Protein AF-A0A6H2BUN2-F1 (afdb_monomer_lite)

Sequence (602 aa):
MNSSSVSSQSEVEESNSIQAELIRINDLLRLCGIFGVATDFLSSLSEIPRIEVPFPRQLSSLKDSGLGTLALVDTPGLSEDKSLNLVNVVKDRLIASSLVLVVVDYTKIGQTDPAKVKKLVDEIAAIKGRDRTYIIVNKIDDRDPNNPEDLTTQQILNLVKTKYEIDDPQNRVFEMSAIKGFLATNFQREKEIYQPTELRKRKSFEALGQKYYSDSWEDRKENISLSEMDKAANKYWQKSGFADFMEKAIAPLVPSIKDALNDISRIFTSFLSCLSKQKGILERDIQRLEIEINQLEIEITAINSHITNISEVENIKSKAKKELNIILDTESLGLSGEIDHHANILLENARDLDRSKISFWDLILSSNYSNSEMFMEISIFRDRYCKTTEYYCNRLTDILLNRLKQIIDQINSDYSTQHELVLGNAQKRLHKIVRCDIKSDTYRNFIISYEKVTPRSEYFVRNFSDGHNMYGESFSTANTPDNQRFILLSRTEYRWGCYNTTAFVPNDLRPWCEDTISNFKKIGQNIICDIEKRLNEDIDAFIQQRDNLLKEYEISLQFTIQTKKKIQNSYRIFVSQYSEFLGKTANLEKDLKYLQEYFKQH

Organism: NCBI:txid315271

Foldseek 3Di:
DDPDDDDPVVVVVVVVVVVVVVVVVVVVVVVCQVVVNDPCCVVVPPDDDDDDDPDFPVCVVLVVVVFDDDDDDDFDDPVSPPGDPRCVVCVVVLLVDQAAEAEAEQVCLPPDDLVSSLVVLVSSCVRNNLVRYAYEHEPCVPADPPDPVRDDPVNVLVSCCVSNVRPCSVLRYFYFYPLLQCLLRVLVVVPVVDDPVVSLVDPSLVSLQCVQCPPCSVVCSVPDDPVVSNVSSVVSNVVGRVVSCCVRPVSVVRDDPLNVLVVVLVVLVVVLVVLVVVLVVLVVVLVVLVVVLVVLVVLLVVLVVVLVVLVVLVVLLVVLLVVLVVLLVVLLVVLLVQLVVLVVVLVVVQCVVDVDPDPPLNSLPDPPDPDPVNVVSVVVSLVSNVVSLVVSLVVSLVVNLVSLVVSLVVVQVSCDDVVLVSLVVLVVVCCVVPVDPPPPPPQNDDRPDSVQLDDVVVVVVVLVPDDDDDDDDDDDDDDDDDDDPDPPPGPCVVCVVRPPPPPDPDSDCVVVSVVSSVVSSVVSVVVSVSSSVSCCVSSVVNSVVSSVSSVVSSVVSVVVSVVSVVVSVVSVVSSVVSVVVSVVVVVVSVVSVVVSVVSVVD

pLDDT: mean 70.37, std 18.48, range [24.27, 95.19]

Structure (mmCIF, N/CA/C/O backbone):
data_AF-A0A6H2BUN2-F1
#
_entry.id   AF-A0A6H2BUN2-F1
#
loop_
_atom_site.group_PDB
_atom_site.id
_atom_site.type_symbol
_atom_site.label_atom_id
_atom_site.label_alt_id
_atom_site.label_comp_id
_atom_site.label_asym_id
_atom_site.label_entity_id
_atom_site.label_seq_id
_atom_site.pdbx_PDB_ins_code
_atom_site.Cartn_x
_atom_site.Cartn_y
_atom_site.Cartn_z
_atom_site.occupancy
_atom_site.B_iso_or_equiv
_atom_site.auth_seq_id
_atom_site.auth_comp_id
_atom_site.auth_asym_id
_atom_site.auth_atom_id
_atom_site.pdbx_PDB_model_num
ATOM 1 N N . MET A 1 1 ? -9.499 12.014 54.418 1.00 27.41 1 MET A N 1
ATOM 2 C CA . MET A 1 1 ? -9.344 13.258 55.201 1.00 27.41 1 MET A CA 1
ATOM 3 C C . MET A 1 1 ? -10.347 14.274 54.681 1.00 27.41 1 MET A C 1
ATOM 5 O O . MET A 1 1 ? -10.537 14.328 53.476 1.00 27.41 1 MET A O 1
ATOM 9 N N . ASN A 1 2 ? -10.961 15.014 55.609 1.00 24.27 2 ASN A N 1
ATOM 10 C CA . ASN A 1 2 ? -11.933 16.108 55.460 1.00 24.27 2 ASN A CA 1
ATOM 11 C C . ASN A 1 2 ? -13.350 15.743 54.986 1.00 24.27 2 ASN A C 1
ATOM 13 O O . ASN A 1 2 ? -13.753 16.012 53.863 1.00 24.27 2 ASN A O 1
ATOM 17 N N . SER A 1 3 ? -14.130 15.197 55.925 1.00 28.27 3 SER A N 1
ATOM 18 C CA . SER A 1 3 ? -15.589 15.316 55.955 1.00 28.27 3 SER A CA 1
ATOM 19 C C . SER A 1 3 ? -15.965 16.697 56.508 1.00 28.27 3 SER A C 1
ATOM 21 O O . SER A 1 3 ? -16.057 16.883 57.723 1.00 28.27 3 SER A O 1
ATOM 23 N N . SER A 1 4 ? -16.132 17.681 55.631 1.00 29.91 4 SER A N 1
ATOM 24 C CA . SER A 1 4 ? -16.726 18.970 55.994 1.00 29.91 4 SER A CA 1
ATOM 25 C C . SER A 1 4 ? -18.244 18.831 55.969 1.00 29.91 4 SER A C 1
ATOM 27 O O . SER A 1 4 ? -18.849 18.602 54.927 1.00 29.91 4 SER A O 1
ATOM 29 N N . SER A 1 5 ? -18.840 18.968 57.147 1.00 40.75 5 SER A N 1
ATOM 30 C CA . SER A 1 5 ? -20.259 19.206 57.376 1.00 40.75 5 SER A CA 1
ATOM 31 C C . SER A 1 5 ? -20.748 20.396 56.544 1.00 40.75 5 SER A C 1
ATOM 33 O O . SER A 1 5 ? -20.394 21.537 56.850 1.00 40.75 5 SER A O 1
ATOM 35 N N . VAL A 1 6 ? -21.563 20.146 55.520 1.00 30.16 6 VAL A N 1
ATOM 36 C CA . VAL A 1 6 ? -22.279 21.202 54.796 1.00 30.16 6 VAL A CA 1
ATOM 37 C C . VAL A 1 6 ? -23.772 21.079 55.086 1.00 30.16 6 VAL A C 1
ATOM 39 O O . VAL A 1 6 ? -24.373 20.009 55.049 1.00 30.16 6 VAL A O 1
ATOM 42 N N . SER A 1 7 ? -24.310 22.220 55.499 1.00 32.50 7 SER A N 1
ATOM 43 C CA . SER A 1 7 ? -25.653 22.476 55.995 1.00 32.50 7 SER A CA 1
ATOM 44 C C . SER A 1 7 ? -26.736 22.166 54.959 1.00 32.50 7 SER A C 1
ATOM 46 O O . SER A 1 7 ? -26.684 22.619 53.823 1.00 32.50 7 SER A O 1
ATOM 48 N N . SER A 1 8 ? -27.799 21.491 55.396 1.00 37.78 8 SER A N 1
ATOM 49 C CA . SER A 1 8 ? -28.969 21.101 54.592 1.00 37.78 8 SER A CA 1
ATOM 50 C C . SER A 1 8 ? -29.835 22.246 54.016 1.00 37.78 8 SER A C 1
ATOM 52 O O . SER A 1 8 ? -30.926 21.981 53.518 1.00 37.78 8 SER A O 1
ATOM 54 N N . GLN A 1 9 ? -29.393 23.507 54.100 1.00 31.02 9 GLN A N 1
ATOM 55 C CA . GLN A 1 9 ? -30.009 24.645 53.400 1.00 31.02 9 GLN A CA 1
ATOM 56 C C . GLN A 1 9 ? -29.317 24.978 52.065 1.00 31.02 9 GLN A C 1
ATOM 58 O O . GLN A 1 9 ? -30.005 25.436 51.159 1.00 31.02 9 GLN A O 1
ATOM 63 N N . SER A 1 10 ? -28.018 24.694 51.896 1.00 31.97 10 SER A N 1
ATOM 64 C CA . SER A 1 10 ? -27.298 25.016 50.650 1.00 31.97 10 SER A CA 1
ATOM 65 C C . SER A 1 10 ? -27.570 24.020 49.513 1.00 31.97 10 SER A C 1
ATOM 67 O O . SER A 1 10 ? -27.614 24.415 48.354 1.00 31.97 10 SER A O 1
ATOM 69 N N . GLU A 1 11 ? -27.851 22.747 49.820 1.00 38.69 11 GLU A N 1
ATOM 70 C CA . GLU A 1 11 ? -28.127 21.715 48.797 1.00 38.69 11 GLU A CA 1
ATOM 71 C C . GLU A 1 11 ? -29.418 21.976 47.988 1.00 38.69 11 GLU A C 1
ATOM 73 O O . GLU A 1 11 ? -29.534 21.561 46.834 1.00 38.69 11 GLU A O 1
ATOM 78 N N . VAL A 1 12 ? -30.409 22.663 48.572 1.00 40.25 12 VAL A N 1
ATOM 79 C CA . VAL A 1 12 ? -31.693 22.953 47.901 1.00 40.25 12 VAL A CA 1
ATOM 80 C C . VAL A 1 12 ? -31.586 24.172 46.975 1.00 40.25 12 VAL A C 1
ATOM 82 O O . VAL A 1 12 ? -32.251 24.204 45.938 1.00 40.25 12 VAL A O 1
ATOM 85 N N . GLU A 1 13 ? -30.738 25.152 47.308 1.00 38.88 13 GLU A N 1
ATOM 86 C CA . GLU A 1 13 ? -30.474 26.314 46.445 1.00 38.88 13 GLU A CA 1
ATOM 87 C C . GLU A 1 13 ? -29.638 25.936 45.209 1.00 38.88 13 GLU A C 1
ATOM 89 O O . GLU A 1 13 ? -29.908 26.434 44.115 1.00 38.88 13 GLU A O 1
ATOM 94 N N . GLU A 1 14 ? -28.708 24.984 45.334 1.00 53.78 14 GLU A N 1
ATOM 95 C CA . GLU A 1 14 ? -27.899 24.497 44.205 1.00 53.78 14 GLU A CA 1
ATOM 96 C C . GLU A 1 14 ? -28.715 23.660 43.199 1.00 53.78 14 GLU A C 1
ATOM 98 O O . GLU A 1 14 ? -28.582 23.849 41.989 1.00 53.78 14 GLU A O 1
ATOM 103 N N . SER A 1 15 ? -29.627 22.796 43.664 1.00 56.78 15 SER A N 1
ATOM 104 C CA . SER A 1 15 ? -30.439 21.929 42.787 1.00 56.78 15 SER A CA 1
ATOM 105 C C . SER A 1 15 ? -31.397 22.710 41.873 1.00 56.78 15 SER A C 1
ATOM 107 O O . SER A 1 15 ? -31.490 22.432 40.675 1.00 56.78 15 SER A O 1
ATOM 109 N N . ASN A 1 16 ? -32.062 23.744 42.402 1.00 61.28 16 ASN A N 1
ATOM 110 C CA . ASN A 1 16 ? -32.987 24.573 41.619 1.00 61.28 16 ASN A CA 1
ATOM 111 C C . ASN A 1 16 ? -32.261 25.388 40.535 1.00 61.28 16 ASN A C 1
ATOM 113 O O . ASN A 1 16 ? -32.796 25.576 39.442 1.00 61.28 16 ASN A O 1
ATOM 117 N N . SER A 1 17 ? -31.041 25.851 40.826 1.00 65.31 17 SER A N 1
ATOM 118 C CA . SER A 1 17 ? -30.198 26.576 39.870 1.00 65.31 17 SER A CA 1
ATOM 119 C C . SER A 1 17 ? -29.724 25.661 38.734 1.00 65.31 17 SER A C 1
ATOM 121 O O . SER A 1 17 ? -29.871 26.001 37.559 1.00 65.31 17 SER A O 1
ATOM 123 N N . ILE A 1 18 ? -29.261 24.448 39.068 1.00 67.81 18 ILE A N 1
ATOM 124 C CA . ILE A 1 18 ? -28.865 23.427 38.084 1.00 67.81 18 ILE A CA 1
ATOM 125 C C . ILE A 1 18 ? -30.051 23.044 37.193 1.00 67.81 18 ILE A C 1
ATOM 127 O O . ILE A 1 18 ? -29.916 22.984 35.971 1.00 67.81 18 ILE A O 1
ATOM 131 N N . GLN A 1 19 ? -31.230 22.822 37.781 1.00 69.25 19 GLN A N 1
ATOM 132 C CA . GLN A 1 19 ? -32.432 22.481 37.024 1.00 69.25 19 GLN A CA 1
ATOM 133 C C . GLN A 1 19 ? -32.838 23.607 36.064 1.00 69.25 19 GLN A C 1
ATOM 135 O O . GLN A 1 19 ? -33.169 23.332 34.911 1.00 69.25 19 GLN A O 1
ATOM 140 N N . ALA A 1 20 ? -32.786 24.866 36.508 1.00 72.81 20 ALA A N 1
ATOM 141 C CA . ALA A 1 20 ? -33.088 26.013 35.657 1.00 72.81 20 ALA A CA 1
ATOM 142 C C . ALA A 1 20 ? -32.128 26.114 34.460 1.00 72.81 20 ALA A C 1
ATOM 144 O O . ALA A 1 20 ? -32.570 26.389 33.344 1.00 72.81 20 ALA A O 1
ATOM 145 N N . GLU A 1 21 ? -30.838 25.845 34.666 1.00 71.88 21 GLU A N 1
ATOM 146 C CA . GLU A 1 21 ? -29.838 25.902 33.599 1.00 71.88 21 GLU A CA 1
ATOM 147 C C . GLU A 1 21 ? -29.980 24.735 32.606 1.00 71.88 21 GLU A C 1
ATOM 149 O O . GLU A 1 21 ? -29.947 24.943 31.393 1.00 71.88 21 GLU A O 1
ATOM 154 N N . LEU A 1 22 ? -30.257 23.519 33.094 1.00 72.25 22 LEU A N 1
ATOM 155 C CA . LEU A 1 22 ? -30.564 22.366 32.237 1.00 72.25 22 LEU A CA 1
ATOM 156 C C . LEU A 1 22 ? -31.826 22.594 31.390 1.00 72.25 22 LEU A C 1
ATOM 158 O O . LEU A 1 22 ? -31.846 22.230 30.213 1.00 72.25 22 LEU A O 1
ATOM 162 N N . ILE A 1 23 ? -32.859 23.231 31.957 1.00 74.56 23 ILE A N 1
ATOM 163 C CA . ILE A 1 23 ? -34.066 23.627 31.216 1.00 74.56 23 ILE A CA 1
ATOM 164 C C . ILE A 1 23 ? -33.707 24.617 30.103 1.00 74.56 23 ILE A C 1
ATOM 166 O O . ILE A 1 23 ? -34.112 24.408 28.963 1.00 74.56 23 ILE A O 1
ATOM 170 N N . ARG A 1 24 ? -32.896 25.645 30.393 1.00 71.38 24 ARG A N 1
ATOM 171 C CA . ARG A 1 24 ? -32.468 26.635 29.388 1.00 71.38 24 ARG A CA 1
ATOM 172 C C . ARG A 1 24 ? -31.691 26.006 28.237 1.00 71.38 24 ARG A C 1
ATOM 174 O O . ARG A 1 24 ? -31.951 26.344 27.085 1.00 71.38 24 ARG A O 1
ATOM 181 N N . ILE A 1 25 ? -30.769 25.086 28.528 1.00 72.81 25 ILE A N 1
ATOM 182 C CA . ILE A 1 25 ? -30.007 24.366 27.496 1.00 72.81 25 ILE A CA 1
ATOM 183 C C . ILE A 1 25 ? -30.951 23.521 26.629 1.00 72.81 25 ILE A C 1
ATOM 185 O O . ILE A 1 25 ? -30.853 23.556 25.403 1.00 72.81 25 ILE A O 1
ATOM 189 N N . ASN A 1 26 ? -31.892 22.798 27.241 1.00 71.62 26 ASN A N 1
ATOM 190 C CA . ASN A 1 26 ? -32.866 21.988 26.508 1.00 71.62 26 ASN A CA 1
ATOM 191 C C . ASN A 1 26 ? -33.783 22.862 25.628 1.00 71.62 26 ASN A C 1
ATOM 193 O O . ASN A 1 26 ? -33.989 22.567 24.452 1.00 71.62 26 ASN A O 1
ATOM 197 N N . ASP A 1 27 ? -34.270 23.988 26.149 1.00 74.31 27 ASP A N 1
ATOM 198 C CA . ASP A 1 27 ? -35.103 24.925 25.391 1.00 74.31 27 ASP A CA 1
ATOM 199 C C . ASP A 1 27 ? -34.338 25.585 24.236 1.00 74.31 27 ASP A C 1
ATOM 201 O O . ASP A 1 27 ? -34.887 25.730 23.142 1.00 74.31 27 ASP A O 1
ATOM 205 N N . LEU A 1 28 ? -33.053 25.900 24.421 1.00 72.81 28 LEU A N 1
ATOM 206 C CA . LEU A 1 28 ? -32.188 26.379 23.343 1.00 72.81 28 LEU A CA 1
ATOM 207 C C . LEU A 1 28 ? -32.048 25.333 22.228 1.00 72.81 28 LEU A C 1
ATOM 209 O O . LEU A 1 28 ? -32.165 25.672 21.052 1.00 72.81 28 LEU A O 1
ATOM 213 N N . LEU A 1 29 ? -31.863 24.057 22.577 1.00 67.50 29 LEU A N 1
ATOM 214 C CA . LEU A 1 29 ? -31.791 22.969 21.596 1.00 67.50 29 LEU A CA 1
ATOM 215 C C . LEU A 1 29 ? -33.106 22.761 20.849 1.00 67.50 29 LEU A C 1
ATOM 217 O O . LEU A 1 29 ? -33.098 22.557 19.633 1.00 67.50 29 LEU A O 1
ATOM 221 N N . ARG A 1 30 ? -34.238 22.872 21.549 1.00 67.88 30 ARG A N 1
ATOM 222 C CA . ARG A 1 30 ? -35.567 22.846 20.927 1.00 67.88 30 ARG A CA 1
ATOM 223 C C . ARG A 1 30 ? -35.725 23.989 19.925 1.00 67.88 30 ARG A C 1
ATOM 225 O O . ARG A 1 30 ? -36.200 23.751 18.816 1.00 67.88 30 ARG A O 1
ATOM 232 N N . LEU A 1 31 ? -35.277 25.199 20.270 1.00 70.06 31 LEU A N 1
ATOM 233 C CA . LEU A 1 31 ? -35.273 26.346 19.357 1.00 70.06 31 LEU A CA 1
ATOM 234 C C . LEU A 1 31 ? -34.366 26.096 18.144 1.00 70.06 31 LEU A C 1
ATOM 236 O O . LEU A 1 31 ? -34.812 26.301 17.018 1.00 70.06 31 LEU A O 1
ATOM 240 N N . CYS A 1 32 ? -33.145 25.583 18.334 1.00 70.56 32 CYS A N 1
ATOM 241 C CA . CYS A 1 32 ? -32.262 25.205 17.224 1.00 70.56 32 CYS A CA 1
ATOM 242 C C . CYS A 1 32 ? -32.941 24.212 16.269 1.00 70.56 32 CYS A C 1
ATOM 244 O O . CYS A 1 32 ? -32.895 24.411 15.057 1.00 70.56 32 CYS A O 1
ATOM 246 N N . GLY A 1 33 ? -33.634 23.201 16.806 1.00 60.88 33 GLY A N 1
ATOM 247 C CA . GLY A 1 33 ? -34.401 22.238 16.014 1.00 60.88 33 GLY A CA 1
ATOM 248 C C . GLY A 1 33 ? -35.573 22.864 15.245 1.00 60.88 33 GLY A C 1
ATOM 249 O O . GLY A 1 33 ? -35.813 22.488 14.102 1.00 60.88 33 GLY A O 1
ATOM 250 N N . ILE A 1 34 ? -36.280 23.841 15.828 1.00 69.38 34 ILE A N 1
ATOM 251 C CA . ILE A 1 34 ? -37.363 24.583 15.149 1.00 69.38 34 ILE A CA 1
ATOM 252 C C . ILE A 1 34 ? -36.813 25.446 14.006 1.00 69.38 34 ILE A C 1
ATOM 254 O O . ILE A 1 34 ? -37.420 25.517 12.939 1.00 69.38 34 ILE A O 1
ATOM 258 N N . PHE A 1 35 ? -35.667 26.094 14.218 1.00 72.69 35 PHE A N 1
ATOM 259 C CA . PHE A 1 35 ? -35.059 27.005 13.245 1.00 72.69 35 PHE A CA 1
ATOM 260 C C . PHE A 1 35 ? -34.092 26.320 12.265 1.00 72.69 35 PHE A C 1
ATOM 262 O O . PHE A 1 35 ? -33.531 26.994 11.404 1.00 72.69 35 PHE A O 1
ATOM 269 N N . GLY A 1 36 ? -33.889 25.002 12.371 1.00 65.94 36 GLY A N 1
ATOM 270 C CA . GLY A 1 36 ? -32.972 24.246 11.511 1.00 65.94 36 GLY A CA 1
ATOM 271 C C . GLY A 1 36 ? -31.497 24.630 11.683 1.00 65.94 36 GLY A C 1
ATOM 272 O O . GLY A 1 36 ? -30.710 24.486 10.749 1.00 65.94 36 GLY A O 1
ATOM 273 N N . VAL A 1 37 ? -31.120 25.149 12.854 1.00 73.00 37 VAL A N 1
ATOM 274 C CA . VAL A 1 37 ? -29.745 25.557 13.173 1.00 73.00 37 VAL A CA 1
ATOM 275 C C . VAL A 1 37 ? -28.943 24.334 13.613 1.00 73.00 37 VAL A C 1
ATOM 277 O O . VAL A 1 37 ? -29.388 23.574 14.473 1.00 73.00 37 VAL A O 1
ATOM 280 N N . ALA A 1 38 ? -27.748 24.153 13.043 1.00 65.81 38 ALA A N 1
ATOM 281 C CA . ALA A 1 38 ? -26.848 23.063 13.408 1.00 65.81 38 ALA A CA 1
ATOM 282 C C . ALA A 1 38 ? -26.459 23.131 14.897 1.00 65.81 38 ALA A C 1
ATOM 284 O O . ALA A 1 38 ? -26.078 24.182 15.413 1.00 65.81 38 ALA A O 1
ATOM 285 N N . THR A 1 39 ? -26.535 21.994 15.589 1.00 60.72 39 THR A N 1
ATOM 286 C CA . THR A 1 39 ? -26.254 21.870 17.030 1.00 60.72 39 THR A CA 1
ATOM 287 C C . THR A 1 39 ? -24.795 21.511 17.319 1.00 60.72 39 THR A C 1
ATOM 289 O O . THR A 1 39 ? -24.488 20.962 18.375 1.00 60.72 39 THR A O 1
ATOM 292 N N . ASP A 1 40 ? -23.882 21.809 16.393 1.00 63.97 40 ASP A N 1
ATOM 293 C CA . ASP A 1 40 ? -22.473 21.399 16.461 1.00 63.97 40 ASP A CA 1
ATOM 294 C C . ASP A 1 40 ? -21.759 21.964 17.700 1.00 63.97 40 ASP A C 1
ATOM 296 O O . ASP A 1 40 ? -20.821 21.354 18.208 1.00 63.97 40 ASP A O 1
ATOM 300 N N . PHE A 1 41 ? -22.250 23.071 18.268 1.00 65.69 41 PHE A N 1
ATOM 301 C CA . PHE A 1 41 ? -21.749 23.627 19.529 1.00 65.69 41 PHE A CA 1
ATOM 302 C C . PHE A 1 41 ? -21.870 22.651 20.714 1.00 65.69 41 PHE A C 1
ATOM 304 O O . PHE A 1 41 ? -21.073 22.735 21.646 1.00 65.69 41 PHE A O 1
ATOM 311 N N . LEU A 1 42 ? -22.797 21.685 20.685 1.00 59.12 42 LEU A N 1
ATOM 312 C CA . LEU A 1 42 ? -22.883 20.647 21.718 1.00 59.12 42 LEU A CA 1
ATOM 313 C C . LEU A 1 42 ? -21.622 19.785 21.783 1.00 59.12 42 LEU A C 1
ATOM 315 O O . LEU A 1 42 ? -21.232 19.354 22.864 1.00 59.12 42 LEU A O 1
ATOM 319 N N . SER A 1 43 ? -20.957 19.572 20.645 1.00 55.69 43 SER A N 1
ATOM 320 C CA . SER A 1 43 ? -19.686 18.842 20.593 1.00 55.69 43 SER A CA 1
ATOM 321 C C . SER A 1 43 ? -18.521 19.622 21.218 1.00 55.69 43 SER A C 1
ATOM 323 O O . SER A 1 43 ? -17.498 19.030 21.549 1.00 55.69 43 SER A O 1
ATOM 325 N N . SER A 1 44 ? -18.689 20.937 21.423 1.00 56.59 44 SER A N 1
ATOM 326 C CA . SER A 1 44 ? -17.702 21.814 22.065 1.00 56.59 44 SER A CA 1
ATOM 327 C C . SER A 1 44 ? -17.872 21.947 23.583 1.00 56.59 44 SER A C 1
ATOM 329 O O . SER A 1 44 ? -17.024 22.555 24.235 1.00 56.59 44 SER A O 1
ATOM 331 N N . LEU A 1 45 ? -18.933 21.367 24.164 1.00 58.94 45 LEU A N 1
ATOM 332 C CA . LEU A 1 45 ? -19.094 21.288 25.617 1.00 58.94 45 LEU A CA 1
ATOM 333 C C . LEU A 1 45 ? -18.031 20.332 26.177 1.00 58.94 45 LEU A C 1
ATOM 335 O O . LEU A 1 45 ? -18.160 19.112 26.086 1.00 58.94 45 LEU A O 1
ATOM 339 N N . SER A 1 46 ? -16.959 20.899 26.735 1.00 46.72 46 SER A N 1
ATOM 340 C CA . SER A 1 46 ? -15.831 20.143 27.294 1.00 46.72 46 SER A CA 1
ATOM 341 C C . SER A 1 46 ? -16.219 19.314 28.519 1.00 46.72 46 SER A C 1
ATOM 343 O O . SER A 1 46 ? -15.596 18.289 28.787 1.00 46.72 46 SER A O 1
ATOM 345 N N . GLU A 1 47 ? -17.255 19.736 29.247 1.00 54.00 47 GLU A N 1
ATOM 346 C CA . GLU A 1 47 ? -17.758 19.070 30.445 1.00 54.00 47 GLU A CA 1
ATOM 347 C C . GLU A 1 47 ? -19.287 18.974 30.396 1.00 54.00 47 GLU A C 1
ATOM 349 O O . GLU A 1 47 ? -19.990 19.956 30.157 1.00 54.00 47 GLU A O 1
ATOM 354 N N . ILE A 1 48 ? -19.805 17.763 30.603 1.00 57.47 48 ILE A N 1
ATOM 355 C CA . ILE A 1 48 ? -21.244 17.501 30.714 1.00 57.47 48 ILE A CA 1
ATOM 356 C C . ILE A 1 48 ? -21.633 17.716 32.183 1.00 57.47 48 ILE A C 1
ATOM 358 O O . ILE A 1 48 ? -20.906 17.227 33.054 1.00 57.47 48 ILE A O 1
ATOM 362 N N . PRO A 1 49 ? -22.768 18.378 32.488 1.00 61.00 49 PRO A N 1
ATOM 363 C CA . PRO A 1 49 ? -23.279 18.462 33.852 1.00 61.00 49 PRO A CA 1
ATOM 364 C C . PRO A 1 49 ? -23.346 17.073 34.496 1.00 61.00 49 PRO A C 1
ATOM 366 O O . PRO A 1 49 ? -24.018 16.171 33.993 1.00 61.00 49 PRO A O 1
ATOM 369 N N . ARG A 1 50 ? -22.617 16.892 35.600 1.00 61.91 50 ARG A N 1
ATOM 370 C CA . ARG A 1 50 ? -22.495 15.614 36.304 1.00 61.91 50 ARG A CA 1
ATOM 371 C C . ARG A 1 50 ? -23.057 15.747 37.710 1.00 61.91 50 ARG A C 1
ATOM 373 O O . ARG A 1 50 ? -22.695 16.661 38.441 1.00 61.91 50 ARG A O 1
ATOM 380 N N . ILE A 1 51 ? -23.898 14.792 38.092 1.00 66.38 51 ILE A N 1
ATOM 381 C CA . ILE A 1 51 ? -24.367 14.635 39.468 1.00 66.38 51 ILE A CA 1
ATOM 382 C C . ILE A 1 51 ? -23.651 13.418 40.050 1.00 66.38 51 ILE A C 1
ATOM 384 O O . ILE A 1 51 ? -23.800 12.302 39.550 1.00 66.38 51 ILE A O 1
ATOM 388 N N . GLU A 1 52 ? -22.851 13.630 41.091 1.00 65.94 52 GLU A N 1
ATOM 389 C CA . GLU A 1 52 ? -22.233 12.548 41.853 1.00 65.94 52 GLU A CA 1
ATOM 390 C C . GLU A 1 52 ? -23.091 12.241 43.079 1.00 65.94 52 GLU A C 1
ATOM 392 O O . GLU A 1 52 ? -23.388 13.121 43.884 1.00 65.94 52 GLU A O 1
ATOM 397 N N . VAL A 1 53 ? -23.501 10.981 43.223 1.00 67.75 53 VAL A N 1
ATOM 398 C CA . VAL A 1 53 ? -24.278 10.521 44.378 1.00 67.75 53 VAL A CA 1
ATOM 399 C C . VAL A 1 53 ? -23.536 9.409 45.116 1.00 67.75 53 VAL A C 1
ATOM 401 O O . VAL A 1 53 ? -22.883 8.578 44.477 1.00 67.75 53 VAL A O 1
ATOM 404 N N . PRO A 1 54 ? -23.641 9.341 46.457 1.00 66.12 54 PRO A N 1
ATOM 405 C CA . PRO A 1 54 ? -23.141 8.199 47.208 1.00 66.12 54 PRO A CA 1
ATOM 406 C C . PRO A 1 54 ? -23.790 6.899 46.723 1.00 66.12 54 PRO A C 1
ATOM 408 O O . PRO A 1 54 ? -25.001 6.845 46.498 1.00 66.12 54 PRO A O 1
ATOM 411 N N . PHE A 1 55 ? -22.993 5.834 46.603 1.00 68.12 55 PHE A N 1
ATOM 412 C CA . PHE A 1 55 ? -23.512 4.520 46.226 1.00 68.12 55 PHE A CA 1
ATOM 413 C C . PHE A 1 55 ? -24.473 3.999 47.315 1.00 68.12 55 PHE A C 1
ATOM 415 O O . PHE A 1 55 ? -24.074 3.985 48.486 1.00 68.12 55 PHE A O 1
ATOM 422 N N . PRO A 1 56 ? -25.710 3.580 46.979 1.00 65.75 56 PRO A N 1
ATOM 423 C CA . PRO A 1 56 ? -26.692 3.151 47.972 1.00 65.75 56 PRO A CA 1
ATOM 424 C C . PRO A 1 56 ? -26.190 1.986 48.829 1.00 65.75 56 PRO A C 1
ATOM 426 O O . PRO A 1 56 ? -25.603 1.028 48.323 1.00 65.75 56 PRO A O 1
ATOM 429 N N . ARG A 1 57 ? -26.463 2.031 50.137 1.00 67.31 57 ARG A N 1
ATOM 430 C CA . ARG A 1 57 ? -26.010 1.010 51.098 1.00 67.31 57 ARG A CA 1
ATOM 431 C C . ARG A 1 57 ? -26.573 -0.378 50.809 1.00 67.31 57 ARG A C 1
ATOM 433 O O . ARG A 1 57 ? -25.902 -1.374 51.039 1.00 67.31 57 ARG A O 1
ATOM 440 N N . GLN A 1 58 ? -27.779 -0.446 50.265 1.00 66.06 58 GLN A N 1
ATOM 441 C CA . GLN A 1 58 ? -28.456 -1.681 49.868 1.00 66.06 58 GLN A CA 1
ATOM 442 C C . GLN A 1 58 ? -27.696 -2.417 48.748 1.00 66.06 58 GLN A C 1
ATOM 444 O O . GLN A 1 58 ? -28.016 -3.561 48.445 1.00 66.06 58 GLN A O 1
ATOM 449 N N . LEU A 1 59 ? -26.693 -1.760 48.152 1.00 64.81 59 LEU A N 1
ATOM 450 C CA . LEU A 1 59 ? -25.835 -2.248 47.078 1.00 64.81 59 LEU A CA 1
ATOM 451 C C . LEU A 1 59 ? -24.353 -2.283 47.497 1.00 64.81 59 LEU A C 1
ATOM 453 O O . LEU A 1 59 ? -23.471 -2.340 46.643 1.00 64.81 59 LEU A O 1
ATOM 457 N N . SER A 1 60 ? -24.051 -2.237 48.801 1.00 63.22 60 SER A N 1
ATOM 458 C CA . SER A 1 60 ? -22.673 -2.189 49.313 1.00 63.22 60 SER A CA 1
ATOM 459 C C . SER A 1 60 ? -21.821 -3.390 48.893 1.00 63.22 60 SER A C 1
ATOM 461 O O . SER A 1 60 ? -20.634 -3.219 48.644 1.00 63.22 60 SER A O 1
ATOM 463 N N . SER A 1 61 ? -22.422 -4.569 48.707 1.00 61.62 61 SER A N 1
ATOM 464 C CA . SER A 1 61 ? -21.725 -5.759 48.193 1.00 61.62 61 SER A CA 1
ATOM 465 C C . SER A 1 61 ? -21.115 -5.552 46.801 1.00 61.62 61 SER A C 1
ATOM 467 O O . SER A 1 61 ? -20.085 -6.141 46.494 1.00 61.62 61 SER A O 1
ATOM 469 N N . LEU A 1 62 ? -21.706 -4.684 45.969 1.00 62.16 62 LEU A N 1
ATOM 470 C CA . LEU A 1 62 ? -21.143 -4.295 44.672 1.00 62.16 62 LEU A CA 1
ATOM 471 C C . LEU A 1 62 ? -20.017 -3.265 44.827 1.00 62.16 62 LEU A C 1
ATOM 473 O O . LEU A 1 62 ? -19.073 -3.266 44.041 1.00 62.16 62 LEU A O 1
ATOM 477 N N . LYS A 1 63 ? -20.086 -2.408 45.852 1.00 57.75 63 LYS A N 1
ATOM 478 C CA . LYS A 1 63 ? -19.076 -1.383 46.158 1.00 57.75 63 LYS A CA 1
ATOM 479 C C . LYS A 1 63 ? -17.772 -1.991 46.683 1.00 57.75 63 LYS A C 1
ATOM 481 O O . LYS A 1 63 ? -16.697 -1.521 46.316 1.00 57.75 63 LYS A O 1
ATOM 486 N N . ASP A 1 64 ? -17.866 -3.047 47.486 1.00 55.94 64 ASP A N 1
ATOM 487 C CA . ASP A 1 64 ? -16.709 -3.725 48.087 1.00 55.94 64 ASP A CA 1
ATOM 488 C C . ASP A 1 64 ? -15.848 -4.481 47.054 1.00 55.94 64 ASP A C 1
ATOM 490 O O . ASP A 1 64 ? -14.722 -4.871 47.353 1.00 55.94 64 ASP A O 1
ATOM 494 N N . SER A 1 65 ? -16.335 -4.632 45.814 1.00 56.34 65 SER A N 1
ATOM 495 C CA . SER A 1 65 ? -15.556 -5.182 44.696 1.00 56.34 65 SER A CA 1
ATOM 496 C C . SER A 1 65 ? -14.425 -4.257 44.225 1.00 56.34 65 SER A C 1
ATOM 498 O O . SER A 1 65 ? -13.479 -4.731 43.604 1.00 56.34 65 SER A O 1
ATOM 500 N N . GLY A 1 66 ? -14.503 -2.946 44.501 1.00 54.16 66 GLY A N 1
ATOM 501 C CA . GLY A 1 66 ? -13.470 -1.961 44.149 1.00 54.16 66 GLY A CA 1
ATOM 502 C C . GLY A 1 66 ? -13.240 -1.740 42.645 1.00 54.16 66 GLY A C 1
ATOM 503 O O . GLY A 1 66 ? -12.321 -1.007 42.277 1.00 54.16 66 GLY A O 1
ATOM 504 N N . LEU A 1 67 ? -14.044 -2.348 41.766 1.00 53.44 67 LEU A N 1
ATOM 505 C CA . LEU A 1 67 ? -13.791 -2.391 40.325 1.00 53.44 67 LEU A CA 1
ATOM 506 C C . LEU A 1 67 ? -14.793 -1.518 39.553 1.00 53.44 67 LEU A C 1
ATOM 508 O O . LEU A 1 67 ? -15.891 -1.943 39.204 1.00 53.44 67 LEU A O 1
ATOM 512 N N . GLY A 1 68 ? -14.370 -0.292 39.233 1.00 59.38 68 GLY A N 1
ATOM 513 C CA . GLY A 1 68 ? -14.990 0.547 38.200 1.00 59.38 68 GLY A CA 1
ATOM 514 C C . GLY A 1 68 ? -15.865 1.704 38.693 1.00 59.38 68 GLY A C 1
ATOM 515 O O . GLY A 1 68 ? -16.005 1.974 39.882 1.00 59.38 68 GLY A O 1
ATOM 516 N N . THR A 1 69 ? -16.424 2.446 37.735 1.00 62.34 69 THR A N 1
ATOM 517 C CA . THR A 1 69 ? -17.350 3.568 37.960 1.00 62.34 69 THR A CA 1
ATOM 518 C C . THR A 1 69 ? -18.656 3.274 37.232 1.00 62.34 69 THR A C 1
ATOM 520 O O . THR A 1 69 ? -18.645 3.055 36.022 1.00 62.34 69 THR A O 1
ATOM 523 N N . LEU A 1 70 ? -19.781 3.283 37.952 1.00 70.19 70 LEU A N 1
ATOM 524 C CA . LEU A 1 70 ? -21.105 3.197 37.336 1.00 70.19 70 LEU A CA 1
ATOM 525 C C . LEU A 1 70 ? -21.548 4.599 36.905 1.00 70.19 70 LEU A C 1
ATOM 527 O O . LEU A 1 70 ? -21.747 5.473 37.747 1.00 70.19 70 LEU A O 1
ATOM 531 N N . ALA A 1 71 ? -21.710 4.800 35.599 1.00 72.50 71 ALA A N 1
ATOM 532 C CA . ALA A 1 71 ? -22.271 6.019 35.029 1.00 72.50 71 ALA A CA 1
ATOM 533 C C . ALA A 1 71 ? -23.654 5.721 34.438 1.00 72.50 71 ALA A C 1
ATOM 535 O O . ALA A 1 71 ? -23.796 4.826 33.606 1.00 72.50 71 ALA A O 1
ATOM 536 N N . LEU A 1 72 ? -24.664 6.480 34.865 1.00 75.00 72 LEU A N 1
ATOM 537 C CA . LEU A 1 72 ? -26.007 6.456 34.291 1.00 75.00 72 LEU A CA 1
ATOM 538 C C . LEU A 1 72 ? -26.167 7.693 33.409 1.00 75.00 72 LEU A C 1
ATOM 540 O O . LEU A 1 72 ? -25.899 8.808 33.855 1.00 75.00 72 LEU A O 1
ATOM 544 N N . VAL A 1 73 ? -26.575 7.486 32.162 1.00 73.50 73 VAL A N 1
ATOM 545 C CA . VAL A 1 73 ? -26.828 8.565 31.203 1.00 73.50 73 VAL A CA 1
ATOM 546 C C . VAL A 1 73 ? -28.327 8.618 30.970 1.00 73.50 73 VAL A C 1
ATOM 548 O O . VAL A 1 73 ? -28.891 7.671 30.428 1.00 73.50 73 VAL A O 1
ATOM 551 N N . ASP A 1 74 ? -28.957 9.702 31.411 1.00 77.31 74 ASP A N 1
ATOM 552 C CA . ASP A 1 74 ? -30.369 9.954 31.138 1.00 77.31 74 ASP A CA 1
ATOM 553 C C . ASP A 1 74 ? -30.533 10.594 29.754 1.00 77.31 74 ASP A C 1
ATOM 555 O O . ASP A 1 74 ? -29.704 11.403 29.326 1.00 77.31 74 ASP A O 1
ATOM 559 N N . THR A 1 75 ? -31.587 10.208 29.040 1.00 71.88 75 THR A N 1
ATOM 560 C CA . THR A 1 75 ? -31.841 10.634 27.658 1.00 71.88 75 THR A CA 1
ATOM 561 C C . THR A 1 75 ? -33.233 11.249 27.541 1.00 71.88 75 THR A C 1
ATOM 563 O O . THR A 1 75 ? -34.155 10.738 28.178 1.00 71.88 75 THR A O 1
ATOM 566 N N . PRO A 1 76 ? -33.438 12.277 26.695 1.00 66.75 76 PRO A N 1
ATOM 567 C CA . PRO A 1 76 ? -34.767 12.841 26.468 1.00 66.75 76 PRO A CA 1
ATOM 568 C C . PRO A 1 76 ? -35.795 11.776 26.057 1.00 66.75 76 PRO A C 1
ATOM 570 O O . PRO A 1 76 ? -35.477 10.828 25.336 1.00 66.75 76 PRO A O 1
ATOM 573 N N . GLY A 1 77 ? -37.042 11.929 26.509 1.00 66.25 77 GLY A N 1
ATOM 574 C CA . GLY A 1 77 ? -38.103 10.960 26.237 1.00 66.25 77 GLY A CA 1
ATOM 575 C C . GLY A 1 77 ? -38.593 10.975 24.783 1.00 66.25 77 GLY A C 1
ATOM 576 O O . GLY A 1 77 ? -38.612 12.010 24.125 1.00 66.25 77 GLY A O 1
ATOM 577 N N . LEU A 1 78 ? -39.114 9.838 24.306 1.00 62.97 78 LEU A N 1
ATOM 578 C CA . LEU A 1 78 ? -39.681 9.677 22.953 1.00 62.97 78 LEU A CA 1
ATOM 579 C C . LEU A 1 78 ? -40.786 10.692 22.597 1.00 62.97 78 LEU A C 1
ATOM 581 O O . LEU A 1 78 ? -40.995 11.007 21.429 1.00 62.97 78 LEU A O 1
ATOM 585 N N . SER A 1 79 ? -41.530 11.192 23.586 1.00 60.59 79 SER A N 1
ATOM 586 C CA . SER A 1 79 ? -42.567 12.214 23.381 1.00 60.59 79 SER A CA 1
ATOM 587 C C . SER A 1 79 ? -42.010 13.624 23.157 1.00 60.59 79 SER A C 1
ATOM 589 O O . SER A 1 79 ? -42.762 14.505 22.740 1.00 60.59 79 SER A O 1
ATOM 591 N N . GLU A 1 80 ? -40.722 13.838 23.429 1.00 57.94 80 GLU A N 1
ATOM 592 C CA . GLU A 1 80 ? -40.013 15.106 23.231 1.00 57.94 80 GLU A CA 1
ATOM 593 C C . GLU A 1 80 ? -39.357 15.201 21.835 1.00 57.94 80 GLU A C 1
ATOM 595 O O . GLU A 1 80 ? -38.940 16.281 21.421 1.00 57.94 80 GLU A O 1
ATOM 600 N N . ASP A 1 81 ? -39.339 14.102 21.068 1.00 53.19 81 ASP A N 1
ATOM 601 C CA . ASP A 1 81 ? -38.625 13.944 19.790 1.00 53.19 81 ASP A CA 1
ATOM 602 C C . ASP A 1 81 ? -39.418 14.406 18.549 1.00 53.19 81 ASP A C 1
ATOM 604 O O . ASP A 1 81 ? -39.704 13.635 17.631 1.00 53.19 81 ASP A O 1
ATOM 608 N N . LYS A 1 82 ? -39.847 15.673 18.507 1.00 53.72 82 LYS A N 1
ATOM 609 C CA . LYS A 1 82 ? -40.524 16.208 17.303 1.00 53.72 82 LYS A CA 1
ATOM 610 C C . LYS A 1 82 ? -39.567 16.766 16.239 1.00 53.72 82 LYS A C 1
ATOM 612 O O . LYS A 1 82 ? -40.027 17.037 15.133 1.00 53.72 82 LYS A O 1
ATOM 617 N N . SER A 1 83 ? -38.275 16.933 16.532 1.00 52.22 83 SER A N 1
ATOM 618 C CA . SER A 1 83 ? -37.315 17.566 15.605 1.00 52.22 83 SER A CA 1
ATOM 619 C C . SER A 1 83 ? -35.849 17.130 15.741 1.00 52.22 83 SER A C 1
ATOM 621 O O . SER A 1 83 ? -35.047 17.461 14.870 1.00 52.22 83 SER A O 1
ATOM 623 N N . LEU A 1 84 ? -35.469 16.392 16.786 1.00 50.28 84 LEU A N 1
ATOM 624 C CA . LEU A 1 84 ? -34.072 16.123 17.130 1.00 50.28 84 LEU A CA 1
ATOM 625 C C . LEU A 1 84 ? -33.845 14.620 17.112 1.00 50.28 84 LEU A C 1
ATOM 627 O O . LEU A 1 84 ? -33.966 14.018 18.159 1.00 50.28 84 LEU A O 1
ATOM 631 N N . ASN A 1 85 ? -33.499 14.043 15.955 1.00 59.22 85 ASN A N 1
ATOM 632 C CA . ASN A 1 85 ? -33.181 12.617 15.771 1.00 59.22 85 ASN A CA 1
ATOM 633 C C . ASN A 1 85 ? -32.320 12.069 16.936 1.00 59.22 85 ASN A C 1
ATOM 635 O O . ASN A 1 85 ? -31.088 12.140 16.887 1.00 59.22 85 ASN A O 1
ATOM 639 N N . LEU A 1 86 ? -32.973 11.588 18.006 1.00 58.75 86 LEU A N 1
ATOM 640 C CA . LEU A 1 86 ? -32.376 11.494 19.348 1.00 58.75 86 LEU A CA 1
ATOM 641 C C . LEU A 1 86 ? -31.211 10.513 19.358 1.00 58.75 86 LEU A C 1
ATOM 643 O O . LEU A 1 86 ? -30.192 10.754 20.004 1.00 58.75 86 LEU A O 1
ATOM 647 N N . VAL A 1 87 ? -31.330 9.454 18.556 1.00 62.19 87 VAL A N 1
ATOM 648 C CA . VAL A 1 87 ? -30.298 8.437 18.349 1.00 62.19 87 VAL A CA 1
ATOM 649 C C . VAL A 1 87 ? -28.991 9.057 17.861 1.00 62.19 87 VAL A C 1
ATOM 651 O O . VAL A 1 87 ? -27.933 8.611 18.292 1.00 62.19 87 VAL A O 1
ATOM 654 N N . ASN A 1 88 ? -29.028 10.108 17.033 1.00 62.69 88 ASN A N 1
ATOM 655 C CA . ASN A 1 88 ? -27.815 10.789 16.573 1.00 62.69 88 ASN A CA 1
ATOM 656 C C . ASN A 1 88 ? -27.148 11.609 17.681 1.00 62.69 88 ASN A C 1
ATOM 658 O O . ASN A 1 88 ? -25.923 11.638 17.746 1.00 62.69 88 ASN A O 1
ATOM 662 N N . VAL A 1 89 ? -27.933 12.235 18.564 1.00 60.69 89 VAL A N 1
ATOM 663 C CA . VAL A 1 89 ? -27.413 13.054 19.673 1.00 60.69 89 VAL A CA 1
ATOM 664 C C . VAL A 1 89 ? -26.742 12.182 20.736 1.00 60.69 89 VAL A C 1
ATOM 666 O O . VAL A 1 89 ? -25.743 12.584 21.328 1.00 60.69 89 VAL A O 1
ATOM 669 N N . VAL A 1 90 ? -27.248 10.964 20.958 1.00 68.06 90 VAL A N 1
ATOM 670 C CA . VAL A 1 90 ? -26.707 10.047 21.976 1.00 68.06 90 VAL A CA 1
ATOM 671 C C . VAL A 1 90 ? -25.850 8.913 21.404 1.00 68.06 90 VAL A C 1
ATOM 673 O O . VAL A 1 90 ? -25.384 8.066 22.165 1.00 68.06 90 VAL A O 1
ATOM 676 N N . LYS A 1 91 ? -25.598 8.887 20.088 1.00 69.62 91 LYS A N 1
ATOM 677 C CA . LYS A 1 91 ? -24.951 7.765 19.382 1.00 69.62 91 LYS A CA 1
ATOM 678 C C . LYS A 1 91 ? -23.610 7.362 19.984 1.00 69.62 91 LYS A C 1
ATOM 680 O O . LYS A 1 91 ? -23.396 6.188 20.279 1.00 69.62 91 LYS A O 1
ATOM 685 N N . ASP A 1 92 ? -22.732 8.330 20.222 1.00 66.25 92 ASP A N 1
ATOM 686 C CA . ASP A 1 92 ? -21.397 8.073 20.773 1.00 66.25 92 ASP A CA 1
ATOM 687 C C . ASP A 1 92 ? -21.475 7.512 22.200 1.00 66.25 92 ASP A C 1
ATOM 689 O O . ASP A 1 92 ? -20.670 6.668 22.600 1.00 66.25 92 ASP A O 1
ATOM 693 N N . ARG A 1 93 ? -22.499 7.919 22.961 1.00 70.06 93 ARG A N 1
ATOM 694 C CA . ARG A 1 93 ? -22.763 7.403 24.310 1.00 70.06 93 ARG A CA 1
ATOM 695 C C . ARG A 1 93 ? -23.383 6.010 24.278 1.00 70.06 93 ARG A C 1
ATOM 697 O O . ARG A 1 93 ? -22.998 5.178 25.093 1.00 70.06 93 ARG A O 1
ATOM 704 N N . LEU A 1 94 ? -24.252 5.718 23.311 1.00 74.25 94 LEU A N 1
ATOM 705 C CA . LEU A 1 94 ? -24.772 4.368 23.071 1.00 74.25 94 LEU A CA 1
ATOM 706 C C . LEU A 1 94 ? -23.661 3.393 22.651 1.00 74.25 94 LEU A C 1
ATOM 708 O O . LEU A 1 94 ? -23.649 2.248 23.095 1.00 74.25 94 LEU A O 1
ATOM 712 N N . ILE A 1 95 ? -22.692 3.838 21.842 1.00 72.50 95 ILE A N 1
ATOM 713 C CA . ILE A 1 95 ? -21.523 3.022 21.475 1.00 72.50 95 ILE A CA 1
ATOM 714 C C . ILE A 1 95 ? -20.679 2.713 22.718 1.00 72.50 95 ILE A C 1
ATOM 716 O O . ILE A 1 95 ? -20.280 1.563 22.917 1.00 72.50 95 ILE A O 1
ATOM 720 N N . ALA A 1 96 ? -20.446 3.711 23.573 1.00 70.94 96 ALA A N 1
ATOM 721 C CA . ALA A 1 96 ? -19.608 3.580 24.763 1.00 70.94 96 ALA A CA 1
ATOM 722 C C . ALA A 1 96 ? -20.284 2.886 25.964 1.00 70.94 96 ALA A C 1
ATOM 724 O O . ALA A 1 96 ? -19.576 2.428 26.858 1.00 70.94 96 ALA A O 1
ATOM 725 N N . SER A 1 97 ? -21.618 2.795 26.017 1.00 77.38 97 SER A N 1
ATOM 726 C CA . SER A 1 97 ? -22.340 2.225 27.167 1.00 77.38 97 SER A CA 1
ATOM 727 C C . SER A 1 97 ? -22.032 0.737 27.368 1.00 77.38 97 SER A C 1
ATOM 729 O O . SER A 1 97 ? -21.658 0.043 26.433 1.00 77.38 97 SER A O 1
ATOM 731 N N . SER A 1 98 ? -22.185 0.182 28.568 1.00 78.00 98 SER A N 1
ATOM 732 C CA . SER A 1 98 ? -22.106 -1.284 28.734 1.00 78.00 98 SER A CA 1
ATOM 733 C C . SER A 1 98 ? -23.442 -1.956 28.418 1.00 78.00 98 SER A C 1
ATOM 735 O O . SER A 1 98 ? -23.469 -3.057 27.869 1.00 78.00 98 SER A O 1
ATOM 737 N N . LEU A 1 99 ? -24.537 -1.259 28.724 1.00 84.69 99 LEU A N 1
ATOM 738 C CA . LEU A 1 99 ? -25.915 -1.729 28.661 1.00 84.69 99 LEU A CA 1
ATOM 739 C C . LEU A 1 99 ? -26.843 -0.541 28.368 1.00 84.69 99 LEU A C 1
ATOM 741 O O . LEU A 1 99 ? -26.540 0.589 28.759 1.00 84.69 99 LEU A O 1
ATOM 745 N N . VAL A 1 100 ? -27.959 -0.791 27.681 1.00 86.88 100 VAL A N 1
ATOM 746 C CA . VAL A 1 100 ? -28.996 0.213 27.394 1.00 86.88 100 VAL A CA 1
ATOM 747 C C . VAL A 1 100 ? -30.314 -0.196 28.048 1.00 86.88 100 VAL A C 1
ATOM 749 O O . VAL A 1 100 ? -30.764 -1.329 27.881 1.00 86.88 100 VAL A O 1
ATOM 752 N N . LEU A 1 101 ? -30.924 0.729 28.794 1.00 88.69 101 LEU A N 1
ATOM 753 C CA . LEU A 1 101 ? -32.183 0.526 29.513 1.00 88.69 101 LEU A CA 1
ATOM 754 C C . LEU A 1 101 ? -33.336 1.202 28.772 1.00 88.69 101 LEU A C 1
ATOM 756 O O . LEU A 1 101 ? -33.349 2.419 28.611 1.00 88.69 101 LEU A O 1
ATOM 760 N N . VAL A 1 102 ? -34.334 0.421 28.374 1.00 86.38 102 VAL A N 1
ATOM 761 C CA . VAL A 1 102 ? -35.587 0.915 27.802 1.00 86.38 102 VAL A CA 1
ATOM 762 C C . VAL A 1 102 ? -36.648 0.884 28.893 1.00 86.38 102 VAL A C 1
ATOM 764 O O . VAL A 1 102 ? -37.122 -0.181 29.289 1.00 86.38 102 VAL A O 1
ATOM 767 N N . VAL A 1 103 ? -37.005 2.059 29.407 1.00 88.25 103 VAL A N 1
ATOM 768 C CA . VAL A 1 103 ? -37.987 2.194 30.488 1.00 88.25 103 VAL A CA 1
ATOM 769 C C . VAL A 1 103 ? -39.386 2.357 29.898 1.00 88.25 103 VAL A C 1
ATOM 771 O O . VAL A 1 103 ? -39.660 3.299 29.158 1.00 88.25 103 VAL A O 1
ATOM 774 N N . VAL A 1 104 ? -40.284 1.439 30.243 1.00 87.12 104 VAL A N 1
ATOM 775 C CA . VAL A 1 104 ? -41.664 1.379 29.760 1.00 87.12 104 VAL A CA 1
ATOM 776 C C . VAL A 1 104 ? -42.622 1.568 30.931 1.00 87.12 104 VAL A C 1
ATOM 778 O O . VAL A 1 104 ? -42.464 0.953 31.980 1.00 87.12 104 VAL A O 1
ATOM 781 N N . ASP A 1 105 ? -43.632 2.415 30.752 1.00 88.19 105 ASP A N 1
ATOM 782 C CA . ASP A 1 105 ? -44.702 2.624 31.732 1.00 88.19 105 ASP A CA 1
ATOM 783 C C . ASP A 1 105 ? -45.694 1.447 31.693 1.00 88.19 105 ASP A C 1
ATOM 785 O O . ASP A 1 105 ? -46.317 1.202 30.655 1.00 88.19 105 ASP A O 1
ATOM 789 N N . TYR A 1 106 ? -45.847 0.730 32.814 1.00 89.06 106 TYR A N 1
ATOM 790 C CA . TYR A 1 106 ? -46.772 -0.398 32.965 1.00 89.06 106 TYR A CA 1
ATOM 791 C C . TYR A 1 106 ? -48.197 -0.038 32.533 1.00 89.06 106 TYR A C 1
ATOM 793 O O . TYR A 1 106 ? -48.801 -0.764 31.746 1.00 89.06 106 TYR A O 1
ATOM 801 N N . THR A 1 107 ? -48.701 1.126 32.946 1.00 84.31 107 THR A N 1
ATOM 802 C CA . THR A 1 107 ? -50.080 1.560 32.657 1.00 84.31 107 THR A CA 1
ATOM 803 C C . THR A 1 107 ? -50.336 1.760 31.160 1.00 84.31 107 THR A C 1
ATOM 805 O O . THR A 1 107 ? -51.471 1.703 30.693 1.00 84.31 107 THR A O 1
ATOM 808 N N . LYS A 1 108 ? -49.270 1.961 30.374 1.00 81.81 108 LYS A N 1
ATOM 809 C CA . LYS A 1 108 ? -49.330 2.227 28.931 1.00 81.81 108 LYS A CA 1
ATOM 810 C C . LYS A 1 108 ? -48.777 1.087 28.089 1.00 81.81 108 LYS A C 1
ATOM 812 O O . LYS A 1 108 ? -48.792 1.188 26.859 1.00 81.81 108 LYS A O 1
ATOM 817 N N . ILE A 1 109 ? -48.304 -0.003 28.694 1.00 77.69 109 ILE A N 1
ATOM 818 C CA . ILE A 1 109 ? -47.570 -1.052 27.976 1.00 77.69 109 ILE A CA 1
ATOM 819 C C . ILE A 1 109 ? -48.426 -1.714 26.881 1.00 77.69 109 ILE A C 1
ATOM 821 O O . ILE A 1 109 ? -47.923 -1.996 25.787 1.00 77.69 109 ILE A O 1
ATOM 825 N N . GLY A 1 110 ? -49.733 -1.858 27.131 1.00 68.56 110 GLY A N 1
ATOM 826 C CA . GLY A 1 110 ? -50.717 -2.368 26.170 1.00 68.56 110 GLY A CA 1
ATOM 827 C C . GLY A 1 110 ? -51.222 -1.336 25.152 1.00 68.56 110 GLY A C 1
ATOM 828 O O . GLY A 1 110 ? -51.587 -1.717 24.046 1.00 68.56 110 GLY A O 1
ATOM 829 N N . GLN A 1 111 ? -51.197 -0.041 25.484 1.00 65.31 111 GLN A N 1
ATOM 830 C CA . GLN A 1 111 ? -51.809 1.035 24.681 1.00 65.31 111 GLN A CA 1
ATOM 831 C C . GLN A 1 111 ? -50.810 1.826 23.818 1.00 65.31 111 GLN A C 1
ATOM 833 O O . GLN A 1 111 ? -51.202 2.531 22.893 1.00 65.31 111 GLN A O 1
ATOM 838 N N . THR A 1 112 ? -49.511 1.733 24.110 1.00 60.69 112 THR A N 1
ATOM 839 C CA . THR A 1 112 ? -48.468 2.439 23.349 1.00 60.69 112 THR A CA 1
ATOM 840 C C . THR A 1 112 ? -48.346 1.878 21.933 1.00 60.69 112 THR A C 1
ATOM 842 O O . THR A 1 112 ? -48.196 0.658 21.796 1.00 60.69 112 THR A O 1
ATOM 845 N N . ASP A 1 113 ? -48.330 2.760 20.921 1.00 62.81 113 ASP A N 1
ATOM 846 C CA . ASP A 1 113 ? -48.066 2.432 19.510 1.00 62.81 113 ASP A CA 1
ATOM 847 C C . ASP A 1 113 ? -46.813 1.538 19.394 1.00 62.81 113 ASP A C 1
ATOM 849 O O . ASP A 1 113 ? -45.689 2.013 19.612 1.00 62.81 113 ASP A O 1
ATOM 853 N N . PRO A 1 114 ? -46.985 0.239 19.089 1.00 61.50 114 PRO A N 1
ATOM 854 C CA . PRO A 1 114 ? -45.888 -0.717 19.042 1.00 61.50 114 PRO A CA 1
ATOM 855 C C . PRO A 1 114 ? -44.796 -0.319 18.051 1.00 61.50 114 PRO A C 1
ATOM 857 O O . PRO A 1 114 ? -43.630 -0.625 18.287 1.00 61.50 114 PRO A O 1
ATOM 860 N N . ALA A 1 115 ? -45.150 0.388 16.973 1.00 65.06 115 ALA A N 1
ATOM 861 C CA . ALA A 1 115 ? -44.232 0.678 15.882 1.00 65.06 115 ALA A CA 1
ATOM 862 C C . ALA A 1 115 ? -43.110 1.643 16.293 1.00 65.06 115 ALA A C 1
ATOM 864 O O . ALA A 1 115 ? -41.960 1.448 15.904 1.00 65.06 115 ALA A O 1
ATOM 865 N N . LYS A 1 116 ? -43.413 2.663 17.108 1.00 67.44 116 LYS A N 1
ATOM 866 C CA . LYS A 1 116 ? -42.426 3.688 17.500 1.00 67.44 116 LYS A CA 1
ATOM 867 C C . LYS A 1 116 ? -41.391 3.164 18.486 1.00 67.44 116 LYS A C 1
ATOM 869 O O . LYS A 1 116 ? -40.200 3.391 18.306 1.00 67.44 116 LYS A O 1
ATOM 874 N N . VAL A 1 117 ? -41.844 2.449 19.515 1.00 67.81 117 VAL A N 1
ATOM 875 C CA . VAL A 1 117 ? -40.943 1.895 20.533 1.00 67.81 117 VAL A CA 1
ATOM 876 C C . VAL A 1 117 ? -40.123 0.747 19.945 1.00 67.81 117 VAL A C 1
ATOM 878 O O . VAL A 1 117 ? -38.924 0.683 20.190 1.00 67.81 117 VAL A O 1
ATOM 881 N N . LYS A 1 118 ? -40.728 -0.103 19.100 1.00 75.31 118 LYS A N 1
ATOM 882 C CA . LYS A 1 118 ? -39.996 -1.148 18.373 1.00 75.31 118 LYS A CA 1
ATOM 883 C C . LYS A 1 118 ? -38.901 -0.558 17.486 1.00 75.31 118 LYS A C 1
ATOM 885 O O . LYS A 1 118 ? -37.764 -0.999 17.572 1.00 75.31 118 LYS A O 1
ATOM 890 N N . LYS A 1 119 ? -39.216 0.481 16.704 1.00 77.69 119 LYS A N 1
ATOM 891 C CA . LYS A 1 119 ? -38.231 1.162 15.855 1.00 77.69 119 LYS A CA 1
ATOM 892 C C . LYS A 1 119 ? -37.037 1.684 16.662 1.00 77.69 119 LYS A C 1
ATOM 894 O O . LYS A 1 119 ? -35.905 1.458 16.255 1.00 77.69 119 LYS A O 1
ATOM 899 N N . LEU A 1 120 ? -37.277 2.313 17.816 1.00 73.44 120 LEU A N 1
ATOM 900 C CA . LEU A 1 120 ? -36.194 2.765 18.697 1.00 73.44 120 LEU A CA 1
ATOM 901 C C . LEU A 1 120 ? -35.348 1.586 19.205 1.00 73.44 120 LEU A C 1
ATOM 903 O O . LEU A 1 120 ? -34.123 1.650 19.168 1.00 73.44 120 LEU A O 1
ATOM 907 N N . VAL A 1 121 ? -35.989 0.512 19.677 1.00 77.19 121 VAL A N 1
ATOM 908 C CA . VAL A 1 121 ? -35.287 -0.692 20.151 1.00 77.19 121 VAL A CA 1
ATOM 909 C C . VAL A 1 121 ? -34.438 -1.299 19.034 1.00 77.19 121 VAL A C 1
ATOM 911 O O . VAL A 1 121 ? -33.290 -1.649 19.283 1.00 77.19 121 VAL A O 1
ATOM 914 N N . ASP A 1 122 ? -34.956 -1.367 17.807 1.00 81.88 122 ASP A N 1
ATOM 915 C CA . ASP A 1 122 ? -34.228 -1.871 16.641 1.00 81.88 122 ASP A CA 1
ATOM 916 C C . ASP A 1 122 ? -33.042 -0.967 16.263 1.00 81.88 122 ASP A C 1
ATOM 918 O O . ASP A 1 122 ? -31.958 -1.468 15.965 1.00 81.88 122 ASP A O 1
ATOM 922 N N . GLU A 1 123 ? -33.202 0.357 16.325 1.00 78.25 123 GLU A N 1
ATOM 923 C CA . GLU A 1 123 ? -32.122 1.323 16.073 1.00 78.25 123 GLU A CA 1
ATOM 924 C C . GLU A 1 123 ? -31.014 1.238 17.134 1.00 78.25 123 GLU A C 1
ATOM 926 O O . GLU A 1 123 ? -29.828 1.205 16.798 1.00 78.25 123 GLU A O 1
ATOM 931 N N . ILE A 1 124 ? -31.381 1.129 18.414 1.00 77.38 124 ILE A N 1
ATOM 932 C CA . ILE A 1 124 ? -30.435 0.913 19.517 1.00 77.38 124 ILE A CA 1
ATOM 933 C C . ILE A 1 124 ? -29.729 -0.437 19.351 1.00 77.38 124 ILE A C 1
ATOM 935 O O . ILE A 1 124 ? -28.504 -0.522 19.470 1.00 77.38 124 ILE A O 1
ATOM 939 N N . ALA A 1 125 ? -30.484 -1.489 19.036 1.00 79.88 125 ALA A N 1
ATOM 940 C CA . ALA A 1 125 ? -29.957 -2.827 18.820 1.00 79.88 125 ALA A CA 1
ATOM 941 C C . ALA A 1 125 ? -28.991 -2.892 17.632 1.00 79.88 125 ALA A C 1
ATOM 943 O O . ALA A 1 125 ? -27.996 -3.611 17.708 1.00 79.88 125 ALA A O 1
ATOM 944 N N . ALA A 1 126 ? -29.230 -2.126 16.566 1.00 81.19 126 ALA A N 1
ATOM 945 C CA . ALA A 1 126 ? -28.312 -2.028 15.434 1.00 81.19 126 ALA A CA 1
ATOM 946 C C . ALA A 1 126 ? -26.960 -1.402 15.822 1.00 81.19 126 ALA A C 1
ATOM 948 O O . ALA A 1 126 ? -25.938 -1.730 15.221 1.00 81.19 126 ALA A O 1
ATOM 949 N N . ILE A 1 127 ? -26.938 -0.520 16.828 1.00 76.56 127 ILE A N 1
ATOM 950 C CA 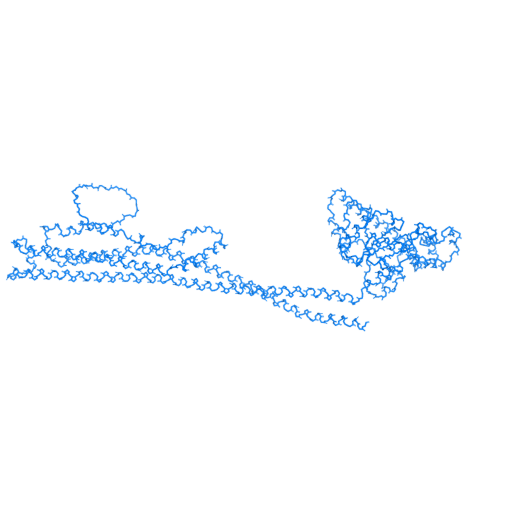. ILE A 1 127 ? -25.711 0.118 17.323 1.00 76.56 127 ILE A CA 1
ATOM 951 C C . ILE A 1 127 ? -24.995 -0.776 18.340 1.00 76.56 127 ILE A C 1
ATOM 953 O O . ILE A 1 127 ? -23.778 -0.943 18.262 1.00 76.56 127 ILE A O 1
ATOM 957 N N . LYS A 1 128 ? -25.731 -1.316 19.320 1.00 77.44 128 LYS A N 1
ATOM 958 C CA . LYS A 1 128 ? -25.144 -1.926 20.522 1.00 77.44 128 LYS A CA 1
ATOM 959 C C . LYS A 1 128 ? -25.291 -3.443 20.624 1.00 77.44 128 LYS A C 1
ATOM 961 O O . LYS A 1 128 ? -24.541 -4.066 21.374 1.00 77.44 128 LYS A O 1
ATOM 966 N N . GLY A 1 129 ? -26.217 -4.021 19.867 1.00 77.75 129 GLY A N 1
ATOM 967 C CA . GLY A 1 129 ? -26.637 -5.414 19.976 1.00 77.75 129 GLY A CA 1
ATOM 968 C C . GLY A 1 129 ? -27.856 -5.593 20.887 1.00 77.75 129 GLY A C 1
ATOM 969 O O . GLY A 1 129 ? -27.997 -4.943 21.929 1.00 77.75 129 GLY A O 1
ATOM 970 N N . ARG A 1 130 ? -28.760 -6.507 20.501 1.00 80.44 130 ARG A N 1
ATOM 971 C CA . ARG A 1 130 ? -29.938 -6.885 21.312 1.00 80.44 130 ARG A CA 1
ATOM 972 C C . ARG A 1 130 ? -29.550 -7.557 22.628 1.00 80.44 130 ARG A C 1
ATOM 974 O O . ARG A 1 130 ? -30.308 -7.511 23.591 1.00 80.44 130 ARG A O 1
ATOM 981 N N . ASP A 1 131 ? -28.360 -8.148 22.690 1.00 79.81 131 ASP A N 1
ATOM 982 C CA . ASP A 1 131 ? -27.807 -8.785 23.882 1.00 79.81 131 ASP A CA 1
ATOM 983 C C . ASP A 1 131 ? -27.525 -7.815 25.034 1.00 79.81 131 ASP A C 1
ATOM 985 O O . ASP A 1 131 ? -27.498 -8.229 26.191 1.00 79.81 131 ASP A O 1
ATOM 989 N N . ARG A 1 132 ? -27.393 -6.523 24.719 1.00 81.31 132 ARG A N 1
ATOM 990 C CA . ARG A 1 132 ? -27.090 -5.445 25.669 1.00 81.31 132 ARG A CA 1
ATOM 991 C C . ARG A 1 132 ? -28.254 -4.479 25.887 1.00 81.31 132 ARG A C 1
ATOM 993 O O . ARG A 1 132 ? -28.068 -3.429 26.499 1.00 81.31 132 ARG A O 1
ATOM 1000 N N . THR A 1 133 ? -29.443 -4.821 25.390 1.00 86.38 133 THR A N 1
ATOM 1001 C CA . THR A 1 133 ? -30.661 -4.012 25.525 1.00 86.38 133 THR A CA 1
ATOM 1002 C C . THR A 1 133 ? -31.608 -4.659 26.532 1.00 86.38 133 THR A C 1
ATOM 1004 O O . THR A 1 133 ? -31.995 -5.816 26.383 1.00 86.38 133 THR A O 1
ATOM 1007 N N . TYR A 1 134 ? -31.957 -3.911 27.574 1.00 89.69 134 TYR A N 1
ATOM 1008 C CA . TYR A 1 134 ? -32.736 -4.366 28.724 1.00 89.69 134 TYR A CA 1
ATOM 1009 C C . TYR A 1 134 ? -34.007 -3.532 28.842 1.00 89.69 134 TYR A C 1
ATOM 1011 O O . TYR A 1 134 ? -34.005 -2.345 28.521 1.00 89.69 134 TYR A O 1
ATOM 1019 N N . ILE A 1 135 ? -35.094 -4.135 29.319 1.00 89.38 135 ILE A N 1
ATOM 1020 C CA . ILE A 1 135 ? -36.399 -3.481 29.431 1.00 89.38 135 ILE A CA 1
ATOM 1021 C C . ILE A 1 135 ? -36.800 -3.399 30.898 1.00 89.38 135 ILE A C 1
ATOM 1023 O O . ILE A 1 135 ? -36.911 -4.410 31.587 1.00 89.38 135 ILE A O 1
ATOM 1027 N N . ILE A 1 136 ? -37.052 -2.182 31.369 1.00 92.06 136 ILE A N 1
ATOM 1028 C CA . ILE A 1 136 ? -37.603 -1.930 32.699 1.00 92.06 136 ILE A CA 1
ATOM 1029 C C . ILE A 1 136 ? -39.078 -1.595 32.535 1.00 92.06 136 ILE A C 1
ATOM 1031 O O . ILE A 1 136 ? -39.420 -0.577 31.941 1.00 92.06 136 ILE A O 1
ATOM 1035 N N . VAL A 1 137 ? -39.958 -2.415 33.097 1.00 92.00 137 VAL A N 1
ATOM 1036 C CA . VAL A 1 137 ? -41.388 -2.119 33.191 1.00 92.00 137 VAL A CA 1
ATOM 1037 C C . VAL A 1 137 ? -41.632 -1.404 34.515 1.00 92.00 137 VAL A C 1
ATOM 1039 O O . VAL A 1 137 ? -41.725 -2.030 35.570 1.00 92.00 137 VAL A O 1
ATOM 1042 N N . ASN A 1 138 ? -41.656 -0.075 34.459 1.00 93.88 138 ASN A N 1
ATOM 1043 C CA . ASN A 1 138 ? -41.792 0.800 35.618 1.00 93.88 138 ASN A CA 1
ATOM 1044 C C . ASN A 1 138 ? -43.269 1.061 35.965 1.00 93.88 138 ASN A C 1
ATOM 1046 O O . ASN A 1 138 ? -44.155 0.840 35.141 1.00 93.88 138 ASN A O 1
ATOM 1050 N N . LYS A 1 139 ? -43.516 1.603 37.163 1.00 93.06 139 LYS A N 1
ATOM 1051 C CA . LYS A 1 139 ? -44.847 1.846 37.749 1.00 93.06 139 LYS A CA 1
ATOM 1052 C C . LYS A 1 139 ? -45.646 0.578 38.020 1.00 93.06 139 LYS A C 1
ATOM 1054 O O . LYS A 1 139 ? -46.870 0.557 37.955 1.00 93.06 139 LYS A O 1
ATOM 1059 N N . ILE A 1 140 ? -44.948 -0.500 38.365 1.00 91.12 140 ILE A N 1
ATOM 1060 C CA . ILE A 1 140 ? -45.616 -1.742 38.754 1.00 91.12 140 ILE A CA 1
ATOM 1061 C C . ILE A 1 140 ? -46.418 -1.605 40.055 1.00 91.12 140 ILE A C 1
ATOM 1063 O O . ILE A 1 140 ? -47.207 -2.474 40.404 1.00 91.12 140 ILE A O 1
ATOM 1067 N N . ASP A 1 141 ? -46.208 -0.521 40.802 1.00 90.38 141 ASP A N 1
ATOM 1068 C CA . ASP A 1 141 ? -47.004 -0.175 41.969 1.00 90.38 141 ASP A CA 1
ATOM 1069 C C . ASP A 1 141 ? -48.435 0.266 41.653 1.00 90.38 141 ASP A C 1
ATOM 1071 O O . ASP A 1 141 ? -49.249 0.219 42.572 1.00 90.38 141 ASP A O 1
ATOM 1075 N N . ASP A 1 142 ? -48.740 0.591 40.393 1.00 89.94 142 ASP A N 1
ATOM 1076 C CA . ASP A 1 142 ? -50.105 0.840 39.913 1.00 89.94 142 ASP A CA 1
ATOM 1077 C C . ASP A 1 142 ? -50.850 -0.460 39.560 1.00 89.94 142 ASP A C 1
ATOM 1079 O O . ASP A 1 142 ? -52.040 -0.417 39.256 1.00 89.94 142 ASP A O 1
ATOM 1083 N N . ARG A 1 143 ? -50.174 -1.621 39.596 1.00 89.06 143 ARG A N 1
ATOM 1084 C CA . ARG A 1 143 ? -50.825 -2.915 39.376 1.00 89.06 143 ARG A CA 1
ATOM 1085 C C . ARG A 1 143 ? -51.739 -3.258 40.549 1.00 89.06 143 ARG A C 1
ATOM 1087 O O . ARG A 1 143 ? -51.254 -3.380 41.678 1.00 89.06 143 ARG A O 1
ATOM 1094 N N . ASP A 1 144 ? -53.010 -3.532 40.268 1.00 85.56 144 ASP A N 1
ATOM 1095 C CA . ASP A 1 144 ? -53.942 -4.109 41.238 1.00 85.56 144 ASP A CA 1
ATOM 1096 C C . ASP A 1 144 ? -54.004 -5.637 41.064 1.00 85.56 144 ASP A C 1
ATOM 1098 O O . ASP A 1 144 ? -54.539 -6.123 40.068 1.00 85.56 144 ASP A O 1
ATOM 1102 N N . PRO A 1 145 ? -53.498 -6.432 42.029 1.00 76.56 145 PRO A N 1
ATOM 1103 C CA . PRO A 1 145 ? -53.557 -7.891 41.962 1.00 76.56 145 PRO A CA 1
ATOM 1104 C C . PRO A 1 145 ? -54.981 -8.461 41.907 1.00 76.56 145 PRO A C 1
ATOM 1106 O O . PRO A 1 145 ? -55.143 -9.629 41.562 1.00 76.56 145 PRO A O 1
ATOM 1109 N N . ASN A 1 146 ? -55.993 -7.676 42.290 1.00 83.38 146 ASN A N 1
ATOM 1110 C CA . ASN A 1 146 ? -57.394 -8.090 42.276 1.00 83.38 146 ASN A CA 1
ATOM 1111 C C . ASN A 1 146 ? -58.117 -7.704 40.980 1.00 83.38 146 ASN A C 1
ATOM 1113 O O . ASN A 1 146 ? -59.249 -8.144 40.774 1.00 83.38 146 ASN A O 1
ATOM 1117 N N . ASN A 1 147 ? -57.490 -6.905 40.111 1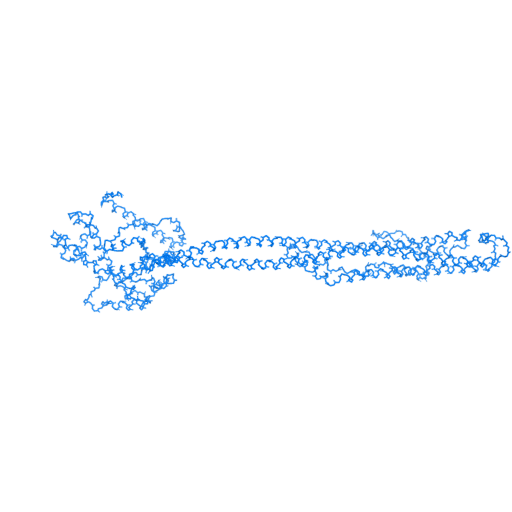.00 83.88 147 ASN A N 1
ATOM 1118 C CA . ASN A 1 147 ? -58.058 -6.552 38.820 1.00 83.88 147 ASN A CA 1
ATOM 1119 C C . ASN A 1 147 ? -57.730 -7.649 37.786 1.00 83.88 147 ASN A C 1
ATOM 1121 O O . ASN A 1 147 ? -56.561 -7.845 37.463 1.00 83.88 147 ASN A O 1
ATOM 1125 N N . PRO A 1 148 ? -58.720 -8.369 37.226 1.00 78.56 148 PRO A N 1
ATOM 1126 C CA . PRO A 1 148 ? -58.464 -9.397 36.215 1.00 78.56 148 PRO A CA 1
ATOM 1127 C C . PRO A 1 148 ? -57.976 -8.833 34.869 1.00 78.56 148 PRO A C 1
ATOM 1129 O O . PRO A 1 148 ? -57.468 -9.597 34.049 1.00 78.56 148 PRO A O 1
ATOM 1132 N N . GLU A 1 149 ? -58.135 -7.528 34.622 1.00 80.56 149 GLU A N 1
ATOM 1133 C CA . GLU A 1 149 ? -57.625 -6.861 33.414 1.00 80.56 149 GLU A CA 1
ATOM 1134 C C . GLU A 1 149 ? -56.131 -6.510 33.508 1.00 80.56 149 GLU A C 1
ATOM 1136 O O . GLU A 1 149 ? -55.489 -6.241 32.489 1.00 80.56 149 GLU A O 1
ATOM 1141 N N . ASP A 1 150 ? -55.561 -6.540 34.715 1.00 85.00 150 ASP A N 1
ATOM 1142 C CA . ASP A 1 150 ? -54.156 -6.236 34.945 1.00 85.00 150 ASP A CA 1
ATOM 1143 C C . ASP A 1 150 ? -53.248 -7.376 34.467 1.00 85.00 150 ASP A C 1
ATOM 1145 O O . ASP A 1 150 ? -53.503 -8.566 34.671 1.00 85.00 150 ASP A O 1
ATOM 1149 N N . LEU A 1 151 ? -52.132 -7.010 33.831 1.00 85.50 151 LEU A N 1
ATOM 1150 C CA . LEU A 1 151 ? -51.212 -7.989 33.264 1.00 85.50 151 LEU A CA 1
ATOM 1151 C C . LEU A 1 151 ? -50.396 -8.663 34.369 1.00 85.50 151 LEU A C 1
ATOM 1153 O O . LEU A 1 151 ? -49.659 -8.015 35.117 1.00 85.50 151 LEU A O 1
ATOM 1157 N N . THR A 1 152 ? -50.448 -9.992 34.398 1.00 88.25 152 THR A N 1
ATOM 1158 C CA . THR A 1 152 ? -49.549 -10.823 35.206 1.00 88.25 152 THR A CA 1
ATOM 1159 C C . THR A 1 152 ? -48.109 -10.730 34.700 1.00 88.25 152 THR A C 1
ATOM 1161 O O . THR A 1 152 ? -47.856 -10.429 33.530 1.00 88.25 152 THR A O 1
ATOM 1164 N N . THR A 1 153 ? -47.141 -11.089 35.545 1.00 87.31 153 THR A N 1
ATOM 1165 C CA . THR A 1 153 ? -45.720 -11.125 35.164 1.00 87.31 153 THR A CA 1
ATOM 1166 C C . THR A 1 153 ? -45.449 -11.946 33.906 1.00 87.31 153 THR A C 1
ATOM 1168 O O . THR A 1 153 ? -44.725 -11.501 33.020 1.00 87.31 153 THR A O 1
ATOM 1171 N N . GLN A 1 154 ? -46.084 -13.112 33.755 1.00 87.62 154 GLN A N 1
ATOM 1172 C CA . GLN A 1 154 ? -45.908 -13.937 32.554 1.00 87.62 154 GLN A CA 1
ATOM 1173 C C . GLN A 1 154 ? -46.490 -13.276 31.299 1.00 87.62 154 GLN A C 1
ATOM 1175 O O . GLN A 1 154 ? -45.896 -13.352 30.223 1.00 87.62 154 GLN A O 1
ATOM 1180 N N . GLN A 1 155 ? -47.625 -12.585 31.424 1.00 88.12 155 GLN A N 1
ATOM 1181 C CA . GLN A 1 155 ? -48.196 -11.826 30.312 1.00 88.12 155 GLN A CA 1
ATOM 1182 C C . GLN A 1 155 ? -47.300 -10.651 29.914 1.00 88.12 155 GLN A C 1
ATOM 1184 O O . GLN A 1 155 ? -47.132 -10.414 28.721 1.00 88.12 155 GLN A O 1
ATOM 1189 N N . ILE A 1 156 ? -46.667 -9.968 30.873 1.00 88.06 156 ILE A N 1
ATOM 1190 C CA . ILE A 1 156 ? -45.686 -8.915 30.581 1.00 88.06 156 ILE A CA 1
ATOM 1191 C C . ILE A 1 156 ? -44.472 -9.478 29.857 1.00 88.06 156 ILE A C 1
ATOM 1193 O O . ILE A 1 156 ? -44.108 -8.946 28.813 1.00 88.06 156 ILE A O 1
ATOM 1197 N N . LEU A 1 157 ? -43.869 -10.558 30.358 1.00 88.12 157 LEU A N 1
ATOM 1198 C CA . LEU A 1 157 ? -42.709 -11.174 29.711 1.00 88.12 157 LEU A CA 1
ATOM 1199 C C . LEU A 1 157 ? -43.025 -11.577 28.264 1.00 88.12 157 LEU A C 1
ATOM 1201 O O . LEU A 1 157 ? -42.251 -11.272 27.358 1.00 88.12 157 LEU A O 1
ATOM 1205 N N . ASN A 1 158 ? -44.188 -12.189 28.026 1.00 86.12 158 ASN A N 1
ATOM 1206 C CA . ASN A 1 158 ? -44.628 -12.575 26.684 1.00 86.12 158 ASN A CA 1
ATOM 1207 C C . ASN A 1 158 ? -44.915 -11.367 25.786 1.00 86.12 158 ASN A C 1
ATOM 1209 O O . ASN A 1 158 ? -44.534 -11.364 24.611 1.00 86.12 158 ASN A O 1
ATOM 1213 N N . LEU A 1 159 ? -45.560 -10.331 26.327 1.00 84.94 159 LEU A N 1
ATOM 1214 C CA . LEU A 1 159 ? -45.845 -9.099 25.601 1.00 84.94 159 LEU A CA 1
ATOM 1215 C C . LEU A 1 159 ? -44.545 -8.406 25.204 1.00 84.94 159 LEU A C 1
ATOM 1217 O O . LEU A 1 159 ? -44.382 -8.055 24.044 1.00 84.94 159 LEU A O 1
ATOM 1221 N N . VAL A 1 160 ? -43.602 -8.259 26.130 1.00 83.44 160 VAL A N 1
ATOM 1222 C CA . VAL A 1 160 ? -42.304 -7.616 25.901 1.00 83.44 160 VAL A CA 1
ATOM 1223 C C . VAL A 1 160 ? -41.463 -8.420 24.906 1.00 83.44 160 VAL A C 1
ATOM 1225 O O . VAL A 1 160 ? -40.926 -7.840 23.964 1.00 83.44 160 VAL A O 1
ATOM 1228 N N . LYS A 1 161 ? -41.432 -9.754 25.033 1.00 84.50 161 LYS A N 1
ATOM 1229 C CA . LYS A 1 161 ? -40.786 -10.656 24.065 1.00 84.50 161 LYS A CA 1
ATOM 1230 C C . LYS A 1 161 ? -41.341 -10.470 22.654 1.00 84.50 161 LYS A C 1
ATOM 1232 O O . LYS A 1 161 ? -40.576 -10.366 21.705 1.00 84.50 161 LYS A O 1
ATOM 1237 N N . THR A 1 162 ? -42.663 -10.411 22.514 1.00 81.12 162 THR A N 1
ATOM 1238 C CA . THR A 1 162 ? -43.322 -10.313 21.202 1.00 81.12 162 THR A CA 1
ATOM 1239 C C . THR A 1 162 ? -43.226 -8.903 20.618 1.00 81.12 162 THR A C 1
ATOM 1241 O O . THR A 1 162 ? -43.000 -8.732 19.426 1.00 81.12 162 THR A O 1
ATOM 1244 N N . LYS A 1 163 ? -43.398 -7.876 21.456 1.00 78.38 163 LYS A N 1
ATOM 1245 C CA . LYS A 1 163 ? -43.467 -6.468 21.043 1.00 78.38 163 LYS A CA 1
ATOM 1246 C C . LYS A 1 163 ? -42.089 -5.878 20.737 1.00 78.38 163 LYS A C 1
ATOM 1248 O O . LYS A 1 163 ? -41.996 -5.018 19.865 1.00 78.38 163 LYS A O 1
ATOM 1253 N N . TYR A 1 164 ? -41.046 -6.344 21.425 1.00 76.00 164 TYR A N 1
ATOM 1254 C CA . TYR A 1 164 ? -39.689 -5.794 21.330 1.00 76.00 164 TYR A CA 1
ATOM 1255 C C . TYR A 1 164 ? -38.620 -6.825 20.936 1.00 76.00 164 TYR A C 1
ATOM 1257 O O . TYR A 1 164 ? -37.443 -6.481 20.922 1.00 76.00 164 TYR A O 1
ATOM 1265 N N . GLU A 1 165 ? -39.012 -8.066 20.618 1.00 79.88 165 GLU A N 1
ATOM 1266 C CA . GLU A 1 165 ? -38.125 -9.126 20.100 1.00 79.88 165 GLU A CA 1
ATOM 1267 C C . GLU A 1 165 ? -36.886 -9.380 20.980 1.00 79.88 165 GLU A C 1
ATOM 1269 O O . GLU A 1 165 ? -35.766 -9.539 20.499 1.00 79.88 165 GLU A O 1
ATOM 1274 N N . ILE A 1 166 ? -37.084 -9.408 22.302 1.00 79.31 166 ILE A N 1
ATOM 1275 C CA . ILE A 1 166 ? -36.025 -9.741 23.262 1.00 79.31 166 ILE A CA 1
ATOM 1276 C C . ILE A 1 166 ? -35.926 -11.262 23.417 1.00 79.31 166 ILE A C 1
ATOM 1278 O O . ILE A 1 166 ? -36.867 -11.903 23.884 1.00 79.31 166 ILE A O 1
ATOM 1282 N N . ASP A 1 167 ? -34.770 -11.826 23.062 1.00 76.88 167 ASP A N 1
ATOM 1283 C CA . ASP A 1 167 ? -34.541 -13.279 23.023 1.00 76.88 167 ASP A CA 1
ATOM 1284 C C . ASP A 1 167 ? -34.611 -13.959 24.403 1.00 76.88 167 ASP A C 1
ATOM 1286 O O . ASP A 1 167 ? -35.166 -15.053 24.528 1.00 76.88 167 ASP A O 1
ATOM 1290 N N . ASP A 1 168 ? -34.096 -13.294 25.444 1.00 82.81 168 ASP A N 1
ATOM 1291 C CA . ASP A 1 168 ? -34.069 -13.787 26.828 1.00 82.81 168 ASP A CA 1
ATOM 1292 C C . ASP A 1 168 ? -34.795 -12.822 27.781 1.00 82.81 168 ASP A C 1
ATOM 1294 O O . ASP A 1 168 ? -34.167 -12.043 28.506 1.00 82.81 168 ASP A O 1
ATOM 1298 N N . PRO A 1 169 ? -36.138 -12.820 27.777 1.00 81.19 169 PRO A N 1
ATOM 1299 C CA . PRO A 1 169 ? -36.897 -11.882 28.586 1.00 81.19 169 PRO A CA 1
ATOM 1300 C C . PRO A 1 169 ? -36.756 -12.146 30.092 1.00 81.19 169 PRO A C 1
ATOM 1302 O O . PRO A 1 169 ? -36.923 -11.218 30.874 1.00 81.19 169 PRO A O 1
ATOM 1305 N N . GLN A 1 170 ? -36.412 -13.365 30.526 1.00 83.00 170 GLN A N 1
ATOM 1306 C CA . GLN A 1 170 ? -36.315 -13.695 31.955 1.00 83.00 170 GLN A CA 1
ATOM 1307 C C . GLN A 1 170 ? -35.132 -13.009 32.650 1.00 83.00 170 GLN A C 1
ATOM 1309 O O . GLN A 1 170 ? -35.224 -12.709 33.839 1.00 83.00 170 GLN A O 1
ATOM 1314 N N . ASN A 1 171 ? -34.050 -12.736 31.915 1.00 85.81 171 ASN A N 1
ATOM 1315 C CA . ASN A 1 171 ? -32.864 -12.058 32.450 1.00 85.81 171 ASN A CA 1
ATOM 1316 C C . ASN A 1 171 ? -32.718 -10.608 31.971 1.00 85.81 171 ASN A C 1
ATOM 1318 O O . ASN A 1 171 ? -31.793 -9.915 32.393 1.00 85.81 171 ASN A O 1
ATOM 1322 N N . ARG A 1 172 ? -33.603 -10.141 31.081 1.00 87.94 172 ARG A N 1
ATOM 1323 C CA . ARG A 1 172 ? -33.514 -8.803 30.470 1.00 87.94 172 ARG A CA 1
ATOM 1324 C C . ARG A 1 172 ? -34.742 -7.929 30.676 1.00 87.94 172 ARG A C 1
ATOM 1326 O O . ARG A 1 172 ? -34.700 -6.758 30.307 1.00 87.94 172 ARG A O 1
ATOM 1333 N N . VAL A 1 173 ? -35.815 -8.464 31.255 1.00 91.06 173 VAL A N 1
ATOM 1334 C CA . VAL A 1 173 ? -37.039 -7.716 31.558 1.00 91.06 173 VAL A CA 1
ATOM 1335 C C . VAL A 1 173 ? -37.240 -7.669 33.063 1.00 91.06 173 VAL A C 1
ATOM 1337 O O . VAL A 1 173 ? -37.318 -8.704 33.719 1.00 91.06 173 VAL A O 1
ATOM 1340 N N . PHE A 1 174 ? -37.344 -6.457 33.600 1.00 92.62 174 PHE A N 1
ATOM 1341 C CA . PHE A 1 174 ? -37.427 -6.215 35.036 1.00 92.62 174 PHE A CA 1
ATOM 1342 C C . PHE A 1 174 ? -38.666 -5.396 35.366 1.00 92.62 174 PHE A C 1
ATOM 1344 O O . PHE A 1 174 ? -38.848 -4.291 34.858 1.00 92.62 174 PHE A O 1
ATOM 1351 N N . GLU A 1 175 ? -39.520 -5.930 36.233 1.00 93.69 175 GLU A N 1
ATOM 1352 C CA . GLU A 1 175 ? -40.646 -5.189 36.796 1.00 93.69 175 GLU A CA 1
ATOM 1353 C C . GLU A 1 175 ? -40.166 -4.347 37.968 1.00 93.69 175 GLU A C 1
ATOM 1355 O O . GLU A 1 175 ? -39.591 -4.870 38.923 1.00 93.69 175 GLU A O 1
ATOM 1360 N N . MET A 1 176 ? -40.393 -3.038 37.898 1.00 93.81 176 MET A N 1
ATOM 1361 C CA . MET A 1 176 ? -39.860 -2.109 38.881 1.00 93.81 176 MET A CA 1
ATOM 1362 C C . MET A 1 176 ? -40.886 -1.056 39.292 1.00 93.81 176 MET A C 1
ATOM 1364 O O . MET A 1 176 ? -41.795 -0.672 38.557 1.00 93.81 176 MET A O 1
ATOM 1368 N N . SER A 1 177 ? -40.704 -0.550 40.504 1.00 95.19 177 SER A N 1
ATOM 1369 C CA . SER A 1 177 ? -41.371 0.644 41.002 1.00 95.19 177 SER A CA 1
ATOM 1370 C C . SER A 1 177 ? -40.295 1.626 41.456 1.00 95.19 177 SER A C 1
ATOM 1372 O O . SER A 1 177 ? -39.853 1.592 42.612 1.00 95.19 177 SER A O 1
ATOM 1374 N N . ALA A 1 178 ? -39.910 2.527 40.548 1.00 92.69 178 ALA A N 1
ATOM 1375 C CA . ALA A 1 178 ? -38.966 3.613 40.813 1.00 92.69 178 ALA A CA 1
ATOM 1376 C C . ALA A 1 178 ? -39.328 4.402 42.077 1.00 92.69 178 ALA A C 1
ATOM 1378 O O . ALA A 1 178 ? -38.452 4.685 42.891 1.00 92.69 178 ALA A O 1
ATOM 1379 N N . ILE A 1 179 ? -40.618 4.681 42.299 1.00 93.25 179 ILE A N 1
ATOM 1380 C CA . ILE A 1 179 ? -41.069 5.466 43.451 1.00 93.25 179 ILE A CA 1
ATOM 1381 C C . ILE A 1 179 ? -40.854 4.737 44.784 1.00 93.25 179 ILE A C 1
ATOM 1383 O O . ILE A 1 179 ? -40.276 5.315 45.699 1.00 93.25 179 ILE A O 1
ATOM 1387 N N . LYS A 1 180 ? -41.238 3.457 44.902 1.00 93.94 180 LYS A N 1
ATOM 1388 C CA . LYS A 1 180 ? -40.955 2.656 46.113 1.00 93.94 180 LYS A CA 1
ATOM 1389 C C . LYS A 1 180 ? -39.453 2.557 46.383 1.00 93.94 180 LYS A C 1
ATOM 1391 O O . LYS A 1 180 ? -39.043 2.727 47.528 1.00 93.94 180 LYS A O 1
ATOM 1396 N N . GLY A 1 181 ? -38.652 2.320 45.339 1.00 91.44 181 GLY A N 1
ATOM 1397 C CA . GLY A 1 181 ? -37.192 2.269 45.443 1.00 91.44 181 GLY A CA 1
ATOM 1398 C C . GLY A 1 181 ? -36.611 3.588 45.955 1.00 91.44 181 GLY A C 1
ATOM 1399 O O . GLY A 1 181 ? -35.871 3.587 46.934 1.00 91.44 181 GLY A O 1
ATOM 1400 N N . PHE A 1 182 ? -37.012 4.712 45.354 1.00 91.31 182 PHE A N 1
ATOM 1401 C CA . PHE A 1 182 ? -36.584 6.056 45.744 1.00 91.31 182 PHE A CA 1
ATOM 1402 C C . PHE A 1 182 ? -36.985 6.418 47.178 1.00 91.31 182 PHE A C 1
ATOM 1404 O O . PHE A 1 182 ? -36.150 6.888 47.944 1.00 91.31 182 PHE A O 1
ATOM 1411 N N . LEU A 1 183 ? -38.239 6.182 47.578 1.00 93.38 183 LEU A N 1
ATOM 1412 C CA . LEU A 1 183 ? -38.705 6.511 48.931 1.00 93.38 183 LEU A CA 1
ATOM 1413 C C . LEU A 1 183 ? -37.959 5.707 50.002 1.00 93.38 183 LEU A C 1
ATOM 1415 O O . LEU A 1 183 ? -37.569 6.264 51.029 1.00 93.38 183 LEU A O 1
ATOM 1419 N N . ALA A 1 184 ? -37.727 4.415 49.751 1.00 92.25 184 ALA A N 1
ATOM 1420 C CA . ALA A 1 184 ? -36.983 3.554 50.660 1.00 92.25 184 ALA A CA 1
ATOM 1421 C C . ALA A 1 184 ? -35.526 4.009 50.820 1.00 92.25 184 ALA A C 1
ATOM 1423 O O . ALA A 1 184 ? -35.063 4.214 51.944 1.00 92.25 184 ALA A O 1
ATOM 1424 N N . THR A 1 185 ? -34.814 4.206 49.705 1.00 89.06 185 THR A N 1
ATOM 1425 C CA . THR A 1 185 ? -33.393 4.576 49.730 1.00 89.06 185 THR A CA 1
ATOM 1426 C C . THR A 1 185 ? -33.180 5.999 50.224 1.00 89.06 185 THR A C 1
ATOM 1428 O O . THR A 1 185 ? -32.228 6.237 50.964 1.00 89.06 185 THR A O 1
ATOM 1431 N N . ASN A 1 186 ? -34.075 6.937 49.896 1.00 89.38 186 ASN A N 1
ATOM 1432 C CA . ASN A 1 186 ? -33.961 8.312 50.364 1.00 89.38 186 ASN A CA 1
ATOM 1433 C C . ASN A 1 186 ? -34.155 8.412 51.884 1.00 89.38 186 ASN A C 1
ATOM 1435 O O . ASN A 1 186 ? -33.342 9.043 52.555 1.00 89.38 186 ASN A O 1
ATOM 1439 N N . PHE A 1 187 ? -35.163 7.729 52.443 1.00 92.56 187 PHE A N 1
ATOM 1440 C CA . PHE A 1 187 ? -35.334 7.642 53.897 1.00 92.56 187 PHE A CA 1
ATOM 1441 C C . PHE A 1 187 ? -34.114 6.999 54.570 1.00 92.56 187 PHE A C 1
ATOM 1443 O O . PHE A 1 187 ? -33.596 7.527 55.553 1.00 92.56 187 PHE A O 1
ATOM 1450 N N . GLN A 1 188 ? -33.624 5.876 54.033 1.00 89.44 188 GLN A N 1
ATOM 1451 C CA . GLN A 1 188 ? -32.468 5.172 54.595 1.00 89.44 188 GLN A CA 1
ATOM 1452 C C . GLN A 1 188 ? -31.190 6.016 54.553 1.00 89.44 188 GLN A C 1
ATOM 1454 O O . GLN A 1 188 ? -30.442 6.015 55.525 1.00 89.44 188 GLN A O 1
ATOM 1459 N N . ARG A 1 189 ? -30.976 6.782 53.478 1.00 86.31 189 ARG A N 1
ATOM 1460 C CA . ARG A 1 189 ? -29.868 7.736 53.354 1.00 86.31 189 ARG A CA 1
ATOM 1461 C C . ARG A 1 189 ? -29.970 8.853 54.391 1.00 86.31 189 ARG A C 1
ATOM 1463 O O . ARG A 1 189 ? -29.020 9.104 55.122 1.00 86.31 189 ARG A O 1
ATOM 1470 N N . GLU A 1 190 ? -31.118 9.519 54.480 1.00 90.06 190 GLU A N 1
ATOM 1471 C CA . GLU A 1 190 ? -31.306 10.638 55.410 1.00 90.06 190 GLU A CA 1
ATOM 1472 C C . GLU A 1 190 ? -31.233 10.199 56.879 1.00 90.06 190 GLU A C 1
ATOM 1474 O O . GLU A 1 190 ? -30.747 10.952 57.723 1.00 90.06 190 GLU A O 1
ATOM 1479 N N . LYS A 1 191 ? -31.646 8.965 57.188 1.00 89.56 191 LYS A N 1
ATOM 1480 C CA . LYS A 1 191 ? -31.522 8.362 58.522 1.00 89.56 191 LYS A CA 1
ATOM 1481 C C . LYS A 1 191 ? -30.072 8.247 59.001 1.00 89.56 191 LYS A C 1
ATOM 1483 O O . LYS A 1 191 ? -29.837 8.278 60.205 1.00 89.56 191 LYS A O 1
ATOM 1488 N N . GLU A 1 192 ? -29.113 8.094 58.090 1.00 85.12 192 GLU A N 1
ATOM 1489 C CA . GLU A 1 192 ? -27.684 8.026 58.427 1.00 85.12 192 GLU A CA 1
ATOM 1490 C C . GLU A 1 192 ? -27.066 9.411 58.651 1.00 85.12 192 GLU A C 1
ATOM 1492 O O . GLU A 1 192 ? -26.051 9.529 59.333 1.00 85.12 192 GLU A O 1
ATOM 1497 N N . ILE A 1 193 ? -27.684 10.452 58.091 1.00 85.88 193 ILE A N 1
ATOM 1498 C CA . ILE A 1 193 ? -27.175 11.825 58.121 1.00 85.88 193 ILE A CA 1
ATOM 1499 C C . ILE A 1 193 ? -27.751 12.599 59.311 1.00 85.88 193 ILE A C 1
ATOM 1501 O O . ILE A 1 193 ? -27.032 13.352 59.965 1.00 85.88 193 ILE A O 1
ATOM 1505 N N . TYR A 1 194 ? -29.047 12.439 59.589 1.00 88.56 194 TYR A N 1
ATOM 1506 C CA . TYR A 1 194 ? -29.772 13.280 60.541 1.00 88.56 194 TYR A CA 1
ATOM 1507 C C . TYR A 1 194 ? -30.089 12.573 61.852 1.00 88.56 194 TYR A C 1
ATOM 1509 O O . TYR A 1 194 ? -30.358 11.371 61.902 1.00 88.56 194 TYR A O 1
ATOM 1517 N N . GLN A 1 195 ? -30.154 13.357 62.929 1.00 90.69 195 GLN A N 1
ATOM 1518 C CA . GLN A 1 195 ? -30.629 12.850 64.213 1.00 90.69 195 GLN A CA 1
ATOM 1519 C C . GLN A 1 195 ? -32.127 12.493 64.143 1.00 90.69 195 GLN A C 1
ATOM 1521 O O . GLN A 1 195 ? -32.872 13.103 63.372 1.00 90.69 195 GLN A O 1
ATOM 1526 N N . PRO A 1 196 ? -32.621 11.560 64.983 1.00 87.62 196 PRO A N 1
ATOM 1527 C CA . PRO A 1 196 ? -34.021 11.123 64.992 1.00 87.62 196 PRO A CA 1
ATOM 1528 C C . PRO A 1 196 ? -35.083 12.231 64.952 1.00 87.62 196 PRO A C 1
ATOM 1530 O O . PRO A 1 196 ? -36.085 12.119 64.245 1.00 87.62 196 PRO A O 1
ATOM 1533 N N . THR A 1 197 ? -34.874 13.304 65.714 1.00 87.06 197 THR A N 1
ATOM 1534 C CA . THR A 1 197 ? -35.793 14.446 65.820 1.00 87.06 197 THR A CA 1
ATOM 1535 C C . THR A 1 197 ? -35.789 15.327 64.572 1.00 87.06 197 THR A C 1
ATOM 1537 O O . THR A 1 197 ? -36.806 15.937 64.248 1.00 87.06 197 THR A O 1
ATOM 1540 N N . GLU A 1 198 ? -34.666 15.387 63.861 1.00 88.81 198 GLU A N 1
ATOM 1541 C CA . GLU A 1 198 ? -34.507 16.130 62.612 1.00 88.81 198 GLU A CA 1
ATOM 1542 C C . GLU A 1 198 ? -35.033 15.329 61.424 1.00 88.81 198 GLU A C 1
ATOM 1544 O O . GLU A 1 198 ? -35.742 15.885 60.589 1.00 88.81 198 GLU A O 1
ATOM 1549 N N . LEU A 1 199 ? -34.759 14.020 61.384 1.00 88.88 199 LEU A N 1
ATOM 1550 C CA . LEU A 1 199 ? -35.249 13.105 60.351 1.00 88.88 199 LEU A CA 1
ATOM 1551 C C . LEU A 1 199 ? -36.777 13.155 60.234 1.00 88.88 199 LEU A C 1
ATOM 1553 O O . LEU A 1 199 ? -37.305 13.226 59.129 1.00 88.88 199 LEU A O 1
ATOM 1557 N N . ARG A 1 200 ? -37.490 13.205 61.368 1.00 89.62 200 ARG A N 1
ATOM 1558 C CA . ARG A 1 200 ? -38.959 13.333 61.407 1.00 89.62 200 ARG A CA 1
ATOM 1559 C C . ARG A 1 200 ? -39.498 14.598 60.736 1.00 89.62 200 ARG A C 1
ATOM 1561 O O . ARG A 1 200 ? -40.656 14.622 60.346 1.00 89.62 200 ARG A O 1
ATOM 1568 N N . LYS A 1 201 ? -38.680 15.646 60.601 1.00 89.62 201 LYS A N 1
ATOM 1569 C CA . LYS A 1 201 ? -39.056 16.904 59.934 1.00 89.62 201 LYS A CA 1
ATOM 1570 C C . LYS A 1 201 ? -38.721 16.900 58.441 1.00 89.62 201 LYS A C 1
ATOM 1572 O O . LYS A 1 201 ? -39.024 17.870 57.747 1.00 89.62 201 LYS A O 1
ATOM 1577 N N . ARG A 1 202 ? -38.044 15.863 57.936 1.00 90.56 202 ARG A N 1
ATOM 1578 C CA . ARG A 1 202 ? -37.623 15.789 56.536 1.00 90.56 202 ARG A CA 1
ATOM 1579 C C . ARG A 1 202 ? -38.755 15.306 55.639 1.00 90.56 202 ARG A C 1
ATOM 1581 O O . ARG A 1 202 ? -39.582 14.484 56.021 1.00 90.56 202 ARG A O 1
ATOM 1588 N N . LYS A 1 203 ? -38.722 15.763 54.385 1.00 91.25 203 LYS A N 1
ATOM 1589 C CA . LYS A 1 203 ? -39.680 15.352 53.351 1.00 91.25 203 LYS A CA 1
ATOM 1590 C C . LYS A 1 203 ? -39.632 13.847 53.070 1.00 91.25 203 LYS A C 1
ATOM 1592 O O . LYS A 1 203 ? -40.659 13.284 52.718 1.00 91.25 203 LYS A O 1
ATOM 1597 N N . SER A 1 204 ? -38.476 13.194 53.228 1.00 89.88 204 SER A N 1
ATOM 1598 C CA . SER A 1 204 ? -38.346 11.744 53.016 1.00 89.88 204 SER A CA 1
ATOM 1599 C C . SER A 1 204 ? -39.178 10.926 54.009 1.00 89.88 204 SER A C 1
ATOM 1601 O O . SER A 1 204 ? -39.796 9.938 53.617 1.00 89.88 204 SER A O 1
ATOM 1603 N N . PHE A 1 205 ? -39.229 11.365 55.272 1.00 92.62 205 PHE A N 1
ATOM 1604 C CA . PHE A 1 205 ? -39.998 10.737 56.341 1.00 92.62 205 PHE A CA 1
ATOM 1605 C C . PHE A 1 205 ? -41.492 10.811 56.038 1.00 92.62 205 PHE A C 1
ATOM 1607 O O . PHE A 1 205 ? -42.169 9.786 56.002 1.00 92.62 205 PHE A O 1
ATOM 1614 N N . GLU A 1 206 ? -41.964 12.020 55.738 1.00 93.38 206 GLU A N 1
ATOM 1615 C CA . GLU A 1 206 ? -43.353 12.287 55.374 1.00 93.38 206 GLU A CA 1
ATOM 1616 C C . GLU A 1 206 ? -43.761 11.512 54.113 1.00 93.38 206 GLU A C 1
ATOM 1618 O O . GLU A 1 206 ? -44.751 10.790 54.120 1.00 93.38 206 GLU A O 1
ATOM 1623 N N . ALA A 1 207 ? -42.961 11.577 53.044 1.00 93.50 207 ALA A N 1
ATOM 1624 C CA . ALA A 1 207 ? -43.289 10.946 51.768 1.00 93.50 207 ALA A CA 1
ATOM 1625 C C . ALA A 1 207 ? -43.322 9.408 51.841 1.00 93.50 207 ALA A C 1
ATOM 1627 O O . ALA A 1 207 ? -44.205 8.779 51.251 1.00 93.50 207 ALA A O 1
ATOM 1628 N N . LEU A 1 208 ? -42.385 8.783 52.569 1.00 95.06 208 LEU A N 1
ATOM 1629 C CA . LEU A 1 208 ? -42.417 7.337 52.803 1.00 95.06 208 LEU A CA 1
ATOM 1630 C C . LEU A 1 208 ? -43.643 6.951 53.639 1.00 95.06 208 LEU A C 1
ATOM 1632 O O . LEU A 1 208 ? -44.316 5.972 53.317 1.00 95.06 208 LEU A O 1
ATOM 1636 N N . GLY A 1 209 ? -43.931 7.726 54.686 1.00 92.81 209 GLY A N 1
ATOM 1637 C CA . GLY A 1 209 ? -45.058 7.514 55.584 1.00 92.81 209 GLY A CA 1
ATOM 1638 C C . GLY A 1 209 ? -46.397 7.575 54.857 1.00 92.81 209 GLY A C 1
ATOM 1639 O O . GLY A 1 209 ? -47.139 6.592 54.859 1.00 92.81 209 GLY A O 1
ATOM 1640 N N . GLN A 1 210 ? -46.646 8.680 54.151 1.00 93.00 210 GLN A N 1
ATOM 1641 C CA . GLN A 1 210 ? -47.836 8.891 53.326 1.00 93.00 210 GLN A CA 1
ATOM 1642 C C . GLN A 1 210 ? -48.028 7.758 52.323 1.00 93.00 210 GLN A C 1
ATOM 1644 O O . GLN A 1 210 ? -49.106 7.180 52.232 1.00 93.00 210 GLN A O 1
ATOM 1649 N N . LYS A 1 211 ? -46.978 7.381 51.583 1.00 92.19 211 LYS A N 1
ATOM 1650 C CA . LYS A 1 211 ? -47.126 6.353 50.549 1.00 92.19 211 LYS A CA 1
ATOM 1651 C C . LYS A 1 211 ? -47.325 4.960 51.148 1.00 92.19 211 LYS A C 1
ATOM 1653 O O . LYS A 1 211 ? -48.051 4.172 50.556 1.00 92.19 211 LYS A O 1
ATOM 1658 N N . TYR A 1 212 ? -46.669 4.621 52.260 1.00 92.44 212 TYR A N 1
ATOM 1659 C CA . TYR A 1 212 ? -46.734 3.278 52.855 1.00 92.44 212 TYR A CA 1
ATOM 1660 C C . TYR A 1 212 ? -48.004 3.049 53.677 1.00 92.44 212 TYR A C 1
ATOM 1662 O O . TYR A 1 212 ? -48.620 1.989 53.576 1.00 92.44 212 TYR A O 1
ATOM 1670 N N . TYR A 1 213 ? -48.383 4.029 54.497 1.00 91.12 213 TYR A N 1
ATOM 1671 C CA . TYR A 1 213 ? -49.537 3.943 55.392 1.00 91.12 213 TYR A CA 1
ATOM 1672 C C . TYR A 1 213 ? -50.818 4.512 54.772 1.00 91.12 213 TYR A C 1
ATOM 1674 O O . TYR A 1 213 ? -51.897 4.252 55.309 1.00 91.12 213 TYR A O 1
ATOM 1682 N N . SER A 1 214 ? -50.713 5.208 53.630 1.00 89.88 214 SER A N 1
ATOM 1683 C CA . SER A 1 214 ? -51.843 5.791 52.892 1.00 89.88 214 SER A CA 1
ATOM 1684 C C . SER A 1 214 ? -52.745 6.591 53.840 1.00 89.88 214 SER A C 1
ATOM 1686 O O . SER A 1 214 ? -52.234 7.402 54.612 1.00 89.88 214 SER A O 1
ATOM 1688 N N . ASP A 1 215 ? -54.049 6.318 53.855 1.00 87.81 215 ASP A N 1
ATOM 1689 C CA . ASP A 1 215 ? -55.039 7.032 54.671 1.00 87.81 215 ASP A CA 1
ATOM 1690 C C . ASP A 1 215 ? -54.745 6.996 56.180 1.00 87.81 215 ASP A C 1
ATOM 1692 O O . ASP A 1 215 ? -55.142 7.895 56.911 1.00 87.81 215 ASP A O 1
ATOM 1696 N N . SER A 1 216 ? -54.005 5.991 56.663 1.00 88.81 216 SER A N 1
ATOM 1697 C CA . SER A 1 216 ? -53.656 5.870 58.087 1.00 88.81 216 SER A CA 1
ATOM 1698 C C . SER A 1 216 ? -52.428 6.684 58.505 1.00 88.81 216 SER A C 1
ATOM 1700 O O . SER A 1 216 ? -52.000 6.598 59.656 1.00 88.81 216 SER A O 1
ATOM 1702 N N . TRP A 1 217 ? -51.814 7.435 57.587 1.00 92.69 217 TRP A N 1
ATOM 1703 C CA . TRP A 1 217 ? -50.599 8.189 57.881 1.00 92.69 217 TRP A CA 1
ATOM 1704 C C . TRP A 1 217 ? -50.831 9.352 58.850 1.00 92.69 217 TRP A C 1
ATOM 1706 O O . TRP A 1 217 ? -50.070 9.486 59.808 1.00 92.69 217 TRP A O 1
ATOM 1716 N N . GLU A 1 218 ? -51.882 10.149 58.640 1.00 89.12 218 GLU A N 1
ATOM 1717 C CA . GLU A 1 218 ? -52.157 11.345 59.451 1.00 89.12 218 GLU A CA 1
ATOM 1718 C C . GLU A 1 218 ? -52.310 11.010 60.938 1.00 89.12 218 GLU A C 1
ATOM 1720 O O . GLU A 1 218 ? -51.726 11.684 61.785 1.00 89.12 218 GLU A O 1
ATOM 1725 N N . ASP A 1 219 ? -52.979 9.897 61.246 1.00 88.31 219 ASP A N 1
ATOM 1726 C CA . ASP A 1 219 ? -53.171 9.417 62.618 1.00 88.31 219 ASP A CA 1
ATOM 1727 C C . ASP A 1 219 ? -51.894 8.807 63.224 1.00 88.31 219 ASP A C 1
ATOM 1729 O O . ASP A 1 219 ? -51.726 8.741 64.445 1.00 88.31 219 ASP A O 1
ATOM 1733 N N . ARG A 1 220 ? -50.974 8.317 62.383 1.00 89.31 220 ARG A N 1
ATOM 1734 C CA . ARG A 1 220 ? -49.769 7.589 62.817 1.00 89.31 220 ARG A CA 1
ATOM 1735 C C . ARG A 1 220 ? -48.533 8.467 62.936 1.00 89.31 220 ARG A C 1
ATOM 1737 O O . ARG A 1 220 ? -47.646 8.125 63.721 1.00 89.31 220 ARG A O 1
ATOM 1744 N N . LYS A 1 221 ? -48.438 9.563 62.179 1.00 86.12 221 LYS A N 1
ATOM 1745 C CA . LYS A 1 221 ? -47.190 10.328 62.009 1.00 86.12 221 LYS A CA 1
ATOM 1746 C C . LYS A 1 221 ? -46.589 10.843 63.320 1.00 86.12 221 LYS A C 1
ATOM 1748 O O . LYS A 1 221 ? -45.367 10.903 63.445 1.00 86.12 221 LYS A O 1
ATOM 1753 N N . GLU A 1 222 ? -47.422 11.157 64.314 1.00 83.62 222 GLU A N 1
ATOM 1754 C CA . GLU A 1 222 ? -46.971 11.676 65.614 1.00 83.62 222 GLU A CA 1
ATOM 1755 C C . GLU A 1 222 ? -46.341 10.595 66.506 1.00 83.62 222 GLU A C 1
ATOM 1757 O O . GLU A 1 222 ? -45.381 10.864 67.232 1.00 83.62 222 GLU A O 1
ATOM 1762 N N . ASN A 1 223 ? -46.836 9.356 66.417 1.00 86.19 223 ASN A N 1
ATOM 1763 C CA . ASN A 1 223 ? -46.492 8.271 67.340 1.00 86.19 223 ASN A CA 1
ATOM 1764 C C . ASN A 1 223 ? -45.640 7.162 66.710 1.00 86.19 223 ASN A C 1
ATOM 1766 O O . ASN A 1 223 ? -45.126 6.302 67.427 1.00 86.19 223 ASN A O 1
ATOM 1770 N N . ILE A 1 224 ? -45.456 7.169 65.389 1.00 90.62 224 ILE A N 1
ATOM 1771 C CA . ILE A 1 224 ? -44.703 6.124 64.700 1.00 90.62 224 ILE A CA 1
ATOM 1772 C C . ILE A 1 224 ? -43.222 6.125 65.101 1.00 90.62 224 ILE A C 1
ATOM 1774 O O . ILE A 1 224 ? -42.526 7.153 65.117 1.00 90.62 224 ILE A O 1
ATOM 1778 N N . SER A 1 225 ? -42.709 4.943 65.433 1.00 90.38 225 SER A N 1
ATOM 1779 C CA . SER A 1 225 ? -41.303 4.772 65.780 1.00 90.38 225 SER A CA 1
ATOM 1780 C C . SER A 1 225 ? -40.412 4.783 64.532 1.00 90.38 225 SER A C 1
ATOM 1782 O O . SER A 1 225 ? -40.808 4.380 63.437 1.00 90.38 225 SER A O 1
ATOM 1784 N N . LEU A 1 226 ? -39.146 5.182 64.695 1.00 89.50 226 LEU A N 1
ATOM 1785 C CA . LEU A 1 226 ? -38.169 5.087 63.602 1.00 89.50 226 LEU A CA 1
ATOM 1786 C C . LEU A 1 226 ? -37.921 3.642 63.153 1.00 89.50 226 LEU A C 1
ATOM 1788 O O . LEU A 1 226 ? -37.592 3.415 61.993 1.00 89.50 226 LEU A O 1
ATOM 1792 N N . SER A 1 227 ? -38.086 2.667 64.051 1.00 90.25 227 SER A N 1
ATOM 1793 C CA . SER A 1 227 ? -37.969 1.247 63.706 1.00 90.25 227 SER A CA 1
ATOM 1794 C C . SER A 1 227 ? -39.098 0.799 62.775 1.00 90.25 227 SER A C 1
ATOM 1796 O O . SER A 1 227 ? -38.855 0.050 61.832 1.00 90.25 227 SER A O 1
ATOM 1798 N N . GLU A 1 228 ? -40.324 1.281 62.987 1.00 92.88 228 GLU A N 1
ATOM 1799 C CA . GLU A 1 228 ? -41.447 1.001 62.086 1.00 92.88 228 GLU A CA 1
ATOM 1800 C C . GLU A 1 228 ? -41.259 1.645 60.713 1.00 92.88 228 GLU A C 1
ATOM 1802 O O . GLU A 1 228 ? -41.523 1.002 59.697 1.00 92.88 228 GLU A O 1
ATOM 1807 N N . MET A 1 229 ? -40.743 2.873 60.664 1.00 94.12 229 MET A N 1
ATOM 1808 C CA . MET A 1 229 ? -40.402 3.532 59.398 1.00 94.12 229 MET A CA 1
ATOM 1809 C C . MET A 1 229 ? -39.270 2.814 58.657 1.00 94.12 229 MET A C 1
ATOM 1811 O O . MET A 1 229 ? -39.327 2.653 57.441 1.00 94.12 229 MET A O 1
ATOM 1815 N N . ASP A 1 230 ? -38.281 2.289 59.379 1.00 92.06 230 ASP A N 1
ATOM 1816 C CA . ASP A 1 230 ? -37.220 1.469 58.793 1.00 92.06 230 ASP A CA 1
ATOM 1817 C C . ASP A 1 230 ? -37.751 0.157 58.200 1.00 92.06 230 ASP A C 1
ATOM 1819 O O . ASP A 1 230 ? -37.381 -0.232 57.092 1.00 92.06 230 ASP A O 1
ATOM 1823 N N . LYS A 1 231 ? -38.687 -0.505 58.892 1.00 93.81 231 LYS A N 1
ATOM 1824 C CA . LYS A 1 231 ? -39.391 -1.679 58.354 1.00 93.81 231 LYS A CA 1
ATOM 1825 C C . LYS A 1 231 ? -40.192 -1.329 57.099 1.00 93.81 231 LYS A C 1
ATOM 1827 O O . LYS A 1 231 ? -40.172 -2.103 56.140 1.00 93.81 231 LYS A O 1
ATOM 1832 N N . ALA A 1 232 ? -40.867 -0.178 57.086 1.00 93.88 232 ALA A N 1
ATOM 1833 C CA . ALA A 1 232 ? -41.594 0.308 55.917 1.00 93.88 232 ALA A CA 1
ATOM 1834 C C . ALA A 1 232 ? -40.652 0.532 54.721 1.00 93.88 232 ALA A C 1
ATOM 1836 O O . ALA A 1 232 ? -40.915 0.010 53.635 1.00 93.88 232 ALA A O 1
ATOM 1837 N N . ALA A 1 233 ? -39.516 1.204 54.940 1.00 93.44 233 ALA A N 1
ATOM 1838 C CA . ALA A 1 233 ? -38.483 1.413 53.925 1.00 93.44 233 ALA A CA 1
ATOM 1839 C C . ALA A 1 233 ? -37.955 0.082 53.368 1.00 93.44 233 ALA A C 1
ATOM 1841 O O . ALA A 1 233 ? -37.969 -0.129 52.157 1.00 93.44 233 ALA A O 1
ATOM 1842 N N . ASN A 1 234 ? -37.574 -0.860 54.236 1.00 91.44 234 ASN A N 1
ATOM 1843 C CA . ASN A 1 234 ? -37.078 -2.175 53.819 1.00 91.44 234 ASN A CA 1
ATOM 1844 C C . ASN A 1 234 ? -38.104 -2.953 52.982 1.00 91.44 234 ASN A C 1
ATOM 1846 O O . ASN A 1 234 ? -37.757 -3.555 51.965 1.00 91.44 234 ASN A O 1
ATOM 1850 N N . LYS A 1 235 ? -39.386 -2.910 53.360 1.00 93.12 235 LYS A N 1
ATOM 1851 C CA . LYS A 1 235 ? -40.449 -3.573 52.594 1.00 93.12 235 LYS A CA 1
ATOM 1852 C C . LYS A 1 235 ? -40.682 -2.900 51.239 1.00 93.12 235 LYS A C 1
ATOM 1854 O O . LYS A 1 235 ? -40.947 -3.594 50.260 1.00 93.12 235 LYS A O 1
ATOM 1859 N N . TYR A 1 236 ? -40.589 -1.573 51.159 1.00 93.44 236 TYR A N 1
ATOM 1860 C CA . TYR A 1 236 ? -40.657 -0.849 49.886 1.00 93.44 236 TYR A CA 1
ATOM 1861 C C . TYR A 1 236 ? -39.474 -1.163 48.979 1.00 93.44 236 TYR A C 1
ATOM 1863 O O . TYR A 1 236 ? -39.698 -1.414 47.798 1.00 93.44 236 TYR A O 1
ATOM 1871 N N . TRP A 1 237 ? -38.260 -1.256 49.524 1.00 91.44 237 TRP A N 1
ATOM 1872 C CA . TRP A 1 237 ? -37.086 -1.710 48.781 1.00 91.44 237 TRP A CA 1
ATOM 1873 C C . TRP A 1 237 ? -37.299 -3.108 48.188 1.00 91.44 237 TRP A C 1
ATOM 1875 O O . TRP A 1 237 ? -37.178 -3.281 46.977 1.00 91.44 237 TRP A O 1
ATOM 1885 N N . GLN A 1 238 ? -37.726 -4.083 48.998 1.00 89.62 238 GLN A N 1
ATOM 1886 C CA . GLN A 1 238 ? -38.003 -5.449 48.529 1.00 89.62 238 GLN A CA 1
ATOM 1887 C C . GLN A 1 238 ? -39.080 -5.491 47.438 1.00 89.62 238 GLN A C 1
ATOM 1889 O O . GLN A 1 238 ? -38.935 -6.187 46.440 1.00 89.62 238 GLN A O 1
ATOM 1894 N N . LYS A 1 239 ? -40.154 -4.709 47.594 1.00 90.88 239 LYS A N 1
ATOM 1895 C CA . LYS A 1 239 ? -41.254 -4.638 46.619 1.00 90.88 239 LYS A CA 1
ATOM 1896 C C . LYS A 1 239 ? -40.961 -3.755 45.402 1.00 90.88 239 LYS A C 1
ATOM 1898 O O . LYS A 1 239 ? -41.822 -3.635 44.535 1.00 90.88 239 LYS A O 1
ATOM 1903 N N . SER A 1 240 ? -39.810 -3.088 45.353 1.00 92.50 240 SER A N 1
ATOM 1904 C CA . SER A 1 240 ? -39.476 -2.159 44.269 1.00 92.50 240 SER A CA 1
ATOM 1905 C C . SER A 1 240 ? -38.940 -2.845 43.014 1.00 92.50 240 SER A C 1
ATOM 1907 O O . SER A 1 240 ? -38.884 -2.193 41.977 1.00 92.50 240 SER A O 1
ATOM 1909 N N . GLY A 1 241 ? -38.512 -4.109 43.105 1.00 90.06 241 GLY A N 1
ATOM 1910 C CA . GLY A 1 241 ? -37.867 -4.839 42.006 1.00 90.06 241 GLY A CA 1
ATOM 1911 C C . GLY A 1 241 ? -36.410 -4.440 41.726 1.00 90.06 241 GLY A C 1
ATOM 1912 O O . GLY A 1 241 ? -35.760 -5.059 40.889 1.00 90.06 241 GLY A O 1
ATOM 1913 N N . PHE A 1 242 ? -35.854 -3.445 42.435 1.00 88.12 242 PHE A N 1
ATOM 1914 C CA . PHE A 1 242 ? -34.466 -3.006 42.227 1.00 88.12 242 PHE A CA 1
ATOM 1915 C C . PHE A 1 242 ? -33.424 -4.052 42.613 1.00 88.12 242 PHE A C 1
ATOM 1917 O O . PHE A 1 242 ? -32.377 -4.094 41.976 1.00 88.12 242 PHE A O 1
ATOM 1924 N N . ALA A 1 243 ? -33.681 -4.883 43.627 1.00 83.75 243 ALA A N 1
ATOM 1925 C CA . ALA A 1 243 ? -32.726 -5.907 44.054 1.00 83.75 243 ALA A CA 1
ATOM 1926 C C . ALA A 1 243 ? -32.404 -6.881 42.906 1.00 83.75 243 ALA A C 1
ATOM 1928 O O . ALA A 1 243 ? -31.245 -6.997 42.514 1.00 83.75 243 ALA A O 1
ATOM 1929 N N . ASP A 1 244 ? -33.437 -7.469 42.298 1.00 86.31 244 ASP A N 1
ATOM 1930 C CA . ASP A 1 244 ? -33.311 -8.381 41.157 1.00 86.31 244 ASP A CA 1
ATOM 1931 C C . ASP A 1 244 ? -32.623 -7.730 39.952 1.00 86.31 244 ASP A C 1
ATOM 1933 O O . ASP A 1 244 ? -31.766 -8.349 39.323 1.00 86.31 244 ASP A O 1
ATOM 1937 N N . PHE A 1 245 ? -32.976 -6.480 39.628 1.00 88.19 245 PHE A N 1
ATOM 1938 C CA . PHE A 1 245 ? -32.327 -5.732 38.549 1.00 88.19 245 PHE A CA 1
ATOM 1939 C C . PHE A 1 245 ? -30.831 -5.543 38.815 1.00 88.19 245 PHE A C 1
ATOM 1941 O O . PHE A 1 245 ? -29.997 -5.795 37.946 1.00 88.19 245 PHE A O 1
ATOM 1948 N N . MET A 1 246 ? -30.470 -5.140 40.030 1.00 83.06 246 MET A N 1
ATOM 1949 C CA . MET A 1 246 ? -29.074 -4.919 40.388 1.00 83.06 246 MET A CA 1
ATOM 1950 C C . MET A 1 246 ? -28.271 -6.220 40.373 1.00 83.06 246 MET A C 1
ATOM 1952 O O . MET A 1 246 ? -27.148 -6.222 39.882 1.00 83.06 246 MET A O 1
ATOM 1956 N N . GLU A 1 247 ? -28.841 -7.327 40.847 1.00 80.94 247 GLU A N 1
ATOM 1957 C CA . GLU A 1 247 ? -28.173 -8.630 40.874 1.00 80.94 247 GLU A CA 1
ATOM 1958 C C . GLU A 1 247 ? -28.020 -9.251 39.479 1.00 80.94 247 GLU A C 1
ATOM 1960 O O . GLU A 1 247 ? -26.956 -9.764 39.150 1.00 80.94 247 GLU A O 1
ATOM 1965 N N . LYS A 1 248 ? -29.057 -9.194 38.636 1.00 85.19 248 LYS A N 1
ATOM 1966 C CA . LYS A 1 248 ? -29.063 -9.901 37.343 1.00 85.19 248 LYS A CA 1
ATOM 1967 C C . LYS A 1 248 ? -28.586 -9.052 36.168 1.00 85.19 248 LYS A C 1
ATOM 1969 O O . LYS A 1 248 ? -28.088 -9.609 35.194 1.00 85.19 248 LYS A O 1
ATOM 1974 N N . ALA A 1 249 ? -28.745 -7.728 36.224 1.00 84.25 249 ALA A N 1
ATOM 1975 C CA . ALA A 1 249 ? -28.352 -6.834 35.133 1.00 84.25 249 ALA A CA 1
ATOM 1976 C C . ALA A 1 249 ? -27.063 -6.065 35.430 1.00 84.25 249 ALA A C 1
ATOM 1978 O O . ALA A 1 249 ? -26.240 -5.923 34.534 1.00 84.25 249 ALA A O 1
ATOM 1979 N N . ILE A 1 250 ? -26.869 -5.571 36.659 1.00 81.06 250 ILE A N 1
ATOM 1980 C CA . ILE A 1 250 ? -25.729 -4.696 36.983 1.00 81.06 250 ILE A CA 1
ATOM 1981 C C . ILE A 1 250 ? -24.535 -5.469 37.546 1.00 81.06 250 ILE A C 1
ATOM 1983 O O . ILE A 1 250 ? -23.411 -5.218 37.121 1.00 81.06 250 ILE A O 1
ATOM 1987 N N . ALA A 1 251 ? -24.741 -6.421 38.458 1.00 77.06 251 ALA A N 1
ATOM 1988 C CA . ALA A 1 251 ? -23.650 -7.198 39.049 1.00 77.06 251 ALA A CA 1
ATOM 1989 C C . ALA A 1 251 ? -22.778 -7.921 38.003 1.00 77.06 251 ALA A C 1
ATOM 1991 O O . ALA A 1 251 ? -21.557 -7.859 38.137 1.00 77.06 251 ALA A O 1
ATOM 1992 N N . PRO A 1 252 ? -23.335 -8.515 36.924 1.00 76.88 252 PRO A N 1
ATOM 1993 C CA . PRO A 1 252 ? -22.525 -9.143 35.879 1.00 76.88 252 PRO A CA 1
ATOM 1994 C C . PRO A 1 252 ? -21.709 -8.152 35.036 1.00 76.88 252 PRO A C 1
ATOM 1996 O O . PRO A 1 252 ? -20.801 -8.571 34.328 1.00 76.88 252 PRO A O 1
ATOM 1999 N N . LEU A 1 253 ? -22.035 -6.852 35.075 1.00 71.06 253 LEU A N 1
ATOM 2000 C CA . LEU A 1 253 ? -21.284 -5.806 34.371 1.00 71.06 253 LEU A CA 1
ATOM 2001 C C . LEU A 1 253 ? -20.086 -5.298 35.164 1.00 71.06 253 LEU A C 1
ATOM 2003 O O . LEU A 1 253 ? -19.251 -4.604 34.582 1.00 71.06 253 LEU A O 1
ATOM 2007 N N . VAL A 1 254 ? -20.019 -5.575 36.471 1.00 66.75 254 VAL A N 1
ATOM 2008 C CA . VAL A 1 254 ? -18.840 -5.246 37.272 1.00 66.75 254 VAL A CA 1
ATOM 2009 C C . VAL A 1 254 ? -17.688 -6.040 36.664 1.00 66.75 254 VAL A C 1
ATOM 2011 O O . VAL A 1 254 ? -17.716 -7.270 36.742 1.00 66.75 254 VAL A O 1
ATOM 2014 N N . PRO A 1 255 ? -16.717 -5.382 36.000 1.00 57.91 255 PRO A N 1
ATOM 2015 C CA . PRO A 1 255 ? -15.720 -6.098 35.233 1.00 57.91 255 PRO A CA 1
ATOM 2016 C C . PRO A 1 255 ? -14.962 -7.005 36.184 1.00 57.91 255 PRO A C 1
ATOM 2018 O O . PRO A 1 255 ? -14.292 -6.524 37.101 1.00 57.91 255 PRO A O 1
ATOM 2021 N N . SER A 1 256 ? -15.020 -8.315 35.957 1.00 60.72 256 SER A N 1
ATOM 2022 C CA . SER A 1 256 ? -13.960 -9.152 36.482 1.00 60.72 256 SER A CA 1
ATOM 2023 C C . SER A 1 256 ? -12.664 -8.662 35.840 1.00 60.72 256 SER A C 1
ATOM 2025 O O . SER A 1 256 ? -12.632 -8.363 34.642 1.00 60.72 256 SER A O 1
ATOM 2027 N N . ILE A 1 257 ? -11.572 -8.613 36.605 1.00 62.78 257 ILE A N 1
ATOM 2028 C CA . ILE A 1 257 ? -10.224 -8.395 36.051 1.00 62.78 257 ILE A CA 1
ATOM 2029 C C . ILE A 1 257 ? -10.0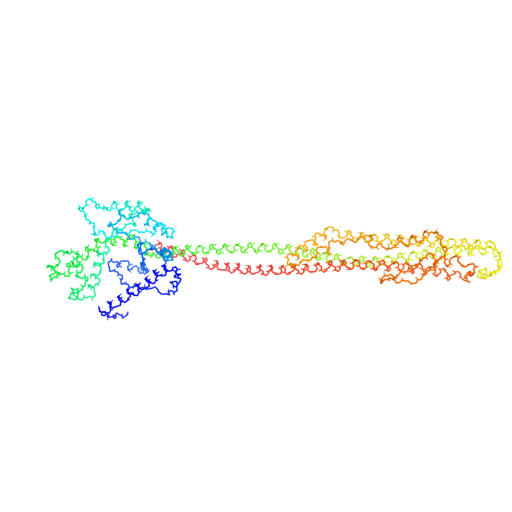02 -9.314 34.834 1.00 62.78 257 ILE A C 1
ATOM 2031 O O . ILE A 1 257 ? -9.386 -8.917 33.849 1.00 62.78 257 ILE A O 1
ATOM 2035 N N . LYS A 1 258 ? -10.605 -10.506 34.855 1.00 65.31 258 LYS A N 1
ATOM 2036 C CA . LYS A 1 258 ? -10.619 -11.471 33.760 1.00 65.31 258 LYS A CA 1
ATOM 2037 C C . LYS A 1 258 ? -11.234 -10.942 32.461 1.00 65.31 258 LYS A C 1
ATOM 2039 O O . LYS A 1 258 ? -10.648 -11.137 31.399 1.00 65.31 258 LYS A O 1
ATOM 2044 N N . ASP A 1 259 ? -12.383 -10.276 32.520 1.00 67.62 259 ASP A N 1
ATOM 2045 C CA . ASP A 1 259 ? -13.082 -9.791 31.324 1.00 67.62 259 ASP A CA 1
ATOM 2046 C C . ASP A 1 259 ? -12.346 -8.604 30.704 1.00 67.62 259 ASP A C 1
ATOM 2048 O O . ASP A 1 259 ? -12.133 -8.569 29.492 1.00 67.62 259 ASP A O 1
ATOM 2052 N N . ALA A 1 260 ? -11.837 -7.699 31.546 1.00 69.06 260 ALA A N 1
ATOM 2053 C CA . ALA A 1 260 ? -10.977 -6.607 31.102 1.00 69.06 260 ALA A CA 1
ATOM 2054 C C . ALA A 1 260 ? -9.692 -7.131 30.433 1.00 69.06 260 ALA A C 1
ATOM 2056 O O . ALA A 1 260 ? -9.317 -6.662 29.357 1.00 69.06 260 ALA A O 1
ATOM 2057 N N . LEU A 1 261 ? -9.041 -8.144 31.019 1.00 70.38 261 LEU A N 1
ATOM 2058 C CA . LEU A 1 261 ? -7.866 -8.786 30.422 1.00 70.38 261 LEU A CA 1
ATOM 2059 C C . LEU A 1 261 ? -8.192 -9.461 29.082 1.00 70.38 261 LEU A C 1
ATOM 2061 O O . LEU A 1 261 ? -7.393 -9.375 28.149 1.00 70.38 261 LEU A O 1
ATOM 2065 N N . ASN A 1 262 ? -9.362 -10.089 28.948 1.00 75.31 262 ASN A N 1
ATOM 2066 C CA . ASN A 1 262 ? -9.803 -10.699 27.692 1.00 75.31 262 ASN A CA 1
ATOM 2067 C C . ASN A 1 262 ? -10.059 -9.661 26.594 1.00 75.31 262 ASN A C 1
ATOM 2069 O O . ASN A 1 262 ? -9.650 -9.871 25.449 1.00 75.31 262 ASN A O 1
ATOM 2073 N N . ASP A 1 263 ? -10.684 -8.531 26.923 1.00 75.62 263 ASP A N 1
ATOM 2074 C CA . ASP A 1 263 ? -10.895 -7.447 25.963 1.00 75.62 263 ASP A CA 1
ATOM 2075 C C . ASP A 1 263 ? -9.577 -6.805 25.525 1.00 75.62 263 ASP A C 1
ATOM 2077 O O . ASP A 1 263 ? -9.359 -6.615 24.324 1.00 75.62 263 ASP A O 1
ATOM 2081 N N . ILE A 1 264 ? -8.659 -6.556 26.465 1.00 79.00 264 ILE A N 1
ATOM 2082 C CA . ILE A 1 264 ? -7.306 -6.084 26.147 1.00 79.00 264 ILE A CA 1
ATOM 2083 C C . ILE A 1 264 ? -6.602 -7.092 25.230 1.00 79.00 264 ILE A C 1
ATOM 2085 O O . ILE A 1 264 ? -6.037 -6.693 24.213 1.00 79.00 264 ILE A O 1
ATOM 2089 N N . SER A 1 265 ? -6.697 -8.394 25.523 1.00 79.75 265 SER A N 1
ATOM 2090 C CA . SER A 1 265 ? -6.119 -9.467 24.700 1.00 79.75 265 SER A CA 1
ATOM 2091 C C . SER A 1 265 ? -6.652 -9.453 23.272 1.00 79.75 265 SER A C 1
ATOM 2093 O O . SER A 1 265 ? -5.888 -9.521 22.305 1.00 79.75 265 SER A O 1
ATOM 2095 N N . ARG A 1 266 ? -7.970 -9.297 23.116 1.00 79.75 266 ARG A N 1
ATOM 2096 C CA . ARG A 1 266 ? -8.635 -9.233 21.813 1.00 79.75 266 ARG A CA 1
ATOM 2097 C C . ARG A 1 266 ? -8.191 -8.012 21.010 1.00 79.75 266 ARG A C 1
ATOM 2099 O O . ARG A 1 266 ? -7.844 -8.152 19.835 1.00 79.75 266 ARG A O 1
ATOM 2106 N N . ILE A 1 267 ? -8.178 -6.833 21.632 1.00 80.12 267 ILE A N 1
ATOM 2107 C CA . ILE A 1 267 ? -7.724 -5.587 20.997 1.00 80.12 267 ILE A CA 1
ATOM 2108 C C . ILE A 1 267 ? -6.258 -5.723 20.577 1.00 80.12 267 ILE A C 1
ATOM 2110 O O . ILE A 1 267 ? -5.916 -5.422 19.431 1.00 80.12 267 ILE A O 1
ATOM 2114 N N . PHE A 1 268 ? -5.410 -6.241 21.466 1.00 82.19 268 PHE A N 1
ATOM 2115 C CA . PHE A 1 268 ? -3.990 -6.443 21.204 1.00 82.19 268 PHE A CA 1
ATOM 2116 C C . PHE A 1 268 ? -3.764 -7.422 20.046 1.00 82.19 268 PHE A C 1
ATOM 2118 O O . PHE A 1 268 ? -3.036 -7.109 19.109 1.00 82.19 268 PHE A O 1
ATOM 2125 N N . THR A 1 269 ? -4.473 -8.552 20.027 1.00 82.94 269 THR A N 1
ATOM 2126 C CA . THR A 1 269 ? -4.406 -9.541 18.938 1.00 82.94 269 THR A CA 1
ATOM 2127 C C . THR A 1 269 ? -4.815 -8.934 17.592 1.00 82.94 269 THR A C 1
ATOM 2129 O O . THR A 1 269 ? -4.145 -9.139 16.577 1.00 82.94 269 THR A O 1
ATOM 2132 N N . SER A 1 270 ? -5.894 -8.143 17.569 1.00 79.94 270 SER A N 1
ATOM 2133 C CA . SER A 1 270 ? -6.340 -7.438 16.361 1.00 79.94 270 SER A CA 1
ATOM 2134 C C . SER A 1 270 ? -5.290 -6.440 15.866 1.00 79.94 270 SER A C 1
ATOM 2136 O O . SER A 1 270 ? -5.000 -6.371 14.668 1.00 79.94 270 SER A O 1
ATOM 2138 N N . PHE A 1 271 ? -4.681 -5.691 16.786 1.00 80.69 271 PHE A N 1
ATOM 2139 C CA . PHE A 1 271 ? -3.610 -4.751 16.478 1.00 80.69 271 PHE A CA 1
ATOM 2140 C C . PHE A 1 271 ? -2.376 -5.460 15.897 1.00 80.69 271 PHE A C 1
ATOM 2142 O O . PHE A 1 271 ? -1.893 -5.061 14.836 1.00 80.69 271 PHE A O 1
ATOM 2149 N N . LEU A 1 272 ? -1.931 -6.571 16.499 1.00 84.75 272 LEU A N 1
ATOM 2150 C CA . LEU A 1 272 ? -0.823 -7.385 15.980 1.00 84.75 272 LEU A CA 1
ATOM 2151 C C . LEU A 1 272 ? -1.106 -7.949 14.590 1.00 84.75 272 LEU A C 1
ATOM 2153 O O . LEU A 1 272 ? -0.239 -7.907 13.715 1.00 84.75 272 LEU A O 1
ATOM 2157 N N . SER A 1 273 ? -2.331 -8.427 14.355 1.00 84.75 273 SER A N 1
ATOM 2158 C CA . SER A 1 273 ? -2.751 -8.895 13.032 1.00 84.75 273 SER A CA 1
ATOM 2159 C C . SER A 1 273 ? -2.649 -7.783 11.983 1.00 84.75 273 SER A C 1
ATOM 2161 O O . SER A 1 273 ? -2.155 -8.015 10.879 1.00 84.75 273 SER A O 1
ATOM 2163 N N . CYS A 1 274 ? -3.073 -6.562 12.325 1.00 84.81 274 CYS A N 1
ATOM 2164 C CA . CYS A 1 274 ? -2.978 -5.406 11.436 1.00 84.81 274 CYS A CA 1
ATOM 2165 C C . CYS A 1 274 ? -1.518 -5.066 11.098 1.00 84.81 274 CYS A C 1
ATOM 2167 O O . CYS A 1 274 ? -1.170 -4.947 9.922 1.00 84.81 274 CYS A O 1
ATOM 2169 N N . LEU A 1 275 ? -0.649 -4.995 12.110 1.00 83.81 275 LEU A N 1
ATOM 2170 C CA . LEU A 1 275 ? 0.777 -4.714 11.926 1.00 83.81 275 LEU A CA 1
ATOM 2171 C C . LEU A 1 275 ? 1.472 -5.779 11.072 1.00 83.81 275 LEU A C 1
ATOM 2173 O O . LEU A 1 275 ? 2.225 -5.447 10.157 1.00 83.81 275 LEU A O 1
ATOM 2177 N N . SER A 1 276 ? 1.182 -7.058 11.323 1.00 87.00 276 SER A N 1
ATOM 2178 C CA . SER A 1 276 ? 1.711 -8.171 10.532 1.00 87.00 276 SER A CA 1
ATOM 2179 C C . SER A 1 276 ? 1.292 -8.071 9.060 1.00 87.00 276 SER A C 1
ATOM 2181 O O . SER A 1 276 ? 2.129 -8.206 8.165 1.00 87.00 276 SER A O 1
ATOM 2183 N N . LYS A 1 277 ? 0.019 -7.745 8.791 1.00 90.44 277 LYS A N 1
ATOM 2184 C CA . LYS A 1 277 ? -0.482 -7.529 7.424 1.00 90.44 277 LYS A CA 1
ATOM 2185 C C . LYS A 1 277 ? 0.209 -6.353 6.738 1.00 90.44 277 LYS A C 1
ATOM 2187 O O . LYS A 1 277 ? 0.606 -6.491 5.583 1.00 90.44 277 LYS A O 1
ATOM 2192 N N . GLN A 1 278 ? 0.368 -5.222 7.426 1.00 86.06 278 GLN A N 1
ATOM 2193 C CA . GLN A 1 278 ? 1.057 -4.047 6.880 1.00 86.06 278 GLN A CA 1
ATOM 2194 C C . GLN A 1 278 ? 2.514 -4.361 6.533 1.00 86.06 278 GLN A C 1
ATOM 2196 O O . GLN A 1 278 ? 2.948 -4.071 5.418 1.00 86.06 278 GLN A O 1
ATOM 2201 N N . LYS A 1 279 ? 3.239 -5.039 7.433 1.00 91.31 279 LYS A N 1
ATOM 2202 C CA . LYS A 1 279 ? 4.598 -5.524 7.167 1.00 91.31 279 LYS A CA 1
ATOM 2203 C C . LYS A 1 279 ? 4.646 -6.391 5.901 1.00 91.31 279 LYS A C 1
ATOM 2205 O O . LYS A 1 279 ? 5.440 -6.111 5.007 1.00 91.31 279 LYS A O 1
ATOM 2210 N N . GLY A 1 280 ? 3.761 -7.383 5.786 1.00 89.31 280 GLY A N 1
ATOM 2211 C CA . GLY A 1 280 ? 3.718 -8.278 4.622 1.00 89.31 280 GLY A CA 1
ATOM 2212 C C . GLY A 1 280 ? 3.294 -7.601 3.308 1.00 89.31 280 GLY A C 1
ATOM 2213 O O . GLY A 1 280 ? 3.585 -8.106 2.223 1.00 89.31 280 GLY A O 1
ATOM 2214 N N . ILE A 1 281 ? 2.592 -6.464 3.354 1.00 91.94 281 ILE A N 1
ATOM 2215 C CA . ILE A 1 281 ? 2.341 -5.627 2.166 1.00 91.94 281 ILE A CA 1
ATOM 2216 C C . ILE A 1 281 ? 3.641 -4.944 1.733 1.00 91.94 281 ILE A C 1
ATOM 2218 O O . ILE A 1 281 ? 4.038 -5.088 0.579 1.00 91.94 281 ILE A O 1
ATOM 2222 N N . LEU A 1 282 ? 4.338 -4.288 2.665 1.00 88.81 282 LEU A N 1
ATOM 2223 C CA . LEU A 1 282 ? 5.591 -3.587 2.376 1.00 88.81 282 LEU A CA 1
ATOM 2224 C C . LEU A 1 282 ? 6.682 -4.530 1.853 1.00 88.81 282 LEU A C 1
ATOM 2226 O O . LEU A 1 282 ? 7.396 -4.175 0.921 1.00 88.81 282 LEU A O 1
ATOM 2230 N N . GLU A 1 283 ? 6.792 -5.744 2.396 1.00 94.25 283 GLU A N 1
ATOM 2231 C CA . GLU A 1 283 ? 7.736 -6.761 1.906 1.00 94.25 283 GLU A CA 1
ATOM 2232 C C . GLU A 1 283 ? 7.468 -7.145 0.442 1.00 94.25 283 GLU A C 1
ATOM 2234 O O . GLU A 1 283 ? 8.402 -7.238 -0.357 1.00 94.25 283 GLU A O 1
ATOM 2239 N N . ARG A 1 284 ? 6.195 -7.302 0.058 1.00 94.56 284 ARG A N 1
ATOM 2240 C CA . ARG A 1 284 ? 5.813 -7.573 -1.338 1.00 94.56 284 ARG A CA 1
ATOM 2241 C C . ARG A 1 284 ? 6.096 -6.386 -2.253 1.00 94.56 284 ARG A C 1
ATOM 2243 O O . ARG A 1 284 ? 6.547 -6.584 -3.380 1.00 94.56 284 ARG A O 1
ATOM 2250 N N . ASP A 1 285 ? 5.866 -5.165 -1.781 1.00 92.12 285 ASP A N 1
ATOM 2251 C CA . ASP A 1 285 ? 6.170 -3.962 -2.558 1.00 92.12 285 ASP A CA 1
ATOM 2252 C C . ASP A 1 285 ? 7.685 -3.766 -2.738 1.00 92.12 285 ASP A C 1
ATOM 2254 O O . ASP A 1 285 ? 8.119 -3.373 -3.819 1.00 92.12 285 ASP A O 1
ATOM 2258 N N . ILE A 1 286 ? 8.510 -4.119 -1.742 1.00 93.38 286 ILE A N 1
ATOM 2259 C CA . ILE A 1 286 ? 9.979 -4.144 -1.873 1.00 93.38 286 ILE A CA 1
ATOM 2260 C C . ILE A 1 286 ? 10.413 -5.111 -2.980 1.00 93.38 286 ILE A C 1
ATOM 2262 O O . ILE A 1 286 ? 11.235 -4.724 -3.813 1.00 93.38 286 ILE A O 1
ATOM 2266 N N . GLN A 1 287 ? 9.859 -6.329 -3.010 1.00 94.44 287 GLN A N 1
ATOM 2267 C CA . GLN A 1 287 ? 10.160 -7.327 -4.047 1.00 94.44 287 GLN A CA 1
ATOM 2268 C C . GLN A 1 287 ? 9.733 -6.843 -5.436 1.00 94.44 287 GLN A C 1
ATOM 2270 O O . GLN A 1 287 ? 10.480 -6.978 -6.403 1.00 94.44 287 GLN A O 1
ATOM 2275 N N . ARG A 1 288 ? 8.547 -6.232 -5.544 1.00 93.62 288 ARG A N 1
ATOM 2276 C CA . ARG A 1 288 ? 8.075 -5.650 -6.806 1.00 93.62 288 ARG A CA 1
ATOM 2277 C C . ARG A 1 288 ? 9.005 -4.539 -7.290 1.00 93.62 288 ARG A C 1
ATOM 2279 O O . ARG A 1 288 ? 9.385 -4.538 -8.457 1.00 93.62 288 ARG A O 1
ATOM 2286 N N . LEU A 1 289 ? 9.393 -3.622 -6.402 1.00 91.75 289 LEU A N 1
ATOM 2287 C CA . LEU A 1 289 ? 10.334 -2.550 -6.728 1.00 91.75 289 LEU A CA 1
ATOM 2288 C C . LEU A 1 289 ? 11.693 -3.098 -7.171 1.00 91.75 289 LEU A C 1
ATOM 2290 O O . LEU A 1 289 ? 12.294 -2.527 -8.071 1.00 91.75 289 LEU A O 1
ATOM 2294 N N . GLU A 1 290 ? 12.160 -4.197 -6.580 1.00 94.62 290 GLU A N 1
ATOM 2295 C CA . GLU A 1 290 ? 13.413 -4.855 -6.964 1.00 94.62 290 GLU A CA 1
ATOM 2296 C C . GLU A 1 290 ? 13.356 -5.397 -8.395 1.00 94.62 290 GLU A C 1
ATOM 2298 O O . GLU A 1 290 ? 14.238 -5.104 -9.199 1.00 94.62 290 GLU A O 1
ATOM 2303 N N . ILE A 1 291 ? 12.273 -6.095 -8.747 1.00 93.50 291 ILE A N 1
ATOM 2304 C CA . ILE A 1 291 ? 12.034 -6.581 -10.114 1.00 93.50 291 ILE A CA 1
ATOM 2305 C C . ILE A 1 291 ? 11.987 -5.409 -11.102 1.00 93.50 291 ILE A C 1
ATOM 2307 O O . ILE A 1 291 ? 12.623 -5.454 -12.154 1.00 93.50 291 ILE A O 1
ATOM 2311 N N . GLU A 1 292 ? 11.257 -4.344 -10.763 1.00 91.12 292 GLU A N 1
ATOM 2312 C CA . GLU A 1 292 ? 11.154 -3.162 -11.617 1.00 91.12 292 GLU A CA 1
ATOM 2313 C C . GLU A 1 292 ? 12.504 -2.460 -11.795 1.00 91.12 292 GLU A C 1
ATOM 2315 O O . GLU A 1 292 ? 12.840 -2.088 -12.914 1.00 91.12 292 GLU A O 1
ATOM 2320 N N . ILE A 1 293 ? 13.292 -2.286 -10.729 1.00 92.69 293 ILE A N 1
ATOM 2321 C CA . ILE A 1 293 ? 14.635 -1.693 -10.802 1.00 92.69 293 ILE A CA 1
ATOM 2322 C C . ILE A 1 293 ? 15.533 -2.529 -11.716 1.00 92.69 293 ILE A C 1
ATOM 2324 O O . ILE A 1 293 ? 16.138 -1.964 -12.624 1.00 92.69 293 ILE A O 1
ATOM 2328 N N . ASN A 1 294 ? 15.556 -3.853 -11.539 1.00 93.00 294 ASN A N 1
ATOM 2329 C CA . ASN A 1 294 ? 16.369 -4.752 -12.361 1.00 93.00 294 ASN A CA 1
ATOM 2330 C C . ASN A 1 294 ? 16.002 -4.644 -13.848 1.00 93.00 294 ASN A C 1
ATOM 2332 O O . ASN A 1 294 ? 16.880 -4.579 -14.705 1.00 93.00 294 ASN A O 1
ATOM 2336 N N . GLN A 1 295 ? 14.707 -4.556 -14.169 1.00 90.12 295 GLN A N 1
ATOM 2337 C CA . GLN A 1 295 ? 14.256 -4.378 -15.549 1.00 90.12 295 GLN A CA 1
ATOM 2338 C C . GLN A 1 295 ? 14.746 -3.053 -16.156 1.00 90.12 295 GLN A C 1
ATOM 2340 O O . GLN A 1 295 ? 15.116 -3.012 -17.329 1.00 90.12 295 GLN A O 1
ATOM 2345 N N . LEU A 1 296 ? 14.764 -1.973 -15.370 1.00 89.00 296 LEU A N 1
ATOM 2346 C CA . LEU A 1 296 ? 15.270 -0.673 -15.820 1.00 89.00 296 LEU A CA 1
ATOM 2347 C C . LEU A 1 296 ? 16.793 -0.654 -15.977 1.00 89.00 296 LEU A C 1
ATOM 2349 O O . LEU A 1 296 ? 17.299 0.015 -16.871 1.00 89.00 296 LEU A O 1
ATOM 2353 N N . GLU A 1 297 ? 17.525 -1.389 -15.144 1.00 91.00 297 GLU A N 1
ATOM 2354 C CA . GLU A 1 297 ? 18.981 -1.530 -15.270 1.00 91.00 297 GLU A CA 1
ATOM 2355 C C . GLU A 1 297 ? 19.368 -2.320 -16.533 1.00 91.00 297 GLU A C 1
ATOM 2357 O O . GLU A 1 297 ? 20.301 -1.936 -17.245 1.00 91.00 297 GLU A O 1
ATOM 2362 N N . ILE A 1 298 ? 18.602 -3.363 -16.878 1.00 88.69 298 ILE A N 1
ATOM 2363 C CA . ILE A 1 298 ? 18.730 -4.068 -18.165 1.00 88.69 298 ILE A CA 1
ATOM 2364 C C . ILE A 1 298 ? 18.479 -3.101 -19.332 1.00 88.69 298 ILE A C 1
ATOM 2366 O O . ILE A 1 298 ? 19.239 -3.083 -20.299 1.00 88.69 298 ILE A O 1
ATOM 2370 N N . GLU A 1 299 ? 17.444 -2.265 -19.233 1.00 86.31 299 GLU A N 1
ATOM 2371 C CA . GLU A 1 299 ? 17.104 -1.282 -20.267 1.00 86.31 299 GLU A CA 1
ATOM 2372 C C . GLU A 1 299 ? 18.205 -0.223 -20.461 1.00 86.31 299 GLU A C 1
ATOM 2374 O O . GLU A 1 299 ? 18.571 0.068 -21.599 1.00 86.31 299 GLU A O 1
ATOM 2379 N N . ILE A 1 300 ? 18.798 0.294 -19.377 1.00 87.81 300 ILE A N 1
ATOM 2380 C CA . ILE A 1 300 ? 19.968 1.190 -19.452 1.00 87.81 300 ILE A CA 1
ATOM 2381 C C . ILE A 1 300 ? 21.139 0.507 -20.156 1.00 87.81 300 ILE A C 1
ATOM 2383 O O . ILE A 1 300 ? 21.793 1.112 -21.000 1.00 87.81 300 ILE A O 1
ATOM 2387 N N . THR A 1 301 ? 21.395 -0.762 -19.839 1.00 87.31 301 THR A N 1
ATOM 2388 C CA . THR A 1 301 ? 22.496 -1.511 -20.458 1.00 87.31 301 THR A CA 1
ATOM 2389 C C . THR A 1 301 ? 22.295 -1.634 -21.972 1.00 87.31 301 THR A C 1
ATOM 2391 O O . THR A 1 301 ? 23.240 -1.442 -22.737 1.00 87.31 301 THR A O 1
ATOM 2394 N N . ALA A 1 302 ? 21.057 -1.872 -22.420 1.00 84.81 302 ALA A N 1
ATOM 2395 C CA . ALA A 1 302 ? 20.718 -1.881 -23.842 1.00 84.81 302 ALA A CA 1
ATOM 2396 C C . ALA A 1 302 ? 20.932 -0.504 -24.500 1.00 84.81 302 ALA A C 1
ATOM 2398 O O . ALA A 1 302 ? 21.529 -0.422 -25.571 1.00 84.81 302 ALA A O 1
ATOM 2399 N N . ILE A 1 303 ? 20.524 0.590 -23.846 1.00 83.38 303 ILE A N 1
ATOM 2400 C CA . ILE A 1 303 ? 20.741 1.961 -24.348 1.00 83.38 303 ILE A CA 1
ATOM 2401 C C . ILE A 1 303 ? 22.230 2.282 -24.478 1.00 83.38 303 ILE A C 1
ATOM 2403 O O . ILE A 1 303 ? 22.647 2.808 -25.506 1.00 83.38 303 ILE A O 1
ATOM 2407 N N . ASN A 1 304 ? 23.044 1.909 -23.494 1.00 84.19 304 ASN A N 1
ATOM 2408 C CA . ASN A 1 304 ? 24.490 2.129 -23.542 1.00 84.19 304 ASN A CA 1
ATOM 2409 C C . ASN A 1 304 ? 25.153 1.342 -24.680 1.00 84.19 304 ASN A C 1
ATOM 2411 O O . ASN A 1 304 ? 26.074 1.843 -25.328 1.00 84.19 304 ASN A O 1
ATOM 2415 N N . SER A 1 305 ? 24.647 0.144 -24.989 1.00 83.38 305 SER A N 1
ATOM 2416 C CA . SER A 1 305 ? 25.054 -0.580 -26.195 1.00 83.38 305 SER A CA 1
ATOM 2417 C C . SER A 1 305 ? 24.685 0.196 -27.465 1.00 83.38 305 SER A C 1
ATOM 2419 O O . SER A 1 305 ? 25.501 0.286 -28.374 1.00 83.38 305 SER A O 1
ATOM 2421 N N . HIS A 1 306 ? 23.500 0.809 -27.532 1.00 79.44 306 HIS A N 1
ATOM 2422 C CA . HIS A 1 306 ? 23.090 1.619 -28.686 1.00 79.44 306 HIS A CA 1
ATOM 2423 C C . HIS A 1 306 ? 23.918 2.891 -28.869 1.00 79.44 306 HIS A C 1
ATOM 2425 O O . HIS A 1 306 ? 24.279 3.217 -29.998 1.00 79.44 306 HIS A O 1
ATOM 2431 N N . ILE A 1 307 ? 24.248 3.587 -27.780 1.00 79.88 307 ILE A N 1
ATOM 2432 C CA . ILE A 1 307 ? 25.147 4.750 -27.810 1.00 79.88 307 ILE A CA 1
ATOM 2433 C C . ILE A 1 307 ? 26.526 4.328 -28.339 1.00 79.88 307 ILE A C 1
ATOM 2435 O O . ILE A 1 307 ? 27.108 5.016 -29.176 1.00 79.88 307 ILE A O 1
ATOM 2439 N N . THR A 1 308 ? 27.017 3.158 -27.920 1.00 80.31 308 THR A N 1
ATOM 2440 C CA . THR A 1 308 ? 28.282 2.601 -28.420 1.00 80.31 308 THR A CA 1
ATOM 2441 C C . THR A 1 308 ? 28.214 2.333 -29.927 1.00 80.31 308 THR A C 1
ATOM 2443 O O . THR A 1 308 ? 29.096 2.780 -30.654 1.00 80.31 308 THR A O 1
ATOM 2446 N N . ASN A 1 309 ? 27.138 1.720 -30.429 1.00 78.31 309 ASN A N 1
ATOM 2447 C CA . ASN A 1 309 ? 26.959 1.495 -31.869 1.00 78.31 309 ASN A CA 1
ATOM 2448 C C . ASN A 1 309 ? 26.940 2.816 -32.667 1.00 78.31 309 ASN A C 1
ATOM 2450 O O . ASN A 1 309 ? 27.513 2.885 -33.748 1.00 78.31 309 ASN A O 1
ATOM 2454 N N . ILE A 1 310 ? 26.342 3.895 -32.134 1.00 75.56 310 ILE A N 1
ATOM 2455 C CA . ILE A 1 310 ? 26.393 5.240 -32.753 1.00 75.56 310 ILE A CA 1
ATOM 2456 C C . ILE A 1 310 ? 27.833 5.721 -32.953 1.00 75.56 310 ILE A C 1
ATOM 2458 O O . ILE A 1 310 ? 28.146 6.251 -34.020 1.00 75.56 310 ILE A O 1
ATOM 2462 N N . SER A 1 311 ? 28.731 5.464 -32.001 1.00 73.75 311 SER A N 1
ATOM 2463 C CA . SER A 1 311 ? 30.153 5.791 -32.177 1.00 73.75 311 SER A CA 1
ATOM 2464 C C . SER A 1 311 ? 30.845 4.958 -33.271 1.00 73.75 311 SER A C 1
ATOM 2466 O O . SER A 1 311 ? 31.797 5.422 -33.900 1.00 73.75 311 SER A O 1
ATOM 2468 N N . GLU A 1 312 ? 30.350 3.753 -33.580 1.00 77.38 312 GLU A N 1
ATOM 2469 C CA . GLU A 1 312 ? 30.890 2.926 -34.667 1.00 77.38 312 GLU A CA 1
ATOM 2470 C C . GLU A 1 312 ? 30.563 3.503 -36.056 1.00 77.38 312 GLU A C 1
ATOM 2472 O O . GLU A 1 312 ? 31.377 3.371 -36.973 1.00 77.38 312 GLU A O 1
ATOM 2477 N N . VAL A 1 313 ? 29.451 4.232 -36.217 1.00 75.69 313 VAL A N 1
ATOM 2478 C CA . VAL A 1 313 ? 29.120 4.931 -37.479 1.00 75.69 313 VAL A CA 1
ATOM 2479 C C . VAL A 1 313 ? 30.117 6.037 -37.790 1.00 75.69 313 VAL A C 1
ATOM 2481 O O . VAL A 1 313 ? 30.530 6.182 -38.943 1.00 75.69 313 VAL A O 1
ATOM 2484 N N . GLU A 1 314 ? 30.567 6.784 -36.779 1.00 75.19 314 GLU A N 1
ATOM 2485 C CA . GLU A 1 314 ? 31.634 7.774 -36.962 1.00 75.19 314 GLU A CA 1
ATOM 2486 C C . GLU A 1 314 ? 32.922 7.106 -37.463 1.00 75.19 314 GLU A C 1
ATOM 2488 O O . GLU A 1 314 ? 33.617 7.632 -38.342 1.00 75.19 314 GLU A O 1
ATOM 2493 N N . ASN A 1 315 ? 33.212 5.898 -36.971 1.00 80.25 315 ASN A N 1
ATOM 2494 C CA . ASN A 1 315 ? 34.357 5.121 -37.421 1.00 80.25 315 ASN A CA 1
ATOM 2495 C C . ASN A 1 315 ? 34.192 4.645 -38.878 1.00 80.25 315 ASN A C 1
ATOM 2497 O O . ASN A 1 315 ? 35.109 4.842 -39.681 1.00 80.25 315 ASN A O 1
ATOM 2501 N N . ILE A 1 316 ? 33.021 4.108 -39.255 1.00 77.94 316 ILE A N 1
ATOM 2502 C CA . ILE A 1 316 ? 32.693 3.713 -40.641 1.00 77.94 316 ILE A CA 1
ATOM 2503 C C . ILE A 1 316 ? 32.865 4.904 -41.591 1.00 77.94 316 ILE A C 1
ATOM 2505 O O . ILE A 1 316 ? 33.536 4.782 -42.619 1.00 77.94 316 ILE A O 1
ATOM 2509 N N . LYS A 1 317 ? 32.348 6.078 -41.215 1.00 76.19 317 LYS A N 1
ATOM 2510 C CA . LYS A 1 317 ? 32.497 7.335 -41.961 1.00 76.19 317 LYS A CA 1
ATOM 2511 C C . LYS A 1 317 ? 33.970 7.719 -42.153 1.00 76.19 317 LYS A C 1
ATOM 2513 O O . LYS A 1 317 ? 34.396 8.026 -43.268 1.00 76.19 317 LYS A O 1
ATOM 2518 N N . SER A 1 318 ? 34.779 7.652 -41.093 1.00 80.69 318 SER A N 1
ATOM 2519 C CA . SER A 1 318 ? 36.214 7.972 -41.161 1.00 80.69 318 SER A CA 1
ATOM 2520 C C . SER A 1 318 ? 37.003 6.996 -42.050 1.00 80.69 318 SER A C 1
ATOM 2522 O O . SER A 1 318 ? 37.930 7.397 -42.762 1.00 80.69 318 SER A O 1
ATOM 2524 N N . LYS A 1 319 ? 36.620 5.714 -42.039 1.00 83.69 319 LYS A N 1
ATOM 2525 C CA . LYS A 1 319 ? 37.233 4.657 -42.846 1.00 83.69 319 LYS A CA 1
ATOM 2526 C C . LYS A 1 319 ? 36.864 4.801 -44.321 1.00 83.69 319 LYS A C 1
ATOM 2528 O O . LYS A 1 319 ? 37.756 4.760 -45.165 1.00 83.69 319 LYS A O 1
ATOM 2533 N N . ALA A 1 320 ? 35.591 5.060 -44.616 1.00 78.19 320 ALA A N 1
ATOM 2534 C CA . ALA A 1 320 ? 35.096 5.325 -45.963 1.00 78.19 320 ALA A CA 1
ATOM 2535 C C . ALA A 1 320 ? 35.881 6.449 -46.652 1.00 78.19 320 ALA A C 1
ATOM 2537 O O . ALA A 1 320 ? 36.340 6.286 -47.779 1.00 78.19 320 ALA A O 1
ATOM 2538 N N . LYS A 1 321 ? 36.130 7.559 -45.945 1.00 79.38 321 LYS A N 1
ATOM 2539 C CA . LYS A 1 321 ? 36.953 8.666 -46.453 1.00 79.38 321 LYS A CA 1
ATOM 2540 C C . LYS A 1 321 ? 38.352 8.217 -46.884 1.00 79.38 321 LYS A C 1
ATOM 2542 O O . LYS A 1 321 ? 38.831 8.604 -47.949 1.00 79.38 321 LYS A O 1
ATOM 2547 N N . LYS A 1 322 ? 39.028 7.404 -46.067 1.00 84.62 322 LYS A N 1
ATOM 2548 C CA . LYS A 1 322 ? 40.367 6.889 -46.401 1.00 84.62 322 LYS A CA 1
ATOM 2549 C C . LYS A 1 322 ? 40.321 5.997 -47.641 1.00 84.62 322 LYS A C 1
ATOM 2551 O O . LYS A 1 322 ? 41.159 6.143 -48.522 1.00 84.62 322 LYS A O 1
ATOM 2556 N N . GLU A 1 323 ? 39.325 5.122 -47.730 1.00 83.69 323 GLU A N 1
ATOM 2557 C CA . GLU A 1 323 ? 39.150 4.213 -48.866 1.00 83.69 323 GLU A CA 1
ATOM 2558 C C . GLU A 1 323 ? 38.859 4.948 -50.183 1.00 83.69 323 GLU A C 1
ATOM 2560 O O . GLU A 1 323 ? 39.446 4.603 -51.205 1.00 83.69 323 GLU A O 1
ATOM 2565 N N . LEU A 1 324 ? 38.017 5.989 -50.171 1.00 78.69 324 LEU A N 1
ATOM 2566 C CA . LEU A 1 324 ? 37.721 6.783 -51.373 1.00 78.69 324 LEU A CA 1
ATOM 2567 C C . LEU A 1 324 ? 38.970 7.496 -51.914 1.00 78.69 324 LEU A C 1
ATOM 2569 O O . LEU A 1 324 ? 39.181 7.531 -53.125 1.00 78.69 324 LEU A O 1
ATOM 2573 N N . ASN A 1 325 ? 39.831 8.007 -51.029 1.00 80.94 325 ASN A N 1
ATOM 2574 C CA . ASN A 1 325 ? 41.103 8.609 -51.438 1.00 80.94 325 ASN A CA 1
ATOM 2575 C C . ASN A 1 325 ? 42.061 7.570 -52.048 1.00 80.94 325 ASN A C 1
ATOM 2577 O O . ASN A 1 325 ? 42.675 7.841 -53.075 1.00 80.94 325 ASN A O 1
ATOM 2581 N N . ILE A 1 326 ? 42.124 6.356 -51.484 1.00 87.56 326 ILE A N 1
ATOM 2582 C CA . ILE A 1 326 ? 42.924 5.253 -52.049 1.00 87.56 326 ILE A CA 1
ATOM 2583 C C . ILE A 1 326 ? 42.442 4.885 -53.460 1.00 87.56 326 ILE A C 1
ATOM 2585 O O . ILE A 1 326 ? 43.262 4.657 -54.352 1.00 87.56 326 ILE A O 1
ATOM 2589 N N . ILE A 1 327 ? 41.123 4.838 -53.682 1.00 82.06 327 ILE A N 1
ATOM 2590 C CA . ILE A 1 327 ? 40.534 4.581 -55.006 1.00 82.06 327 ILE A CA 1
ATOM 2591 C C . ILE A 1 327 ? 40.969 5.659 -56.004 1.00 82.06 327 ILE A C 1
ATOM 2593 O O . ILE A 1 327 ? 41.425 5.327 -57.098 1.00 82.06 327 ILE A O 1
ATOM 2597 N N . LEU A 1 328 ? 40.879 6.937 -55.622 1.00 79.06 328 LEU A N 1
ATOM 2598 C CA . LEU A 1 328 ? 41.291 8.048 -56.477 1.00 79.06 328 LEU A CA 1
ATOM 2599 C C . LEU A 1 328 ? 42.774 7.970 -56.853 1.00 79.06 328 LEU A C 1
ATOM 2601 O O . LEU A 1 328 ? 43.120 8.142 -58.025 1.00 79.06 328 LEU A O 1
ATOM 2605 N N . ASP A 1 329 ? 43.645 7.695 -55.884 1.00 82.62 329 ASP A N 1
ATOM 2606 C CA . ASP A 1 329 ? 45.081 7.562 -56.130 1.00 82.62 329 ASP A CA 1
ATOM 2607 C C . ASP A 1 329 ? 45.381 6.390 -57.074 1.00 82.62 329 ASP A C 1
ATOM 2609 O O . ASP A 1 329 ? 46.177 6.530 -58.004 1.00 82.62 329 ASP A O 1
ATOM 2613 N N . THR A 1 330 ? 44.690 5.261 -56.888 1.00 87.75 330 THR A N 1
ATOM 2614 C CA . THR A 1 330 ? 44.849 4.056 -57.716 1.00 87.75 330 THR A CA 1
ATOM 2615 C C . THR A 1 330 ? 44.434 4.306 -59.167 1.00 87.75 330 THR A C 1
ATOM 2617 O O . THR A 1 330 ? 45.188 3.991 -60.088 1.00 87.75 330 THR A O 1
ATOM 2620 N N . GLU A 1 331 ? 43.265 4.909 -59.391 1.00 82.44 331 GLU A N 1
ATOM 2621 C CA . GLU A 1 331 ? 42.777 5.211 -60.743 1.00 82.44 331 GLU A CA 1
ATOM 2622 C C . GLU A 1 331 ? 43.624 6.302 -61.419 1.00 82.44 331 GLU A C 1
ATOM 2624 O O . GLU A 1 331 ? 43.895 6.219 -62.615 1.00 82.44 331 GLU A O 1
ATOM 2629 N N . SER A 1 332 ? 44.133 7.275 -60.653 1.00 75.38 332 SER A N 1
ATOM 2630 C CA . SER A 1 332 ? 45.047 8.301 -61.175 1.00 75.38 332 SER A CA 1
ATOM 2631 C C . SER A 1 332 ? 46.382 7.713 -61.639 1.00 75.38 332 SER A C 1
ATOM 2633 O O . SER A 1 332 ? 46.914 8.127 -62.668 1.00 75.38 332 SER A O 1
ATOM 2635 N N . LEU A 1 333 ? 46.932 6.751 -60.889 1.00 83.44 333 LEU A N 1
ATOM 2636 C CA . LEU A 1 333 ? 48.145 6.024 -61.278 1.00 83.44 333 LEU A CA 1
ATOM 2637 C C . LEU A 1 333 ? 47.909 5.175 -62.531 1.00 83.44 333 LEU A C 1
ATOM 2639 O O . LEU A 1 333 ? 48.757 5.157 -63.420 1.00 83.44 333 LEU A O 1
ATOM 2643 N N . GLY A 1 334 ? 46.749 4.516 -62.624 1.00 83.19 334 GLY A N 1
ATOM 2644 C CA . GLY A 1 334 ? 46.352 3.758 -63.810 1.00 83.19 334 GLY A CA 1
ATOM 2645 C C . GLY A 1 334 ? 46.264 4.634 -65.062 1.00 83.19 334 GLY A C 1
ATOM 2646 O O . GLY A 1 334 ? 46.865 4.299 -66.079 1.00 83.19 334 GLY A O 1
ATOM 2647 N N . LEU A 1 335 ? 45.587 5.784 -64.967 1.00 75.38 335 LEU A N 1
ATOM 2648 C CA . LEU A 1 335 ? 45.489 6.750 -66.063 1.00 75.38 335 LEU A CA 1
ATOM 2649 C C . LEU A 1 335 ? 46.872 7.257 -66.498 1.00 75.38 335 LEU A C 1
ATOM 2651 O O . LEU A 1 335 ? 47.146 7.327 -67.693 1.00 75.38 335 LEU A O 1
ATOM 2655 N N . SER A 1 336 ? 47.750 7.573 -65.539 1.00 75.38 336 SER A N 1
ATOM 2656 C CA . SER A 1 336 ? 49.128 7.990 -65.830 1.00 75.38 336 SER A CA 1
ATOM 2657 C C . SER A 1 336 ? 49.875 6.934 -66.642 1.00 75.38 336 SER A C 1
ATOM 2659 O O . SER A 1 336 ? 50.462 7.266 -67.666 1.00 75.38 336 SER A O 1
ATOM 2661 N N . GLY A 1 337 ? 49.811 5.666 -66.223 1.00 81.19 337 GLY A N 1
ATOM 2662 C CA . GLY A 1 337 ? 50.502 4.572 -66.907 1.00 81.19 337 GLY A CA 1
ATOM 2663 C C . GLY A 1 337 ? 50.026 4.356 -68.348 1.00 81.19 337 GLY A C 1
ATOM 2664 O O . GLY A 1 337 ? 50.847 4.130 -69.235 1.00 81.19 337 GLY A O 1
ATOM 2665 N N . GLU A 1 338 ? 48.721 4.469 -68.605 1.00 82.25 338 GLU A N 1
ATOM 2666 C CA . GLU A 1 338 ? 48.156 4.328 -69.957 1.00 82.25 338 GLU A CA 1
ATOM 2667 C C . GLU A 1 338 ? 48.474 5.532 -70.858 1.00 82.25 338 GLU A C 1
ATOM 2669 O O . GLU A 1 338 ? 48.783 5.368 -72.040 1.00 82.25 338 GLU A O 1
ATOM 2674 N N . ILE A 1 339 ? 48.462 6.753 -70.308 1.00 74.38 339 ILE A N 1
ATOM 2675 C CA . ILE A 1 339 ? 48.897 7.953 -71.038 1.00 74.38 339 ILE A CA 1
ATOM 2676 C C . ILE A 1 339 ? 50.378 7.837 -71.416 1.00 74.38 339 ILE A C 1
ATOM 2678 O O . ILE A 1 339 ? 50.725 8.068 -72.576 1.00 74.38 339 ILE A O 1
ATOM 2682 N N . ASP A 1 340 ? 51.234 7.425 -70.476 1.00 74.69 340 ASP A N 1
ATOM 2683 C CA . ASP A 1 340 ? 52.661 7.202 -70.723 1.00 74.69 340 ASP A CA 1
ATOM 2684 C C . ASP A 1 340 ? 52.873 6.124 -71.794 1.00 74.69 340 ASP A C 1
ATOM 2686 O O . ASP A 1 340 ? 53.717 6.272 -72.679 1.00 74.69 340 ASP A O 1
ATOM 2690 N N . HIS A 1 341 ? 52.076 5.052 -71.771 1.00 81.31 341 HIS A N 1
ATOM 2691 C CA . HIS A 1 341 ? 52.113 4.013 -72.797 1.00 81.31 341 HIS A CA 1
ATOM 2692 C C . HIS A 1 341 ? 51.762 4.562 -74.189 1.00 81.31 341 HIS A C 1
ATOM 2694 O O . HIS A 1 341 ? 52.503 4.333 -75.147 1.00 81.31 341 HIS A O 1
ATOM 2700 N N . HIS A 1 342 ? 50.680 5.335 -74.314 1.00 76.44 342 HIS A N 1
ATOM 2701 C CA . HIS A 1 342 ? 50.311 5.970 -75.581 1.00 76.44 342 HIS A CA 1
ATOM 2702 C C . HIS A 1 342 ? 51.364 6.975 -76.064 1.00 76.44 342 HIS A C 1
ATOM 2704 O O . HIS A 1 342 ? 51.641 7.033 -77.264 1.00 76.44 342 HIS A O 1
ATOM 2710 N N . ALA A 1 343 ? 51.968 7.738 -75.150 1.00 70.00 343 ALA A N 1
ATOM 2711 C CA . ALA A 1 343 ? 53.016 8.699 -75.476 1.00 70.00 343 ALA A CA 1
ATOM 2712 C C . ALA A 1 343 ? 54.281 7.992 -75.983 1.00 70.00 343 ALA A C 1
ATOM 2714 O O . ALA A 1 343 ? 54.877 8.432 -76.964 1.00 70.00 343 ALA A O 1
ATOM 2715 N N . ASN A 1 344 ? 54.649 6.861 -75.373 1.00 74.44 344 ASN A N 1
ATOM 2716 C CA . ASN A 1 344 ? 55.767 6.031 -75.819 1.00 74.44 344 ASN A CA 1
ATOM 2717 C C . ASN A 1 344 ? 55.532 5.429 -77.212 1.00 74.44 344 ASN A C 1
ATOM 2719 O O . ASN A 1 344 ? 56.446 5.452 -78.030 1.00 74.44 344 ASN A O 1
ATOM 2723 N N . ILE A 1 345 ? 54.312 4.973 -77.527 1.00 78.75 345 ILE A N 1
ATOM 2724 C CA . ILE A 1 345 ? 53.978 4.499 -78.883 1.00 78.75 345 ILE A CA 1
ATOM 2725 C C . ILE A 1 345 ? 54.146 5.625 -79.911 1.00 78.75 345 ILE A C 1
ATOM 2727 O O . ILE A 1 345 ? 54.750 5.419 -80.960 1.00 78.75 345 ILE A O 1
ATOM 2731 N N . LEU A 1 346 ? 53.643 6.829 -79.611 1.00 73.75 346 LEU A N 1
ATOM 2732 C CA . LEU A 1 346 ? 53.815 7.987 -80.494 1.00 73.75 346 LEU A CA 1
ATOM 2733 C C . LEU A 1 346 ? 55.303 8.328 -80.683 1.00 73.75 346 LEU A C 1
ATOM 2735 O O . LEU A 1 346 ? 55.730 8.610 -81.798 1.00 73.75 346 LEU A O 1
ATOM 2739 N N . LEU A 1 347 ? 56.090 8.284 -79.604 1.00 67.88 347 LEU A N 1
ATOM 2740 C CA . LEU A 1 347 ? 57.540 8.496 -79.613 1.00 67.88 347 LEU A CA 1
ATOM 2741 C C . LEU A 1 347 ? 58.277 7.483 -80.500 1.00 67.88 347 LEU A C 1
ATOM 2743 O O . LEU A 1 347 ? 59.185 7.868 -81.235 1.00 67.88 347 LEU A O 1
ATOM 2747 N N . GLU A 1 348 ? 57.916 6.203 -80.421 1.00 74.12 348 GLU A N 1
ATOM 2748 C CA . GLU A 1 348 ? 58.499 5.138 -81.243 1.00 74.12 348 GLU A CA 1
ATOM 2749 C C . GLU A 1 348 ? 58.133 5.313 -82.719 1.00 74.12 348 GLU A C 1
ATOM 2751 O O . GLU A 1 348 ? 59.026 5.390 -83.562 1.00 74.12 348 GLU A O 1
ATOM 2756 N N . ASN A 1 349 ? 56.848 5.514 -83.024 1.00 74.62 349 ASN A N 1
ATOM 2757 C CA . ASN A 1 349 ? 56.379 5.729 -84.394 1.00 74.62 349 ASN A CA 1
ATOM 2758 C C . ASN A 1 349 ? 57.002 6.988 -85.023 1.00 74.62 349 ASN A C 1
ATOM 2760 O O . ASN A 1 349 ? 57.384 6.983 -86.192 1.00 74.62 349 ASN A O 1
ATOM 2764 N N . ALA A 1 350 ? 57.172 8.059 -84.243 1.00 66.75 350 ALA A N 1
ATOM 2765 C CA . ALA A 1 350 ? 57.837 9.280 -84.692 1.00 66.75 350 ALA A CA 1
ATOM 2766 C C . ALA A 1 350 ? 59.316 9.052 -85.049 1.00 66.75 350 ALA A C 1
ATOM 2768 O O . ALA A 1 350 ? 59.802 9.608 -86.034 1.00 66.75 350 ALA A O 1
ATOM 2769 N N . ARG A 1 351 ? 60.033 8.221 -84.275 1.00 66.94 351 ARG A N 1
ATOM 2770 C CA . ARG A 1 351 ? 61.433 7.851 -84.556 1.00 66.94 351 ARG A CA 1
ATOM 2771 C C . ARG A 1 351 ? 61.571 7.001 -85.816 1.00 66.94 351 ARG A C 1
ATOM 2773 O O . ARG A 1 351 ? 62.575 7.122 -86.511 1.00 66.94 351 ARG A O 1
ATOM 2780 N N . ASP A 1 352 ? 60.588 6.160 -86.114 1.00 68.88 352 ASP A N 1
ATOM 2781 C CA . ASP A 1 352 ? 60.603 5.325 -87.319 1.00 68.88 352 ASP A CA 1
ATOM 2782 C C . ASP A 1 352 ? 60.297 6.131 -88.595 1.00 68.88 352 ASP A C 1
ATOM 2784 O O . ASP A 1 352 ? 60.830 5.822 -89.668 1.00 68.88 352 ASP A O 1
ATOM 2788 N N . LEU A 1 353 ? 59.487 7.190 -88.474 1.00 65.19 353 LEU A N 1
ATOM 2789 C CA . LEU A 1 353 ? 59.112 8.093 -89.568 1.00 65.19 353 LEU A CA 1
ATOM 2790 C C . LEU A 1 353 ? 60.193 9.140 -89.907 1.00 65.19 353 LEU A C 1
ATOM 2792 O O . LEU A 1 353 ? 60.255 9.584 -91.055 1.00 65.19 353 LEU A O 1
ATOM 2796 N N . ASP A 1 354 ? 61.071 9.508 -88.964 1.00 59.34 354 ASP A N 1
ATOM 2797 C CA . ASP A 1 354 ? 62.216 10.401 -89.205 1.00 59.34 354 ASP A CA 1
ATOM 2798 C C . ASP A 1 354 ? 63.564 9.692 -88.971 1.00 59.34 354 ASP A C 1
ATOM 2800 O O . ASP A 1 354 ? 64.022 9.500 -87.847 1.00 59.34 354 ASP A O 1
ATOM 2804 N N . ARG A 1 355 ? 64.252 9.327 -90.064 1.00 54.22 355 ARG A N 1
ATOM 2805 C CA . ARG A 1 355 ? 65.604 8.729 -90.019 1.00 54.22 355 ARG A CA 1
ATOM 2806 C C . ARG A 1 355 ? 66.727 9.753 -89.825 1.00 54.22 355 ARG A C 1
ATOM 2808 O O . ARG A 1 355 ? 67.899 9.366 -89.781 1.00 54.22 355 ARG A O 1
ATOM 2815 N N . SER A 1 356 ? 66.418 11.046 -89.769 1.00 52.41 356 SER A N 1
ATOM 2816 C CA . SER A 1 356 ? 67.402 12.087 -89.489 1.00 52.41 356 SER A CA 1
ATOM 2817 C C . SER A 1 356 ? 67.509 12.311 -87.976 1.00 52.41 356 SER A C 1
ATOM 2819 O O . SER A 1 356 ? 66.542 12.177 -87.240 1.00 52.41 356 SER A O 1
ATOM 2821 N N . LYS A 1 357 ? 68.719 12.583 -87.469 1.00 50.72 357 LYS A N 1
ATOM 2822 C CA . LYS A 1 357 ? 69.012 12.770 -86.030 1.00 50.72 357 LYS A CA 1
ATOM 2823 C C . LYS A 1 357 ? 68.450 14.095 -85.479 1.00 50.72 357 LYS A C 1
ATOM 2825 O O . LYS A 1 357 ? 69.167 14.830 -84.803 1.00 50.72 357 LYS A O 1
ATOM 2830 N N . ILE A 1 358 ? 67.219 14.444 -85.821 1.00 52.03 358 ILE A N 1
ATOM 2831 C CA . ILE A 1 358 ? 66.519 15.599 -85.274 1.00 52.03 358 ILE A CA 1
ATOM 2832 C C . ILE A 1 358 ? 65.962 15.186 -83.907 1.00 52.03 358 ILE A C 1
ATOM 2834 O O . ILE A 1 358 ? 65.539 14.044 -83.710 1.00 52.03 358 ILE A O 1
ATOM 2838 N N . SER A 1 359 ? 66.052 16.069 -82.909 1.00 53.16 359 SER A N 1
ATOM 2839 C CA . SER A 1 359 ? 65.519 15.745 -81.588 1.00 53.16 359 SER A CA 1
ATOM 2840 C C . SER A 1 359 ? 63.993 15.658 -81.669 1.00 53.16 359 SER A C 1
ATOM 2842 O O . SER A 1 359 ? 63.358 16.419 -82.394 1.00 53.16 359 SER A O 1
ATOM 2844 N N . PHE A 1 360 ? 63.393 14.730 -80.922 1.00 49.59 360 PHE A N 1
ATOM 2845 C CA . PHE A 1 360 ? 61.940 14.518 -80.898 1.00 49.59 360 PHE A CA 1
ATOM 2846 C C . PHE A 1 360 ? 61.138 15.820 -80.700 1.00 49.59 360 PHE A C 1
ATOM 2848 O O . PHE A 1 360 ? 60.075 15.994 -81.293 1.00 49.59 360 PHE A O 1
ATOM 2855 N N . TRP A 1 361 ? 61.679 16.760 -79.920 1.00 49.62 361 TRP A N 1
ATOM 2856 C CA . TRP A 1 361 ? 61.058 18.061 -79.690 1.00 49.62 361 TRP A CA 1
ATOM 2857 C C . TRP A 1 361 ? 61.090 18.947 -80.935 1.00 49.62 361 TRP A C 1
ATOM 2859 O O . TRP A 1 361 ? 60.075 19.543 -81.273 1.00 49.62 361 TRP A O 1
ATOM 2869 N N . ASP A 1 362 ? 62.188 18.962 -81.689 1.00 51.00 362 ASP A N 1
ATOM 2870 C CA . ASP A 1 362 ? 62.296 19.740 -82.930 1.00 51.00 362 ASP A CA 1
ATOM 2871 C C . ASP A 1 362 ? 61.312 19.252 -84.017 1.00 51.00 362 ASP A C 1
ATOM 2873 O O . ASP A 1 362 ? 60.824 20.054 -84.818 1.00 51.00 362 ASP A O 1
ATOM 2877 N N . LEU A 1 363 ? 60.961 17.956 -84.006 1.00 53.38 363 LEU A N 1
ATOM 2878 C CA . LEU A 1 363 ? 59.974 17.352 -84.912 1.00 53.38 363 LEU A CA 1
ATOM 2879 C C . LEU A 1 363 ? 58.542 17.840 -84.622 1.00 53.38 363 LEU A C 1
ATOM 2881 O O . LEU A 1 363 ? 57.795 18.156 -85.545 1.00 53.38 363 LEU A O 1
ATOM 2885 N N . ILE A 1 364 ? 58.173 17.941 -83.340 1.00 48.31 364 ILE A N 1
ATOM 2886 C CA . ILE A 1 364 ? 56.850 18.406 -82.885 1.00 48.31 364 ILE A CA 1
ATOM 2887 C C . ILE A 1 364 ? 56.699 19.935 -83.017 1.00 48.31 364 ILE A C 1
ATOM 2889 O O . ILE A 1 364 ? 55.602 20.436 -83.260 1.00 48.31 364 ILE A O 1
ATOM 2893 N N . LEU A 1 365 ? 57.803 20.675 -82.890 1.00 45.94 365 LEU A N 1
ATOM 2894 C CA . LEU A 1 365 ? 57.854 22.142 -82.867 1.00 45.94 365 LEU A CA 1
ATOM 2895 C C . LEU A 1 365 ? 57.802 22.820 -84.235 1.00 45.94 365 LEU A C 1
ATOM 2897 O O . LEU A 1 365 ? 57.468 24.005 -84.333 1.00 45.94 365 LEU A O 1
ATOM 2901 N N . SER A 1 366 ? 58.189 22.115 -85.295 1.00 49.97 366 SER A N 1
ATOM 2902 C CA . SER A 1 366 ? 58.295 22.724 -86.616 1.00 49.97 366 SER A CA 1
ATOM 2903 C C . SER A 1 366 ? 56.925 22.774 -87.303 1.00 49.97 366 SER A C 1
ATOM 2905 O O . SER A 1 366 ? 56.428 21.807 -87.873 1.00 49.97 366 SER A O 1
ATOM 2907 N N . SER A 1 367 ? 56.311 23.955 -87.320 1.00 42.22 367 SER A N 1
ATOM 2908 C CA . SER A 1 367 ? 55.042 24.235 -88.012 1.00 42.22 367 SER A CA 1
ATOM 2909 C C . SER A 1 367 ? 55.090 24.078 -89.547 1.00 42.22 367 SER A C 1
ATOM 2911 O O . SER A 1 367 ? 54.105 24.374 -90.219 1.00 42.22 367 SER A O 1
ATOM 2913 N N . ASN A 1 368 ? 56.208 23.595 -90.106 1.00 45.59 368 ASN A N 1
ATOM 2914 C CA . ASN A 1 368 ? 56.469 23.488 -91.543 1.00 45.59 368 ASN A CA 1
ATOM 2915 C C . ASN A 1 368 ? 56.714 22.051 -92.049 1.00 45.59 368 ASN A C 1
ATOM 2917 O O . ASN A 1 368 ? 56.975 21.879 -93.240 1.00 45.59 368 ASN A O 1
ATOM 2921 N N . TYR A 1 369 ? 56.618 21.012 -91.211 1.00 47.25 369 TYR A N 1
ATOM 2922 C CA . TYR A 1 369 ? 56.739 19.628 -91.686 1.00 47.25 369 TYR A CA 1
ATOM 2923 C C . TYR A 1 369 ? 55.388 19.079 -92.168 1.00 47.25 369 TYR A C 1
ATOM 2925 O O . TYR A 1 369 ? 54.560 18.600 -91.399 1.00 47.25 369 TYR A O 1
ATOM 2933 N N . SER A 1 370 ? 55.161 19.134 -93.481 1.00 45.66 370 SER A N 1
ATOM 2934 C CA . SER A 1 370 ? 53.996 18.541 -94.154 1.00 45.66 370 SER A CA 1
ATOM 2935 C C . SER A 1 370 ? 54.158 17.028 -94.371 1.00 45.66 370 SER A C 1
ATOM 2937 O O . SER A 1 370 ? 54.069 16.562 -95.504 1.00 45.66 370 SER A O 1
ATOM 2939 N N . ASN A 1 371 ? 54.419 16.247 -93.316 1.00 59.22 371 ASN A N 1
ATOM 2940 C CA . ASN A 1 371 ? 54.342 14.787 -93.413 1.00 59.22 371 ASN A CA 1
ATOM 2941 C C . ASN A 1 371 ? 52.958 14.318 -92.937 1.00 59.22 371 ASN A C 1
ATOM 2943 O O . ASN A 1 371 ? 52.665 14.309 -91.740 1.00 59.22 371 ASN A O 1
ATOM 2947 N N . SER A 1 372 ? 52.091 13.957 -93.886 1.00 61.56 372 SER A N 1
ATOM 2948 C CA . SER A 1 372 ? 50.725 13.493 -93.615 1.00 61.56 372 SER A CA 1
ATOM 2949 C C . SER A 1 372 ? 50.672 12.278 -92.683 1.00 61.56 372 SER A C 1
ATOM 2951 O O . SER A 1 372 ? 49.684 12.108 -91.974 1.00 61.56 372 SER A O 1
ATOM 2953 N N . GLU A 1 373 ? 51.729 11.461 -92.653 1.00 64.06 373 GLU A N 1
ATOM 2954 C CA . GLU A 1 373 ? 51.825 10.276 -91.791 1.00 64.06 373 GLU A CA 1
ATOM 2955 C C . GLU A 1 373 ? 52.021 10.652 -90.313 1.00 64.06 373 GLU A C 1
ATOM 2957 O O . GLU A 1 373 ? 51.313 10.138 -89.452 1.00 64.06 373 GLU A O 1
ATOM 2962 N N . MET A 1 374 ? 52.876 11.633 -90.003 1.00 65.88 374 MET A N 1
ATOM 2963 C CA . MET A 1 374 ? 53.072 12.108 -88.623 1.00 65.88 374 MET A CA 1
ATOM 2964 C C . MET A 1 374 ? 51.815 12.801 -88.074 1.00 65.88 374 MET A C 1
ATOM 2966 O O . MET A 1 374 ? 51.455 12.633 -86.910 1.00 65.88 374 MET A O 1
ATOM 2970 N N . PHE A 1 375 ? 51.097 13.545 -88.922 1.00 62.94 375 PHE A N 1
ATOM 2971 C CA . PHE A 1 375 ? 49.810 14.133 -88.542 1.00 62.94 375 PHE A CA 1
ATOM 2972 C C . PHE A 1 375 ? 48.762 13.053 -88.224 1.00 62.94 375 PHE A C 1
ATOM 2974 O O . PHE A 1 375 ? 47.964 13.211 -87.298 1.00 62.94 375 PHE A O 1
ATOM 2981 N N . MET A 1 376 ? 48.784 11.935 -88.959 1.00 69.00 376 MET A N 1
ATOM 2982 C CA . MET A 1 376 ? 47.922 10.783 -88.697 1.00 69.00 376 MET A CA 1
ATOM 2983 C C . MET A 1 376 ? 48.264 10.119 -87.356 1.00 69.00 376 MET A C 1
ATOM 2985 O O . MET A 1 376 ? 47.353 9.879 -86.566 1.00 69.00 376 MET A O 1
ATOM 2989 N N . GLU A 1 377 ? 49.545 9.915 -87.042 1.00 71.56 377 GLU A N 1
ATOM 2990 C CA . GLU A 1 377 ? 49.990 9.359 -85.752 1.00 71.56 377 GLU A CA 1
ATOM 2991 C C . GLU A 1 377 ? 49.629 10.258 -84.559 1.00 71.56 377 GLU A C 1
ATOM 2993 O O . GLU A 1 377 ? 49.107 9.778 -83.551 1.00 71.56 377 GLU A O 1
ATOM 2998 N N . ILE A 1 378 ? 49.793 11.581 -84.685 1.00 64.50 378 ILE A N 1
ATOM 2999 C CA . ILE A 1 378 ? 49.348 12.548 -83.665 1.00 64.50 378 ILE A CA 1
ATOM 3000 C C . ILE A 1 378 ? 47.823 12.488 -83.487 1.00 64.50 378 ILE A C 1
ATOM 3002 O O . ILE A 1 378 ? 47.324 12.520 -82.359 1.00 64.50 378 ILE A O 1
ATOM 3006 N N . SER A 1 379 ? 47.063 12.363 -84.580 1.00 65.25 379 SER A N 1
ATOM 3007 C CA . SER A 1 379 ? 45.606 12.209 -84.517 1.00 65.25 379 SER A CA 1
ATOM 3008 C C . SER A 1 379 ? 45.191 10.897 -83.837 1.00 65.25 379 SER A C 1
ATOM 3010 O O . SER A 1 379 ? 44.223 10.892 -83.075 1.00 65.25 379 SER A O 1
ATOM 3012 N N . ILE A 1 380 ? 45.915 9.799 -84.082 1.00 73.12 380 ILE A N 1
ATOM 3013 C CA . ILE A 1 380 ? 45.692 8.496 -83.438 1.00 73.12 380 ILE A CA 1
ATOM 3014 C C . ILE A 1 380 ? 46.003 8.581 -81.940 1.00 73.12 380 ILE A C 1
ATOM 3016 O O . ILE A 1 380 ? 45.206 8.112 -81.126 1.00 73.12 380 ILE A O 1
ATOM 3020 N N . PHE A 1 381 ? 47.119 9.211 -81.560 1.00 72.38 381 PHE A N 1
ATOM 3021 C CA . PHE A 1 381 ? 47.456 9.460 -80.159 1.00 72.38 381 PHE A CA 1
ATOM 3022 C C . PHE A 1 381 ? 46.367 10.281 -79.466 1.00 72.38 381 PHE A C 1
ATOM 3024 O O . PHE A 1 381 ? 45.907 9.887 -78.399 1.00 72.38 381 PHE A O 1
ATOM 3031 N N . ARG A 1 382 ? 45.887 11.368 -80.088 1.00 64.00 382 ARG A N 1
ATOM 3032 C CA . ARG A 1 382 ? 44.825 12.211 -79.520 1.00 64.00 382 ARG A CA 1
ATOM 3033 C C . ARG A 1 382 ? 43.526 11.437 -79.302 1.00 64.00 382 ARG A C 1
ATOM 3035 O O . ARG A 1 382 ? 42.905 11.577 -78.253 1.00 64.00 382 ARG A O 1
ATOM 3042 N N . ASP A 1 383 ? 43.116 10.618 -80.269 1.00 67.94 383 ASP A N 1
ATOM 3043 C CA . ASP A 1 383 ? 41.915 9.786 -80.147 1.00 67.94 383 ASP A CA 1
ATOM 3044 C C . ASP A 1 383 ? 42.050 8.752 -79.016 1.00 67.94 383 ASP A C 1
ATOM 3046 O O . ASP A 1 383 ? 41.157 8.644 -78.172 1.00 67.94 383 ASP A O 1
ATOM 3050 N N . ARG A 1 384 ? 43.192 8.053 -78.938 1.00 74.75 384 ARG A N 1
ATOM 3051 C CA . ARG A 1 384 ? 43.488 7.101 -77.852 1.00 74.75 384 ARG A CA 1
ATOM 3052 C C . ARG A 1 384 ? 43.516 7.792 -76.494 1.00 74.75 384 ARG A C 1
ATOM 3054 O O . ARG A 1 384 ? 42.841 7.353 -75.574 1.00 74.75 384 ARG A O 1
ATOM 3061 N N . TYR A 1 385 ? 44.213 8.918 -76.396 1.00 69.56 385 TYR A N 1
ATOM 3062 C CA . TYR A 1 385 ? 44.296 9.734 -75.193 1.00 69.56 385 TYR A CA 1
ATOM 3063 C C . TYR A 1 385 ? 42.916 10.174 -74.685 1.00 69.56 385 TYR A C 1
ATOM 3065 O O . TYR A 1 385 ? 42.607 10.017 -73.501 1.00 69.56 385 TYR A O 1
ATOM 3073 N N . CYS A 1 386 ? 42.061 10.694 -75.576 1.00 62.38 386 CYS A N 1
ATOM 3074 C CA . CYS A 1 386 ? 40.707 11.110 -75.220 1.00 62.38 386 CYS A CA 1
ATOM 3075 C C . CYS A 1 386 ? 39.860 9.926 -74.736 1.00 62.38 386 CYS A C 1
ATOM 3077 O O . CYS A 1 386 ? 39.218 10.037 -73.694 1.00 62.38 386 CYS A O 1
ATOM 3079 N N . LYS A 1 387 ? 39.893 8.791 -75.448 1.00 70.88 387 LYS A N 1
ATOM 3080 C CA . LYS A 1 387 ? 39.144 7.578 -75.075 1.00 70.88 387 LYS A CA 1
ATOM 3081 C C . LYS A 1 387 ? 39.602 7.001 -73.739 1.00 70.88 387 LYS A C 1
ATOM 3083 O O . LYS A 1 387 ? 38.765 6.631 -72.921 1.00 70.88 387 LYS A O 1
ATOM 3088 N N . THR A 1 388 ? 40.909 6.963 -73.498 1.00 72.50 388 THR A N 1
ATOM 3089 C CA . THR A 1 388 ? 41.490 6.497 -72.234 1.00 72.50 388 THR A CA 1
ATOM 3090 C C . THR A 1 388 ? 41.089 7.422 -71.088 1.00 72.50 388 THR A C 1
ATOM 3092 O O . THR A 1 388 ? 40.584 6.954 -70.072 1.00 72.50 388 THR A O 1
ATOM 3095 N N . THR A 1 389 ? 41.199 8.740 -71.264 1.00 65.94 389 THR A N 1
ATOM 3096 C CA . THR A 1 389 ? 40.780 9.706 -70.235 1.00 65.94 389 THR A CA 1
ATOM 3097 C C . THR A 1 389 ? 39.285 9.582 -69.917 1.00 65.94 389 THR A C 1
ATOM 3099 O O . THR A 1 389 ? 38.905 9.531 -68.750 1.00 65.94 389 THR A O 1
ATOM 3102 N N . GLU A 1 390 ? 38.428 9.475 -70.937 1.00 69.94 390 GLU A N 1
ATOM 3103 C CA . GLU A 1 390 ? 36.984 9.273 -70.765 1.00 69.94 390 GLU A CA 1
ATOM 3104 C C . GLU A 1 390 ? 36.669 7.958 -70.036 1.00 69.94 390 GLU A C 1
ATOM 3106 O O . GLU A 1 390 ? 35.860 7.943 -69.106 1.00 69.94 390 GLU A O 1
ATOM 3111 N N . TYR A 1 391 ? 37.351 6.869 -70.399 1.00 77.31 391 TYR A N 1
ATOM 3112 C CA . TYR A 1 391 ? 37.213 5.572 -69.740 1.00 77.31 391 TYR A CA 1
ATOM 3113 C C . TYR A 1 391 ? 37.548 5.645 -68.245 1.00 77.31 391 TYR A C 1
ATOM 3115 O O . TYR A 1 391 ? 36.738 5.213 -67.423 1.00 77.31 391 TYR A O 1
ATOM 3123 N N . TYR A 1 392 ? 38.691 6.230 -67.873 1.00 73.81 392 TYR A N 1
ATOM 3124 C CA . TYR A 1 392 ? 39.089 6.353 -66.465 1.00 73.81 392 TYR A CA 1
ATOM 3125 C C . TYR A 1 392 ? 38.175 7.301 -65.677 1.00 73.81 392 TYR A C 1
ATOM 3127 O O . TYR A 1 392 ? 37.883 7.031 -64.514 1.00 73.81 392 TYR A O 1
ATOM 3135 N N . CYS A 1 393 ? 37.654 8.368 -66.293 1.00 63.16 393 CYS A N 1
ATOM 3136 C CA . CYS A 1 393 ? 36.668 9.253 -65.659 1.00 63.16 393 CYS A CA 1
ATOM 3137 C C . CYS A 1 393 ? 35.345 8.533 -65.357 1.00 63.16 393 CYS A C 1
ATOM 3139 O O . CYS A 1 393 ? 34.830 8.625 -64.238 1.00 63.16 393 CYS A O 1
ATOM 3141 N N . ASN A 1 394 ? 34.805 7.789 -66.327 1.00 69.06 394 ASN A N 1
ATOM 3142 C CA . ASN A 1 394 ? 33.574 7.016 -66.139 1.00 69.06 394 ASN A CA 1
ATOM 3143 C C . ASN A 1 394 ? 33.775 5.909 -65.098 1.00 69.06 394 ASN A C 1
ATOM 3145 O O . ASN A 1 394 ? 32.989 5.782 -64.161 1.00 69.06 394 ASN A O 1
ATOM 3149 N N . ARG A 1 395 ? 34.892 5.182 -65.190 1.00 75.69 395 ARG A N 1
ATOM 3150 C CA . ARG A 1 395 ? 35.250 4.124 -64.246 1.00 75.69 395 ARG A CA 1
ATOM 3151 C C . ARG A 1 395 ? 35.416 4.646 -62.817 1.00 75.69 395 ARG A C 1
ATOM 3153 O O . ARG A 1 395 ? 34.867 4.048 -61.895 1.00 75.69 395 ARG A O 1
ATOM 3160 N N . LEU A 1 396 ? 36.129 5.757 -62.616 1.00 70.25 396 LEU A N 1
ATOM 3161 C CA . LEU A 1 396 ? 36.274 6.377 -61.295 1.00 70.25 396 LEU A CA 1
ATOM 3162 C C . LEU A 1 396 ? 34.902 6.754 -60.722 1.00 70.25 396 LEU A C 1
ATOM 3164 O O . LEU A 1 396 ? 34.619 6.463 -59.562 1.00 70.25 396 LEU A O 1
ATOM 3168 N N . THR A 1 397 ? 34.033 7.344 -61.544 1.00 65.44 397 THR A N 1
ATOM 3169 C CA . THR A 1 397 ? 32.670 7.718 -61.140 1.00 65.44 397 THR A CA 1
ATOM 3170 C C . THR A 1 397 ? 31.870 6.496 -60.684 1.00 65.44 397 THR A C 1
ATOM 3172 O O . THR A 1 397 ? 31.304 6.509 -59.589 1.00 65.44 397 THR A O 1
ATOM 3175 N N . ASP A 1 398 ? 31.883 5.415 -61.464 1.00 71.81 398 ASP A N 1
ATOM 3176 C CA . ASP A 1 398 ? 31.158 4.182 -61.145 1.00 71.81 398 ASP A CA 1
ATOM 3177 C C . ASP A 1 398 ? 31.682 3.509 -59.870 1.00 71.81 398 ASP A C 1
ATOM 3179 O O . ASP A 1 398 ? 30.895 3.059 -59.032 1.00 71.81 398 ASP A O 1
ATOM 3183 N N . ILE A 1 399 ? 33.006 3.460 -59.685 1.00 74.44 399 ILE A N 1
ATOM 3184 C CA . ILE A 1 399 ? 33.623 2.869 -58.491 1.00 74.44 399 ILE A CA 1
ATOM 3185 C C . ILE A 1 399 ? 33.252 3.678 -57.243 1.00 74.44 399 ILE A C 1
ATOM 3187 O O . ILE A 1 399 ? 32.837 3.094 -56.238 1.00 74.44 399 ILE A O 1
ATOM 3191 N N . LEU A 1 400 ? 33.354 5.010 -57.302 1.00 70.56 400 LEU A N 1
ATOM 3192 C CA . LEU A 1 400 ? 33.005 5.881 -56.177 1.00 70.56 400 LEU A CA 1
ATOM 3193 C C . LEU A 1 400 ? 31.510 5.772 -55.829 1.00 70.56 400 LEU A C 1
ATOM 3195 O O . LEU A 1 400 ? 31.164 5.643 -54.653 1.00 70.56 400 LEU A O 1
ATOM 3199 N N . LEU A 1 401 ? 30.622 5.748 -56.830 1.00 67.56 401 LEU A N 1
ATOM 3200 C CA . LEU A 1 401 ? 29.177 5.592 -56.624 1.00 67.56 401 LEU A CA 1
ATOM 3201 C C . LEU A 1 401 ? 28.811 4.223 -56.039 1.00 67.56 401 LEU A C 1
ATOM 3203 O O . LEU A 1 401 ? 27.979 4.147 -55.132 1.00 67.56 401 LEU A O 1
ATOM 3207 N N . ASN A 1 402 ? 29.426 3.143 -56.524 1.00 75.12 402 ASN A N 1
ATOM 3208 C CA . ASN A 1 402 ? 29.190 1.802 -55.992 1.00 75.12 402 ASN A CA 1
ATOM 3209 C C . ASN A 1 402 ? 29.699 1.661 -54.557 1.00 75.12 402 ASN A C 1
ATOM 3211 O O . ASN A 1 402 ? 29.024 1.045 -53.731 1.00 75.12 402 ASN A O 1
ATOM 3215 N N . ARG A 1 403 ? 30.845 2.266 -54.220 1.00 77.06 403 ARG A N 1
ATOM 3216 C CA . ARG A 1 403 ? 31.337 2.247 -52.839 1.00 77.06 403 ARG A CA 1
ATOM 3217 C C . ARG A 1 403 ? 30.427 3.043 -51.908 1.00 77.06 403 ARG A C 1
ATOM 3219 O O . ARG A 1 403 ? 30.131 2.574 -50.813 1.00 77.06 403 ARG A O 1
ATOM 3226 N N . LEU A 1 404 ? 29.927 4.195 -52.357 1.00 68.69 404 LEU A N 1
ATOM 3227 C CA . LEU A 1 404 ? 28.960 4.993 -51.604 1.00 68.69 404 LEU A CA 1
ATOM 3228 C C . LEU A 1 404 ? 27.676 4.204 -51.297 1.00 68.69 404 LEU A C 1
ATOM 3230 O O . LEU A 1 404 ? 27.215 4.237 -50.159 1.00 68.69 404 LEU A O 1
ATOM 3234 N N . LYS A 1 405 ? 27.141 3.443 -52.267 1.00 71.50 405 LYS A N 1
ATOM 3235 C CA . LYS A 1 405 ? 26.006 2.525 -52.036 1.00 71.50 405 LYS A CA 1
ATOM 3236 C C . LYS A 1 405 ? 26.309 1.532 -50.921 1.00 71.50 405 LYS A C 1
ATOM 3238 O O . LYS A 1 405 ? 25.552 1.447 -49.967 1.00 71.50 405 LYS A O 1
ATOM 3243 N N . GLN A 1 406 ? 27.452 0.851 -51.003 1.00 78.75 406 GLN A N 1
ATOM 3244 C CA . GLN A 1 406 ? 27.851 -0.145 -50.006 1.00 78.75 406 GLN A CA 1
ATOM 3245 C C . GLN A 1 406 ? 27.980 0.445 -48.597 1.00 78.75 406 GLN A C 1
ATOM 3247 O O . GLN A 1 406 ? 27.607 -0.209 -47.630 1.00 78.75 406 GLN A O 1
ATOM 3252 N N . ILE A 1 407 ? 28.493 1.673 -48.472 1.00 71.19 407 ILE A N 1
ATOM 3253 C CA . ILE A 1 407 ? 28.601 2.370 -47.182 1.00 71.19 407 ILE A CA 1
ATOM 3254 C C . ILE A 1 407 ? 27.211 2.682 -46.619 1.00 71.19 407 ILE A C 1
ATOM 3256 O O . ILE A 1 407 ? 26.961 2.446 -45.440 1.00 71.19 407 ILE A O 1
ATOM 3260 N N . ILE A 1 408 ? 26.301 3.187 -47.455 1.00 69.06 408 ILE A N 1
ATOM 3261 C CA . ILE A 1 408 ? 24.918 3.481 -47.055 1.00 69.06 408 ILE A CA 1
ATOM 3262 C C . ILE A 1 408 ? 24.190 2.195 -46.649 1.00 69.06 408 ILE A C 1
ATOM 3264 O O . ILE A 1 408 ? 23.510 2.179 -45.626 1.00 69.06 408 ILE A O 1
ATOM 3268 N N . ASP A 1 409 ? 24.365 1.112 -47.403 1.00 72.25 409 ASP A N 1
ATOM 3269 C CA . ASP A 1 409 ? 23.758 -0.185 -47.104 1.00 72.25 409 ASP A CA 1
ATOM 3270 C C . ASP A 1 409 ? 24.289 -0.768 -45.792 1.00 72.25 409 ASP A C 1
ATOM 3272 O O . ASP A 1 409 ? 23.500 -1.268 -44.995 1.00 72.25 409 ASP A O 1
ATOM 3276 N N . GLN A 1 410 ? 25.595 -0.641 -45.531 1.00 75.62 410 GLN A N 1
ATOM 3277 C CA . GLN A 1 410 ? 26.212 -1.056 -44.271 1.00 75.62 410 GLN A CA 1
ATOM 3278 C C . GLN A 1 410 ? 25.642 -0.270 -43.079 1.00 75.62 410 GLN A C 1
ATOM 3280 O O . GLN A 1 410 ? 25.248 -0.858 -42.075 1.00 75.62 410 GLN A O 1
ATOM 3285 N N . ILE A 1 411 ? 25.520 1.057 -43.202 1.00 70.31 411 ILE A N 1
ATOM 3286 C CA . ILE A 1 411 ? 24.907 1.887 -42.155 1.00 70.31 411 ILE A CA 1
ATOM 3287 C C . ILE A 1 411 ? 23.430 1.508 -41.968 1.00 70.31 411 ILE A C 1
ATOM 3289 O O . ILE A 1 411 ? 22.957 1.384 -40.847 1.00 70.31 411 ILE A O 1
ATOM 3293 N N . ASN A 1 412 ? 22.673 1.280 -43.038 1.00 69.94 412 ASN A N 1
ATOM 3294 C CA . ASN A 1 412 ? 21.259 0.927 -42.913 1.00 69.94 412 ASN A CA 1
ATOM 3295 C C . ASN A 1 412 ? 21.049 -0.489 -42.334 1.00 69.94 412 ASN A C 1
ATOM 3297 O O . ASN A 1 412 ? 20.102 -0.690 -41.571 1.00 69.94 412 ASN A O 1
ATOM 3301 N N . SER A 1 413 ? 21.915 -1.463 -42.647 1.00 71.25 413 SER A N 1
ATOM 3302 C CA . SER A 1 413 ? 21.825 -2.824 -42.097 1.00 71.25 413 SER A CA 1
ATOM 3303 C C . SER A 1 413 ? 22.109 -2.862 -40.601 1.00 71.25 413 SER A C 1
ATOM 3305 O O . SER A 1 413 ? 21.383 -3.527 -39.857 1.00 71.25 413 SER A O 1
ATOM 3307 N N . ASP A 1 414 ? 23.110 -2.101 -40.160 1.00 66.69 414 ASP A N 1
ATOM 3308 C CA . ASP A 1 414 ? 23.520 -2.039 -38.755 1.00 66.69 414 ASP A CA 1
ATOM 3309 C C . ASP A 1 414 ? 22.450 -1.346 -37.887 1.00 66.69 414 ASP A C 1
ATOM 3311 O O . ASP A 1 414 ? 22.359 -1.592 -36.686 1.00 66.69 414 ASP A O 1
ATOM 3315 N N . TYR A 1 415 ? 21.562 -0.551 -38.504 1.00 64.56 415 TYR A N 1
ATOM 3316 C CA . TYR A 1 415 ? 20.516 0.231 -37.830 1.00 64.56 415 TYR A CA 1
ATOM 3317 C C . TYR A 1 415 ? 19.079 -0.284 -38.008 1.00 64.56 415 TYR A C 1
ATOM 3319 O O . TYR A 1 415 ? 18.119 0.448 -37.752 1.00 64.56 415 TYR A O 1
ATOM 3327 N N . SER A 1 416 ? 18.940 -1.556 -38.384 1.00 61.78 416 SER A N 1
ATOM 3328 C CA . SER A 1 416 ? 17.682 -2.297 -38.552 1.00 61.78 416 SER A CA 1
ATOM 3329 C C . SER A 1 416 ? 16.690 -2.210 -37.364 1.00 61.78 416 SER A C 1
ATOM 3331 O O . SER A 1 416 ? 17.026 -1.823 -36.244 1.00 61.78 416 SER A O 1
ATOM 3333 N N . THR A 1 417 ? 15.449 -2.646 -37.626 1.00 57.31 417 THR A N 1
ATOM 3334 C CA . THR A 1 417 ? 14.254 -2.833 -36.761 1.00 57.31 417 THR A CA 1
ATOM 3335 C C . THR A 1 417 ? 14.427 -2.912 -35.234 1.00 57.31 417 THR A C 1
ATOM 3337 O O . THR A 1 417 ? 13.570 -2.400 -34.513 1.00 57.31 417 THR A O 1
ATOM 3340 N N . GLN A 1 418 ? 15.490 -3.516 -34.693 1.00 58.31 418 GLN A N 1
ATOM 3341 C CA . GLN A 1 418 ? 15.723 -3.543 -33.241 1.00 58.31 418 GLN A CA 1
ATOM 3342 C C . GLN A 1 418 ? 16.002 -2.148 -32.653 1.00 58.31 418 GLN A C 1
ATOM 3344 O O . GLN A 1 418 ? 15.542 -1.849 -31.550 1.00 58.31 418 GLN A O 1
ATOM 3349 N N . HIS A 1 419 ? 16.685 -1.265 -33.387 1.00 64.44 419 HIS A N 1
ATOM 3350 C CA . HIS A 1 419 ? 16.928 0.115 -32.952 1.00 64.44 419 HIS A CA 1
ATOM 3351 C C . HIS A 1 419 ? 15.660 0.970 -32.995 1.00 64.44 419 HIS A C 1
ATOM 3353 O O . HIS A 1 419 ? 15.420 1.758 -32.079 1.00 64.44 419 HIS A O 1
ATOM 3359 N N . GLU A 1 420 ? 14.798 0.773 -33.994 1.00 64.56 420 GLU A N 1
ATOM 3360 C CA . GLU A 1 420 ? 13.501 1.456 -34.059 1.00 64.56 420 GLU A CA 1
ATOM 3361 C C . GLU A 1 420 ? 12.588 1.083 -32.887 1.00 64.56 420 GLU A C 1
ATOM 3363 O O . GLU A 1 420 ? 11.859 1.932 -32.371 1.00 64.56 420 GLU A O 1
ATOM 3368 N N . LEU A 1 421 ? 12.658 -0.166 -32.418 1.00 64.75 421 LEU A N 1
ATOM 3369 C CA . LEU A 1 421 ? 11.861 -0.627 -31.285 1.00 64.75 421 LEU A CA 1
ATOM 3370 C C . LEU A 1 421 ? 12.288 0.051 -29.972 1.00 64.75 421 LEU A C 1
ATOM 3372 O O . LEU A 1 421 ? 11.437 0.486 -29.193 1.00 64.75 421 LEU A O 1
ATOM 3376 N N . VAL A 1 422 ? 13.599 0.196 -29.748 1.00 66.44 422 VAL A N 1
ATOM 3377 C CA . VAL A 1 422 ? 14.145 0.887 -28.568 1.00 66.44 422 VAL A CA 1
ATOM 3378 C C . VAL A 1 422 ? 13.864 2.387 -28.620 1.00 66.44 422 VAL A C 1
ATOM 3380 O O . VAL A 1 422 ? 13.411 2.953 -27.625 1.00 66.44 422 VAL A O 1
ATOM 3383 N N . LEU A 1 423 ? 14.014 3.018 -29.786 1.00 66.00 423 LEU A N 1
ATOM 3384 C CA . LEU A 1 423 ? 13.663 4.427 -29.993 1.00 66.00 423 LEU A CA 1
ATOM 3385 C C . LEU A 1 423 ? 12.163 4.680 -29.783 1.00 66.00 423 LEU A C 1
ATOM 3387 O O . LEU A 1 423 ? 11.779 5.641 -29.116 1.00 66.00 423 LEU A O 1
ATOM 3391 N N . GLY A 1 424 ? 11.307 3.785 -30.280 1.00 66.12 424 GLY A N 1
ATOM 3392 C CA . GLY A 1 424 ? 9.865 3.854 -30.060 1.00 66.12 424 GLY A CA 1
ATOM 3393 C C . GLY A 1 424 ? 9.484 3.728 -28.582 1.00 66.12 424 GLY A C 1
ATOM 3394 O O . GLY A 1 424 ? 8.568 4.411 -28.119 1.00 66.12 424 GLY A O 1
ATOM 3395 N N . ASN A 1 425 ? 10.194 2.895 -27.816 1.00 66.75 425 ASN A N 1
ATOM 3396 C CA . ASN A 1 425 ? 9.988 2.768 -26.372 1.00 66.75 425 ASN A CA 1
ATOM 3397 C C . ASN A 1 425 ? 10.481 4.006 -25.606 1.00 66.75 425 ASN A C 1
ATOM 3399 O O . ASN A 1 425 ? 9.746 4.519 -24.756 1.00 66.75 425 ASN A O 1
ATOM 3403 N N . ALA A 1 426 ? 11.657 4.534 -25.964 1.00 67.25 426 ALA A N 1
ATOM 3404 C CA . ALA A 1 426 ? 12.210 5.766 -25.404 1.00 67.25 426 ALA A CA 1
ATOM 3405 C C . ALA A 1 426 ? 11.246 6.948 -25.577 1.00 67.25 426 ALA A C 1
ATOM 3407 O O . ALA A 1 426 ? 10.884 7.619 -24.608 1.00 67.25 426 ALA A O 1
ATOM 3408 N N . GLN A 1 427 ? 10.730 7.138 -26.794 1.00 65.00 427 GLN A N 1
ATOM 3409 C CA . GLN A 1 427 ? 9.773 8.199 -27.114 1.00 65.00 427 GLN A CA 1
ATOM 3410 C C . GLN A 1 427 ? 8.466 8.070 -26.334 1.00 65.00 427 GLN A C 1
ATOM 3412 O O . GLN A 1 427 ? 8.021 9.036 -25.712 1.00 65.00 427 GLN A O 1
ATOM 3417 N N . LYS A 1 428 ? 7.855 6.876 -26.316 1.00 69.25 428 LYS A N 1
ATOM 3418 C CA . LYS A 1 428 ? 6.612 6.630 -25.561 1.00 69.25 428 LYS A CA 1
ATOM 3419 C C . LYS A 1 428 ? 6.772 6.985 -24.084 1.00 69.25 428 LYS A C 1
ATOM 3421 O O . LYS A 1 428 ? 5.842 7.500 -23.461 1.00 69.25 428 LYS A O 1
ATOM 3426 N N . ARG A 1 429 ? 7.942 6.705 -23.509 1.00 66.69 429 ARG A N 1
ATOM 3427 C CA . ARG A 1 429 ? 8.205 6.925 -22.090 1.00 66.69 429 ARG A CA 1
ATOM 3428 C C . ARG A 1 429 ? 8.540 8.377 -21.767 1.00 66.69 429 ARG A C 1
ATOM 3430 O O . ARG A 1 429 ? 7.969 8.905 -20.815 1.00 66.69 429 ARG A O 1
ATOM 3437 N N . LEU A 1 430 ? 9.363 9.041 -22.580 1.00 64.19 430 LEU A N 1
ATOM 3438 C CA . LEU A 1 430 ? 9.624 10.480 -22.457 1.00 64.19 430 LEU A CA 1
ATOM 3439 C C .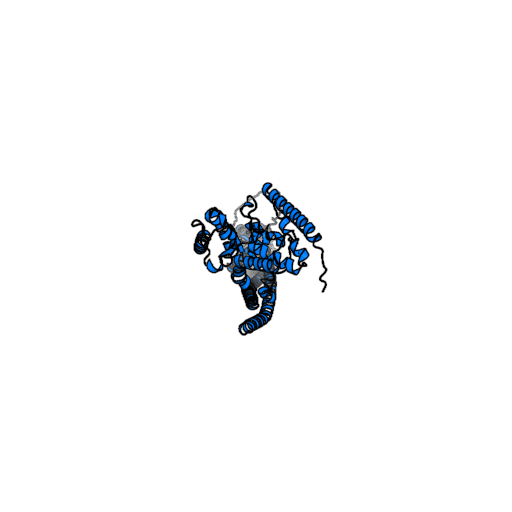 LEU A 1 430 ? 8.330 11.292 -22.594 1.00 64.19 430 LEU A C 1
ATOM 3441 O O . LEU A 1 430 ? 8.054 12.154 -21.760 1.00 64.19 430 LEU A O 1
ATOM 3445 N N . HIS A 1 431 ? 7.465 10.935 -23.548 1.00 63.47 431 HIS A N 1
ATOM 3446 C CA . HIS A 1 431 ? 6.153 11.565 -23.716 1.00 63.47 431 HIS A CA 1
ATOM 3447 C C . HIS A 1 431 ? 5.265 11.416 -22.467 1.00 63.47 431 HIS A C 1
ATOM 3449 O O . HIS A 1 431 ? 4.542 12.339 -22.086 1.00 63.47 431 HIS A O 1
ATOM 3455 N N . LYS A 1 432 ? 5.326 10.264 -21.788 1.00 62.81 432 LYS A N 1
ATOM 3456 C CA . LYS A 1 432 ? 4.571 10.014 -20.550 1.00 62.81 432 LYS A CA 1
ATOM 3457 C C . LYS A 1 432 ? 5.096 10.824 -19.358 1.00 62.81 432 LYS A C 1
ATOM 3459 O O . LYS A 1 432 ? 4.309 11.176 -18.483 1.00 62.81 432 LYS A O 1
ATOM 3464 N N . ILE A 1 433 ? 6.401 11.093 -19.312 1.00 56.00 433 ILE A N 1
ATOM 3465 C CA . ILE A 1 433 ? 7.066 11.780 -18.194 1.00 56.00 433 ILE A CA 1
ATOM 3466 C C . ILE A 1 433 ? 6.983 13.304 -18.343 1.00 56.00 433 ILE A C 1
ATOM 3468 O O . ILE A 1 433 ? 6.732 13.993 -17.359 1.00 56.00 433 ILE A O 1
ATOM 3472 N N . VAL A 1 434 ? 7.166 13.827 -19.558 1.00 47.12 434 VAL A N 1
ATOM 3473 C CA . VAL A 1 434 ? 7.390 15.264 -19.785 1.00 47.12 434 VAL A CA 1
ATOM 3474 C C . VAL A 1 434 ? 6.122 16.012 -20.233 1.00 47.12 434 VAL A C 1
ATOM 3476 O O . VAL A 1 434 ? 6.079 17.230 -20.123 1.00 47.12 434 VAL A O 1
ATOM 3479 N N . ARG A 1 435 ? 5.050 15.328 -20.680 1.00 42.62 435 ARG A N 1
ATOM 3480 C CA . ARG A 1 435 ? 3.849 15.977 -21.274 1.00 42.62 435 ARG A CA 1
ATOM 3481 C C . ARG A 1 435 ? 4.201 17.033 -22.342 1.00 42.62 435 ARG A C 1
ATOM 3483 O O . ARG A 1 435 ? 3.503 18.032 -22.484 1.00 42.62 435 ARG A O 1
ATOM 3490 N N . CYS A 1 436 ? 5.282 16.829 -23.088 1.00 37.28 436 CYS A N 1
ATOM 3491 C CA . CYS A 1 436 ? 5.594 17.664 -24.239 1.00 37.28 436 CYS A CA 1
ATOM 3492 C C . CYS A 1 436 ? 5.114 16.961 -25.504 1.00 37.28 436 CYS A C 1
ATOM 3494 O O . CYS A 1 436 ? 5.473 15.805 -25.733 1.00 37.28 436 CYS A O 1
ATOM 3496 N N . ASP A 1 437 ? 4.360 17.693 -26.327 1.00 35.03 437 ASP A N 1
ATOM 3497 C CA . ASP A 1 437 ? 4.094 17.384 -27.733 1.00 35.03 437 ASP A CA 1
ATOM 3498 C C . ASP A 1 437 ? 5.416 17.441 -28.517 1.00 35.03 437 ASP A C 1
ATOM 3500 O O . ASP A 1 437 ? 5.679 18.348 -29.309 1.00 35.03 437 ASP A O 1
ATOM 3504 N N . ILE A 1 438 ? 6.314 16.490 -28.261 1.00 40.84 438 ILE A N 1
ATOM 3505 C CA . ILE A 1 438 ? 7.464 16.264 -29.126 1.00 40.84 438 ILE A CA 1
ATOM 3506 C C . ILE A 1 438 ? 6.858 15.709 -30.407 1.00 40.84 438 ILE A C 1
ATOM 3508 O O . ILE A 1 438 ? 6.378 14.576 -30.419 1.00 40.84 438 ILE A O 1
ATOM 3512 N N . LYS A 1 439 ? 6.819 16.533 -31.462 1.00 40.84 439 LYS A N 1
ATOM 3513 C CA . LYS A 1 439 ? 6.319 16.152 -32.787 1.00 40.84 439 LYS A CA 1
ATOM 3514 C C . LYS A 1 439 ? 6.936 14.801 -33.156 1.00 40.84 439 LYS A C 1
ATOM 3516 O O . LYS A 1 439 ? 8.134 14.721 -33.440 1.00 40.84 439 LYS A O 1
ATOM 3521 N N . SER A 1 440 ? 6.124 13.742 -33.121 1.00 40.41 440 SER A N 1
ATOM 3522 C CA . SER A 1 440 ? 6.536 12.348 -33.343 1.00 40.41 440 SER A CA 1
ATOM 3523 C C . SER A 1 440 ? 7.265 12.142 -34.667 1.00 40.41 440 SER A C 1
ATOM 3525 O O . SER A 1 440 ? 7.969 11.153 -34.842 1.00 40.41 440 SER A O 1
ATOM 3527 N N . ASP A 1 441 ? 7.100 13.082 -35.593 1.00 38.59 441 ASP A N 1
ATOM 3528 C CA . ASP A 1 441 ? 7.593 13.010 -36.961 1.00 38.59 441 ASP A CA 1
ATOM 3529 C C . ASP A 1 441 ? 9.075 13.384 -37.086 1.00 38.59 441 ASP A C 1
ATOM 3531 O O . ASP A 1 441 ? 9.717 12.999 -38.059 1.00 38.59 441 ASP A O 1
ATOM 3535 N N . THR A 1 442 ? 9.651 14.068 -36.090 1.00 41.53 442 THR A N 1
ATOM 3536 C CA . THR A 1 442 ? 11.036 14.574 -36.162 1.00 41.53 442 THR A CA 1
ATOM 3537 C C . THR A 1 442 ? 12.087 13.458 -36.138 1.00 41.53 442 THR A C 1
ATOM 3539 O O . THR A 1 442 ? 13.168 13.625 -36.686 1.00 41.53 442 THR A O 1
ATOM 3542 N N . TYR A 1 443 ? 11.761 12.303 -35.548 1.00 41.72 443 TYR A N 1
ATOM 3543 C CA . TYR A 1 443 ? 12.705 11.200 -35.314 1.00 41.72 443 TYR A CA 1
ATOM 3544 C C . TYR A 1 443 ? 12.344 9.901 -36.056 1.00 41.72 443 TYR A C 1
ATOM 3546 O O . TYR A 1 443 ? 13.071 8.915 -35.951 1.00 41.72 443 TYR A O 1
ATOM 3554 N N . ARG A 1 444 ? 11.202 9.862 -36.761 1.00 37.72 444 ARG A N 1
ATOM 3555 C CA . ARG A 1 444 ? 10.591 8.616 -37.264 1.00 37.72 444 ARG A CA 1
ATOM 3556 C C . ARG A 1 444 ? 11.059 8.190 -38.657 1.00 37.72 444 ARG A C 1
ATOM 3558 O O . ARG A 1 444 ? 10.909 7.028 -38.993 1.00 37.72 444 ARG A O 1
ATOM 3565 N N . ASN A 1 445 ? 11.616 9.107 -39.454 1.00 41.50 445 ASN A N 1
ATOM 3566 C CA . ASN A 1 445 ? 11.766 8.916 -40.905 1.00 41.50 445 ASN A CA 1
ATOM 3567 C C . ASN A 1 445 ? 13.180 9.199 -41.446 1.00 41.50 445 ASN A C 1
ATOM 3569 O O . ASN A 1 445 ? 13.326 9.717 -42.554 1.00 41.50 445 ASN A O 1
ATOM 3573 N N . PHE A 1 446 ? 14.229 8.861 -40.695 1.00 45.41 446 PHE A N 1
ATOM 3574 C CA . PHE A 1 446 ? 15.603 8.926 -41.207 1.00 45.41 446 PHE A CA 1
ATOM 3575 C C . PHE A 1 446 ? 16.101 7.530 -41.599 1.00 45.41 446 PHE A C 1
ATOM 3577 O O . PHE A 1 446 ? 16.850 6.885 -40.871 1.00 45.41 446 PHE A O 1
ATOM 3584 N N . ILE A 1 447 ? 15.652 7.068 -42.767 1.00 43.75 447 ILE A N 1
ATOM 3585 C CA . ILE A 1 447 ? 16.403 6.100 -43.571 1.00 43.75 447 ILE A CA 1
ATOM 3586 C C . ILE A 1 447 ? 17.318 6.942 -44.457 1.00 43.75 447 ILE A C 1
ATOM 3588 O O . ILE A 1 447 ? 16.832 7.851 -45.141 1.00 43.75 447 ILE A O 1
ATOM 3592 N N . ILE A 1 448 ? 18.624 6.668 -44.449 1.00 45.84 448 ILE A N 1
ATOM 3593 C CA . ILE A 1 448 ? 19.540 7.287 -45.410 1.00 45.84 448 ILE A CA 1
ATOM 3594 C C . ILE A 1 448 ? 19.196 6.680 -46.770 1.00 45.84 448 ILE A C 1
ATOM 3596 O O . ILE A 1 448 ? 19.632 5.583 -47.115 1.00 45.84 448 ILE A O 1
ATOM 3600 N N . SER A 1 449 ? 18.321 7.353 -47.516 1.00 39.44 449 SER A N 1
ATOM 3601 C CA . SER A 1 449 ? 17.915 6.915 -48.845 1.00 39.44 449 SER A CA 1
ATOM 3602 C C . SER A 1 449 ? 18.982 7.317 -49.851 1.00 39.44 449 SER A C 1
ATOM 3604 O O . SER A 1 449 ? 19.328 8.500 -49.939 1.00 39.44 449 SER A O 1
ATOM 3606 N N . TYR A 1 450 ? 19.425 6.357 -50.658 1.00 33.84 450 TYR A N 1
ATOM 3607 C CA . TYR A 1 450 ? 20.379 6.567 -51.745 1.00 33.84 450 TYR A CA 1
ATOM 3608 C C . TYR A 1 450 ? 20.031 7.784 -52.629 1.00 33.84 450 TYR A C 1
ATOM 3610 O O . TYR A 1 450 ? 20.913 8.570 -52.959 1.00 33.84 450 TYR A O 1
ATOM 3618 N N . GLU A 1 451 ? 18.739 8.014 -52.892 1.00 41.69 451 GLU A N 1
ATOM 3619 C CA . GLU A 1 451 ? 18.204 9.122 -53.704 1.00 41.69 451 GLU A CA 1
ATOM 3620 C C . GLU A 1 451 ? 18.502 10.534 -53.155 1.00 41.69 451 GLU A C 1
ATOM 3622 O O . GLU A 1 451 ? 18.559 11.496 -53.922 1.00 41.69 451 GLU A O 1
ATOM 3627 N N . LYS A 1 452 ? 18.723 10.681 -51.839 1.00 38.94 452 LYS A N 1
ATOM 3628 C CA . LYS A 1 452 ? 19.061 11.971 -51.197 1.00 38.94 452 LYS A CA 1
ATOM 3629 C C . LYS A 1 452 ? 20.564 12.266 -51.217 1.00 38.94 452 LYS A C 1
ATOM 3631 O O . LYS A 1 452 ? 20.966 13.429 -51.287 1.00 38.94 452 LYS A O 1
ATOM 3636 N N . VAL A 1 453 ? 21.384 11.212 -51.204 1.00 34.28 453 VAL A N 1
ATOM 3637 C CA . VAL A 1 453 ? 22.854 11.292 -51.169 1.00 34.28 453 VAL A CA 1
ATOM 3638 C C . VAL A 1 453 ? 23.449 11.323 -52.580 1.00 34.28 453 VAL A C 1
ATOM 3640 O O . VAL A 1 453 ? 24.561 11.817 -52.766 1.00 34.28 453 VAL A O 1
ATOM 3643 N N . THR A 1 454 ? 22.708 10.878 -53.602 1.00 36.97 454 THR A N 1
ATOM 3644 C CA . THR A 1 454 ? 23.111 11.029 -55.004 1.00 36.97 454 THR A CA 1
ATOM 3645 C C . THR A 1 454 ? 23.364 12.499 -55.344 1.00 36.97 454 THR A C 1
ATOM 3647 O O . THR A 1 454 ? 22.464 13.338 -55.228 1.00 36.97 454 THR A O 1
ATOM 3650 N N . PRO A 1 455 ? 24.565 12.850 -55.834 1.00 39.19 455 PRO A N 1
ATOM 3651 C CA . PRO A 1 455 ? 24.739 14.105 -56.533 1.00 39.19 455 PRO A CA 1
ATOM 3652 C C . PRO A 1 455 ? 23.819 14.119 -57.755 1.00 39.19 455 PRO A C 1
ATOM 3654 O O . PRO A 1 455 ? 23.404 13.072 -58.259 1.00 39.19 455 PRO A O 1
ATOM 3657 N N . ARG A 1 456 ? 23.660 15.309 -58.332 1.00 41.16 456 ARG A N 1
ATOM 3658 C CA . ARG A 1 456 ? 23.452 15.549 -59.771 1.00 41.16 456 ARG A CA 1
ATOM 3659 C C . ARG A 1 456 ? 24.555 14.886 -60.641 1.00 41.16 456 ARG A C 1
ATOM 3661 O O . ARG A 1 456 ? 25.062 15.484 -61.580 1.00 41.16 456 ARG A O 1
ATOM 3668 N N . SER A 1 457 ? 24.958 13.660 -60.331 1.00 35.53 457 SER A N 1
ATOM 3669 C CA . SER A 1 457 ? 25.912 12.822 -61.050 1.00 35.53 457 SER A CA 1
ATOM 3670 C C . SER A 1 457 ? 25.315 12.365 -62.378 1.00 35.53 457 SER A C 1
ATOM 3672 O O . SER A 1 457 ? 26.017 12.365 -63.382 1.00 35.53 457 SER A O 1
ATOM 3674 N N . GLU A 1 458 ? 23.992 12.164 -62.443 1.00 34.88 458 GLU A N 1
ATOM 3675 C CA . GLU A 1 458 ? 23.263 12.048 -63.714 1.00 34.88 458 GLU A CA 1
ATOM 3676 C C . GLU A 1 458 ? 23.431 13.294 -64.596 1.00 34.88 458 GLU A C 1
ATOM 3678 O O . GLU A 1 458 ? 23.434 13.188 -65.817 1.00 34.88 458 GLU A O 1
ATOM 3683 N N . TYR A 1 459 ? 23.638 14.473 -64.001 1.00 37.22 459 TYR A N 1
ATOM 3684 C CA . TYR A 1 459 ? 23.931 15.716 -64.723 1.00 37.22 459 TYR A CA 1
ATOM 3685 C C . TYR A 1 459 ? 25.395 15.793 -65.182 1.00 37.22 459 TYR A C 1
ATOM 3687 O O . TYR A 1 459 ? 25.683 16.443 -66.184 1.00 37.22 459 TYR A O 1
ATOM 3695 N N . PHE A 1 460 ? 26.316 15.122 -64.484 1.00 35.78 460 PHE A N 1
ATOM 3696 C CA . PHE A 1 460 ? 27.716 14.992 -64.899 1.00 35.78 460 PHE A CA 1
ATOM 3697 C C . PHE A 1 460 ? 27.842 14.001 -66.067 1.00 35.78 460 PHE A C 1
ATOM 3699 O O . PHE A 1 460 ? 28.464 14.324 -67.071 1.00 35.78 460 PHE A O 1
ATOM 3706 N N . VAL A 1 461 ? 27.158 12.852 -66.004 1.00 33.38 461 VAL A N 1
ATOM 3707 C CA . VAL A 1 461 ? 27.197 11.816 -67.054 1.00 33.38 461 VAL A CA 1
ATOM 3708 C C . VAL A 1 461 ? 26.361 12.193 -68.291 1.00 33.38 461 VAL A C 1
ATOM 3710 O O . VAL A 1 461 ? 26.828 11.989 -69.414 1.00 33.38 461 VAL A O 1
ATOM 3713 N N . ARG A 1 462 ? 25.177 12.823 -68.144 1.00 32.84 462 ARG A N 1
ATOM 3714 C CA . ARG A 1 462 ? 24.376 13.292 -69.304 1.00 32.84 462 ARG A CA 1
ATOM 3715 C C . ARG A 1 462 ? 25.069 14.393 -70.109 1.00 32.84 462 ARG A C 1
ATOM 3717 O O . ARG A 1 462 ? 24.992 14.392 -71.332 1.00 32.84 462 ARG A O 1
ATOM 3724 N N . ASN A 1 463 ? 25.806 15.295 -69.457 1.00 34.50 463 ASN A N 1
ATOM 3725 C CA . ASN A 1 463 ? 26.566 16.336 -70.165 1.00 34.50 463 ASN A CA 1
ATOM 3726 C C . ASN A 1 463 ? 27.870 15.826 -70.807 1.00 34.50 463 ASN A C 1
ATOM 3728 O O . ASN A 1 463 ? 28.475 16.543 -71.610 1.00 34.50 463 ASN A O 1
ATOM 3732 N N . PHE A 1 464 ? 28.292 14.599 -70.493 1.00 33.47 464 PHE A N 1
ATOM 3733 C CA . PHE A 1 464 ? 29.380 13.912 -71.193 1.00 33.47 464 PHE A CA 1
ATOM 3734 C C . PHE A 1 464 ? 28.899 13.246 -72.496 1.00 33.47 464 PHE A C 1
ATOM 3736 O O . PHE A 1 464 ? 29.607 13.286 -73.505 1.00 33.47 464 PHE A O 1
ATOM 3743 N N . SER A 1 465 ? 27.677 12.703 -72.501 1.00 29.25 465 SER A N 1
ATOM 3744 C CA . SER A 1 465 ? 27.155 11.828 -73.562 1.00 29.25 465 SER A CA 1
ATOM 3745 C C . SER A 1 465 ? 26.338 12.546 -74.648 1.00 29.25 465 SER A C 1
ATOM 3747 O O . SER A 1 465 ? 26.474 12.200 -75.823 1.00 29.25 465 SER A O 1
ATOM 3749 N N . ASP A 1 466 ? 25.588 13.607 -74.332 1.00 29.03 466 ASP A N 1
ATOM 3750 C CA . ASP A 1 466 ? 24.708 14.244 -75.322 1.00 29.03 466 ASP A CA 1
ATOM 3751 C C . ASP A 1 466 ? 25.406 15.366 -76.106 1.00 29.03 466 ASP A C 1
ATOM 3753 O O . ASP A 1 466 ? 25.880 16.377 -75.582 1.00 29.03 466 ASP A O 1
ATOM 3757 N N . GLY A 1 467 ? 25.523 15.174 -77.421 1.00 37.38 467 GLY A N 1
ATOM 3758 C CA . GLY A 1 467 ? 26.004 16.179 -78.360 1.00 37.38 467 GLY A CA 1
ATOM 3759 C C . GLY A 1 467 ? 25.020 16.427 -79.468 1.00 37.38 467 GLY A C 1
ATOM 3760 O O . GLY A 1 467 ? 24.928 15.590 -80.348 1.00 37.38 467 GLY A O 1
ATOM 3761 N N . HIS A 1 468 ? 24.407 17.609 -79.489 1.00 28.91 468 HIS A N 1
ATOM 3762 C CA . HIS A 1 468 ? 23.952 18.224 -80.729 1.00 28.91 468 HIS A CA 1
ATOM 3763 C C . HIS A 1 468 ? 23.954 19.757 -80.628 1.00 28.91 468 HIS A C 1
ATOM 3765 O O . HIS A 1 468 ? 23.540 20.329 -79.627 1.00 28.91 468 HIS A O 1
ATOM 3771 N N . ASN A 1 469 ? 24.496 20.368 -81.688 1.00 34.69 469 ASN A N 1
ATOM 3772 C CA . ASN A 1 469 ? 24.427 21.763 -82.134 1.00 34.69 469 ASN A CA 1
ATOM 3773 C C . ASN A 1 469 ? 23.647 22.767 -81.271 1.00 34.69 469 ASN A C 1
ATOM 3775 O O . ASN A 1 469 ? 22.425 22.697 -81.212 1.00 34.69 469 ASN A O 1
ATOM 3779 N N . MET A 1 470 ? 24.326 23.832 -80.835 1.00 26.05 470 MET A N 1
ATOM 3780 C CA . MET A 1 470 ? 23.734 25.174 -80.826 1.00 26.05 470 MET A CA 1
ATOM 3781 C C . MET A 1 470 ? 24.784 26.211 -81.234 1.00 26.05 470 MET A C 1
ATOM 3783 O O . MET A 1 470 ? 25.757 26.461 -80.525 1.00 26.05 470 MET A O 1
ATOM 3787 N N . TYR A 1 471 ? 24.578 26.788 -82.417 1.00 27.02 471 TYR A N 1
ATOM 3788 C CA . TYR A 1 471 ? 25.104 28.100 -82.770 1.00 27.02 471 TYR A CA 1
ATOM 3789 C C . TYR A 1 471 ? 24.391 29.151 -81.913 1.00 27.02 471 TYR A C 1
ATOM 3791 O O . TYR A 1 471 ? 23.176 29.082 -81.789 1.00 27.02 471 TYR A O 1
ATOM 3799 N N . GLY A 1 472 ? 25.174 30.094 -81.382 1.00 31.16 472 GLY A N 1
ATOM 3800 C CA . GLY A 1 472 ? 24.805 31.461 -81.001 1.00 31.16 472 GLY A CA 1
ATOM 3801 C C . GLY A 1 472 ? 23.509 31.685 -80.224 1.00 31.16 472 GLY A C 1
ATOM 3802 O O . GLY A 1 472 ? 22.441 31.651 -80.808 1.00 31.16 472 GLY A O 1
ATOM 3803 N N . GLU A 1 473 ? 23.627 32.101 -78.963 1.00 25.08 473 GLU A N 1
ATOM 3804 C CA . GLU A 1 473 ? 22.957 33.314 -78.479 1.00 25.08 473 GLU A CA 1
ATOM 3805 C C . GLU A 1 473 ? 23.473 33.706 -77.089 1.00 25.08 473 GLU A C 1
ATOM 3807 O O . GLU A 1 473 ? 23.672 32.890 -76.190 1.00 25.08 473 GLU A O 1
ATOM 3812 N N . SER A 1 474 ? 23.751 34.996 -76.964 1.00 35.69 474 SER A N 1
ATOM 3813 C CA . SER A 1 474 ? 24.150 35.726 -75.769 1.00 35.69 474 SER A CA 1
ATOM 3814 C C . SER A 1 474 ? 23.123 35.548 -74.648 1.00 35.69 474 SER A C 1
ATOM 3816 O O . SER A 1 474 ? 21.939 35.749 -74.896 1.00 35.69 474 SER A O 1
ATOM 3818 N N . PHE A 1 475 ? 23.551 35.309 -73.402 1.00 25.28 475 PHE A N 1
ATOM 3819 C CA . PHE A 1 475 ? 22.677 35.525 -72.245 1.00 25.28 475 PHE A CA 1
ATOM 3820 C C . PHE A 1 475 ? 23.325 36.386 -71.164 1.00 25.28 475 PHE A C 1
ATOM 3822 O O . PHE A 1 475 ? 24.376 36.086 -70.602 1.00 25.28 475 PHE A O 1
ATOM 3829 N N . SER A 1 476 ? 22.630 37.493 -70.924 1.00 24.39 476 SER A N 1
ATOM 3830 C CA . SER A 1 476 ? 22.799 38.482 -69.876 1.00 24.39 476 SER A CA 1
ATOM 3831 C C . SER A 1 476 ? 22.595 37.899 -68.481 1.00 24.39 476 SER A C 1
ATOM 3833 O O . SER A 1 476 ? 21.718 37.067 -68.252 1.00 24.39 476 SER A O 1
ATOM 3835 N N . THR A 1 477 ? 23.330 38.460 -67.530 1.00 36.25 477 THR A N 1
ATOM 3836 C CA . THR A 1 477 ? 23.120 38.348 -66.087 1.00 36.25 477 THR A CA 1
ATOM 3837 C C . THR A 1 477 ? 21.698 38.758 -65.682 1.00 36.25 477 THR A C 1
ATOM 3839 O O . THR A 1 477 ? 21.330 39.922 -65.848 1.00 36.25 477 THR A O 1
ATOM 3842 N N . ALA A 1 478 ? 20.924 37.844 -65.091 1.00 24.36 478 ALA A N 1
ATOM 3843 C CA . ALA A 1 478 ? 19.718 38.184 -64.337 1.00 24.36 478 ALA A CA 1
ATOM 3844 C C . ALA A 1 478 ? 19.579 37.300 -63.082 1.00 24.36 478 ALA A C 1
ATOM 3846 O O . ALA A 1 478 ? 19.678 36.079 -63.139 1.00 24.36 478 ALA A O 1
ATOM 3847 N N . ASN A 1 479 ? 19.386 37.991 -61.960 1.00 34.78 479 ASN A N 1
ATOM 3848 C CA . ASN A 1 479 ? 19.249 37.565 -60.566 1.00 34.78 479 ASN A CA 1
ATOM 3849 C C . ASN A 1 479 ? 18.401 36.304 -60.283 1.00 34.78 479 ASN A C 1
ATOM 3851 O O . ASN A 1 479 ? 17.221 36.279 -60.621 1.00 34.78 479 ASN A O 1
ATOM 3855 N N . THR A 1 480 ? 18.940 35.381 -59.470 1.00 24.94 480 THR A N 1
ATOM 3856 C CA . THR A 1 480 ? 18.172 34.485 -58.571 1.00 24.94 480 THR A CA 1
ATOM 3857 C C . THR A 1 480 ? 18.950 34.192 -57.271 1.00 24.94 480 THR A C 1
ATOM 3859 O O . THR A 1 480 ? 20.181 34.206 -57.312 1.00 24.94 480 THR A O 1
ATOM 3862 N N . PRO A 1 481 ? 18.274 33.952 -56.124 1.00 26.64 481 PRO A N 1
ATOM 3863 C CA . PRO A 1 481 ? 18.863 34.033 -54.782 1.00 26.64 481 PRO A CA 1
ATOM 3864 C C . PRO A 1 481 ? 19.613 32.762 -54.349 1.00 26.64 481 PRO A C 1
ATOM 3866 O O . PRO A 1 481 ? 19.193 31.655 -54.667 1.00 26.64 481 PRO A O 1
ATOM 3869 N N . ASP A 1 482 ? 20.701 32.995 -53.610 1.00 32.75 482 ASP A N 1
ATOM 3870 C CA . ASP A 1 482 ? 21.524 32.145 -52.734 1.00 32.75 482 ASP A CA 1
ATOM 3871 C C . ASP A 1 482 ? 21.432 30.600 -52.802 1.00 32.75 482 ASP A C 1
ATOM 3873 O O . ASP A 1 482 ? 20.383 29.984 -52.634 1.00 32.75 482 ASP A O 1
ATOM 3877 N N . ASN A 1 483 ? 22.629 29.991 -52.896 1.00 27.72 483 ASN A N 1
ATOM 3878 C CA . ASN A 1 483 ? 23.001 28.558 -52.868 1.00 27.72 483 ASN A CA 1
ATOM 3879 C C . ASN A 1 483 ? 23.155 27.796 -54.197 1.00 27.72 483 ASN A C 1
ATOM 3881 O O . ASN A 1 483 ? 23.005 26.575 -54.246 1.00 27.72 483 ASN A O 1
ATOM 3885 N N . GLN A 1 484 ? 23.588 28.468 -55.265 1.00 29.73 484 GLN A N 1
ATOM 3886 C CA . GLN A 1 484 ? 24.050 27.798 -56.487 1.00 29.73 484 GLN A CA 1
ATOM 3887 C C . GLN A 1 484 ? 25.389 28.366 -56.977 1.00 29.73 484 GLN A C 1
ATOM 3889 O O . GLN A 1 484 ? 25.448 29.158 -57.911 1.00 29.73 484 GLN A O 1
ATOM 3894 N N . ARG A 1 485 ? 26.498 27.930 -56.364 1.00 24.66 485 ARG A N 1
ATOM 3895 C CA . ARG A 1 485 ? 27.811 27.951 -57.028 1.00 24.66 485 ARG A CA 1
ATOM 3896 C C . ARG A 1 485 ? 28.046 26.574 -57.636 1.00 24.66 485 ARG A C 1
ATOM 3898 O O . ARG A 1 485 ? 28.480 25.655 -56.953 1.00 24.66 485 ARG A O 1
ATOM 3905 N N . PHE A 1 486 ? 27.697 26.430 -58.908 1.00 28.69 486 PHE A N 1
ATOM 3906 C CA . PHE A 1 486 ? 28.031 25.254 -59.699 1.00 28.69 486 PHE A CA 1
ATOM 3907 C C . PHE A 1 486 ? 29.464 25.376 -60.214 1.00 28.69 486 PHE A C 1
ATOM 3909 O O . PHE A 1 486 ? 29.800 26.379 -60.840 1.00 28.69 486 PHE A O 1
ATOM 3916 N N . ILE A 1 487 ? 30.279 24.338 -60.035 1.00 27.69 487 ILE A N 1
ATOM 3917 C CA . ILE A 1 487 ? 31.378 24.081 -60.969 1.00 27.69 487 ILE A CA 1
ATOM 3918 C C . ILE A 1 487 ? 30.743 23.337 -62.148 1.00 27.69 487 ILE A C 1
ATOM 3920 O O . ILE A 1 487 ? 30.620 22.115 -62.150 1.00 27.69 487 ILE A O 1
ATOM 3924 N N . LEU A 1 488 ? 30.233 24.101 -63.114 1.00 28.08 488 LEU A N 1
ATOM 3925 C CA . LEU A 1 488 ? 29.841 23.596 -64.427 1.00 28.08 488 LEU A CA 1
ATOM 3926 C C . LEU A 1 488 ? 31.121 23.401 -65.242 1.00 28.08 488 LEU A C 1
ATOM 3928 O O . LEU A 1 488 ? 31.550 24.305 -65.947 1.00 28.08 488 LEU A O 1
ATOM 3932 N N . LEU A 1 489 ? 31.729 22.219 -65.159 1.00 32.44 489 LEU A N 1
ATOM 3933 C CA . LEU A 1 489 ? 32.655 21.769 -66.197 1.00 32.44 489 LEU A CA 1
ATOM 3934 C C . LEU A 1 489 ? 31.808 21.216 -67.346 1.00 32.44 489 LEU A C 1
ATOM 3936 O O . LEU A 1 489 ? 31.580 20.014 -67.458 1.00 32.44 489 LEU A O 1
ATOM 3940 N N . SER A 1 490 ? 31.247 22.108 -68.164 1.00 30.81 490 SER A N 1
ATOM 3941 C CA . SER A 1 490 ? 30.606 21.701 -69.411 1.00 30.81 490 SER A CA 1
ATOM 3942 C C . SER A 1 490 ? 31.653 21.129 -70.366 1.00 30.81 490 SER A C 1
ATOM 3944 O O . SER A 1 490 ? 32.830 21.493 -70.322 1.00 30.81 490 SER A O 1
ATOM 3946 N N . ARG A 1 491 ? 31.197 20.279 -71.294 1.00 31.98 491 ARG A N 1
ATOM 3947 C CA . ARG A 1 491 ? 31.953 19.696 -72.420 1.00 31.98 491 ARG A CA 1
ATOM 3948 C C . ARG A 1 491 ? 32.899 20.685 -73.123 1.00 31.98 491 ARG A C 1
ATOM 3950 O O . ARG A 1 491 ? 33.846 20.260 -73.772 1.00 31.98 491 ARG A O 1
ATOM 3957 N N . THR A 1 492 ? 32.645 21.988 -73.002 1.00 33.59 492 THR A N 1
ATOM 3958 C CA . THR A 1 492 ? 33.463 23.092 -73.501 1.00 33.59 492 THR A CA 1
ATOM 3959 C C . THR A 1 492 ? 34.844 23.209 -72.859 1.00 33.59 492 THR A C 1
ATOM 3961 O O . THR A 1 492 ? 35.762 23.449 -73.621 1.00 33.59 492 THR A O 1
ATOM 3964 N N . GLU A 1 493 ? 35.070 22.998 -71.558 1.00 33.44 493 GLU A N 1
ATOM 3965 C CA . GLU A 1 493 ? 36.420 23.227 -70.989 1.00 33.44 493 GLU A CA 1
ATOM 3966 C C . GLU A 1 493 ? 37.424 22.119 -71.369 1.00 33.44 493 GLU A C 1
ATOM 3968 O O . GLU A 1 493 ? 38.559 22.422 -71.731 1.00 33.44 493 GLU A O 1
ATOM 3973 N N . TYR A 1 494 ? 36.992 20.852 -71.453 1.00 35.56 494 TYR A N 1
ATOM 3974 C CA . TYR A 1 494 ? 37.834 19.759 -71.980 1.00 35.56 494 TYR A CA 1
ATOM 3975 C C . TYR A 1 494 ? 37.878 19.713 -73.523 1.00 35.56 494 TYR A C 1
ATOM 3977 O O . TYR A 1 494 ? 38.923 19.394 -74.098 1.00 35.56 494 TYR A O 1
ATOM 3985 N N . ARG A 1 495 ? 36.796 20.088 -74.238 1.00 33.72 495 ARG A N 1
ATOM 3986 C CA . ARG A 1 495 ? 36.860 20.254 -75.709 1.00 33.72 495 ARG A CA 1
ATOM 3987 C C . ARG A 1 495 ? 37.719 21.442 -76.128 1.00 33.72 495 ARG A C 1
ATOM 3989 O O . ARG A 1 495 ? 38.340 21.353 -77.185 1.00 33.72 495 ARG A O 1
ATOM 3996 N N . TRP A 1 496 ? 37.777 22.519 -75.344 1.00 32.59 496 TRP A N 1
ATOM 3997 C CA . TRP A 1 496 ? 38.629 23.668 -75.661 1.00 32.59 496 TRP A CA 1
ATOM 3998 C C . TRP A 1 496 ? 40.116 23.305 -75.627 1.00 32.59 496 TRP A C 1
ATOM 4000 O O . TRP A 1 496 ? 40.863 23.833 -76.443 1.00 32.59 496 TRP A O 1
ATOM 4010 N N . GLY A 1 497 ? 40.526 22.345 -74.789 1.00 37.50 497 GLY A N 1
ATOM 4011 C CA . GLY A 1 497 ? 41.893 21.814 -74.798 1.00 37.50 497 GLY A CA 1
ATOM 4012 C C . GLY A 1 497 ? 42.194 20.838 -75.944 1.00 37.50 497 GLY A C 1
ATOM 4013 O O . GLY A 1 497 ? 43.309 20.830 -76.451 1.00 37.50 497 GLY A O 1
ATOM 4014 N N . CYS A 1 498 ? 41.221 20.023 -76.378 1.00 35.88 498 CYS A N 1
ATOM 4015 C CA . CYS A 1 498 ? 41.491 18.923 -77.321 1.00 35.88 498 CYS A CA 1
ATOM 4016 C C . CYS A 1 498 ? 41.119 19.202 -78.790 1.00 35.88 498 CYS A C 1
ATOM 4018 O O . CYS A 1 498 ? 41.628 18.514 -79.673 1.00 35.88 498 CYS A O 1
ATOM 4020 N N . TYR A 1 499 ? 40.228 20.158 -79.083 1.00 35.06 499 TYR A N 1
ATOM 4021 C CA . TYR A 1 499 ? 39.697 20.354 -80.444 1.00 35.06 499 TYR A CA 1
ATOM 4022 C C . TYR A 1 499 ? 39.985 21.722 -81.079 1.00 35.06 499 TYR A C 1
ATOM 4024 O O . TYR A 1 499 ? 39.809 21.831 -82.289 1.00 35.06 499 TYR A O 1
ATOM 4032 N N . ASN A 1 500 ? 40.455 22.732 -80.330 1.00 35.47 500 ASN A N 1
ATOM 4033 C CA . ASN A 1 500 ? 40.620 24.101 -80.852 1.00 35.47 500 ASN A CA 1
ATOM 4034 C C . ASN A 1 500 ? 42.066 24.611 -80.992 1.00 35.47 500 ASN A C 1
ATOM 4036 O O . ASN A 1 500 ? 42.276 25.803 -81.202 1.00 35.47 500 ASN A O 1
ATOM 4040 N N . THR A 1 501 ? 43.063 23.728 -80.976 1.00 39.69 501 THR A N 1
ATOM 4041 C CA . THR A 1 501 ? 44.434 24.059 -81.391 1.00 39.69 501 THR A CA 1
ATOM 4042 C C . THR A 1 501 ? 44.727 23.499 -82.783 1.00 39.69 501 THR A C 1
ATOM 4044 O O . THR A 1 501 ? 45.565 22.628 -82.977 1.00 39.69 501 THR A O 1
ATOM 4047 N N . THR A 1 502 ? 44.078 24.049 -83.814 1.00 38.88 502 THR A N 1
ATOM 4048 C CA . THR A 1 502 ? 44.701 24.065 -85.156 1.00 38.88 502 THR A CA 1
ATOM 4049 C C . THR A 1 502 ? 45.917 25.002 -85.207 1.00 38.88 502 THR A C 1
ATOM 4051 O O . THR A 1 502 ? 46.599 25.079 -86.221 1.00 38.88 502 THR A O 1
ATOM 4054 N N . ALA A 1 503 ? 46.223 25.689 -84.105 1.00 39.34 503 ALA A N 1
ATOM 4055 C CA . ALA A 1 503 ? 47.479 26.372 -83.860 1.00 39.34 503 ALA A CA 1
ATOM 4056 C C . ALA A 1 503 ? 47.945 26.010 -82.443 1.00 39.34 503 ALA A C 1
ATOM 4058 O O . ALA A 1 503 ? 47.154 26.119 -81.512 1.00 39.34 503 ALA A O 1
ATOM 4059 N N . PHE A 1 504 ? 49.211 25.615 -82.295 1.00 39.88 504 PHE A N 1
ATOM 4060 C CA . PHE A 1 504 ? 49.881 25.185 -81.058 1.00 39.88 504 PHE A CA 1
ATOM 4061 C C . PHE A 1 504 ? 49.665 23.720 -80.632 1.00 39.88 504 PHE A C 1
ATOM 4063 O O . PHE A 1 504 ? 48.847 23.396 -79.773 1.00 39.88 504 PHE A O 1
ATOM 4070 N N . VAL A 1 505 ? 50.503 22.835 -81.181 1.00 42.59 505 VAL A N 1
ATOM 4071 C CA . VAL A 1 505 ? 50.980 21.675 -80.418 1.00 42.59 505 VAL A CA 1
ATOM 4072 C C . VAL A 1 505 ? 51.959 22.233 -79.374 1.00 42.59 505 VAL A C 1
ATOM 4074 O O . VAL A 1 505 ? 52.862 22.975 -79.765 1.00 42.59 505 VAL A O 1
ATOM 4077 N N . PRO A 1 506 ? 51.774 21.988 -78.064 1.00 42.41 506 PRO A N 1
ATOM 4078 C CA . PRO A 1 506 ? 52.720 22.445 -77.056 1.00 42.41 506 PRO A CA 1
ATOM 4079 C C . PRO A 1 506 ? 54.127 21.927 -77.358 1.00 42.41 506 PRO A C 1
ATOM 4081 O O . PRO A 1 506 ? 54.302 20.782 -77.769 1.00 42.41 506 PRO A O 1
ATOM 4084 N N . ASN A 1 507 ? 55.123 22.768 -77.094 1.00 43.62 507 ASN A N 1
ATOM 4085 C CA . ASN A 1 507 ? 56.541 22.474 -77.290 1.00 43.62 507 ASN A CA 1
ATOM 4086 C C . ASN A 1 507 ? 57.038 21.236 -76.512 1.00 43.62 507 ASN A C 1
ATOM 4088 O O . ASN A 1 507 ? 58.110 20.720 -76.815 1.00 43.62 507 ASN A O 1
ATOM 4092 N N . ASP A 1 508 ? 56.255 20.784 -75.526 1.00 53.12 508 ASP A N 1
ATOM 4093 C CA . ASP A 1 508 ? 56.471 19.581 -74.732 1.00 53.12 508 ASP A CA 1
ATOM 4094 C C . ASP A 1 508 ? 55.109 18.913 -74.415 1.00 53.12 508 ASP A C 1
ATOM 4096 O O . ASP A 1 508 ? 54.194 19.567 -73.907 1.00 53.12 508 ASP A O 1
ATOM 4100 N N . LEU A 1 509 ? 54.947 17.622 -74.735 1.00 54.97 509 LEU A N 1
ATOM 4101 C CA . LEU A 1 509 ? 53.732 16.830 -74.456 1.00 54.97 509 LEU A CA 1
ATOM 4102 C C . LEU A 1 509 ? 53.617 16.437 -72.975 1.00 54.97 509 LEU A C 1
ATOM 4104 O O . LEU A 1 509 ? 52.524 16.124 -72.497 1.00 54.97 509 LEU A O 1
ATOM 4108 N N . ARG A 1 510 ? 54.734 16.448 -72.242 1.00 59.19 510 ARG A N 1
ATOM 4109 C CA . ARG A 1 510 ? 54.803 16.013 -70.849 1.00 59.19 510 ARG A CA 1
ATOM 4110 C C . ARG A 1 510 ? 54.057 16.956 -69.894 1.00 59.19 510 ARG A C 1
ATOM 4112 O O . ARG A 1 510 ? 53.220 16.438 -69.157 1.00 59.19 510 ARG A O 1
ATOM 4119 N N . PRO A 1 511 ? 54.222 18.296 -69.950 1.00 60.50 511 PRO A N 1
ATOM 4120 C CA . PRO A 1 511 ? 53.400 19.226 -69.172 1.00 60.50 511 PRO A CA 1
ATOM 4121 C C . PRO A 1 511 ? 51.897 19.039 -69.394 1.00 60.50 511 PRO A C 1
ATOM 4123 O O . PRO A 1 511 ? 51.121 19.113 -68.453 1.00 60.50 511 PRO A O 1
ATOM 4126 N N . TRP A 1 512 ? 51.475 18.722 -70.622 1.00 59.78 512 TRP A N 1
ATOM 4127 C CA . TRP A 1 512 ? 50.061 18.519 -70.948 1.00 59.78 512 TRP A CA 1
ATOM 4128 C C . TRP A 1 512 ? 49.486 17.213 -70.367 1.00 59.78 512 TRP A C 1
ATOM 4130 O O . TRP A 1 512 ? 48.335 17.164 -69.922 1.00 59.78 512 TRP A O 1
ATOM 4140 N N . CYS A 1 513 ? 50.292 16.148 -70.328 1.00 62.78 513 CYS A N 1
ATOM 4141 C CA . CYS A 1 513 ? 49.930 14.897 -69.660 1.00 62.78 513 CYS A CA 1
ATOM 4142 C C . CYS A 1 513 ? 49.892 15.067 -68.132 1.00 62.78 513 CYS A C 1
ATOM 4144 O O . CYS A 1 513 ? 48.936 14.627 -67.489 1.00 62.78 513 CYS A O 1
ATOM 4146 N N . GLU A 1 514 ? 50.879 15.766 -67.564 1.00 68.44 514 GLU A N 1
ATOM 4147 C CA . GLU A 1 514 ? 50.938 16.115 -66.139 1.00 68.44 514 GLU A CA 1
ATOM 4148 C C . GLU A 1 514 ? 49.742 16.995 -65.723 1.00 68.44 514 GLU A C 1
ATOM 4150 O O . GLU A 1 514 ? 49.102 16.721 -64.703 1.00 68.44 514 GLU A O 1
ATOM 4155 N N . ASP A 1 515 ? 49.355 17.970 -66.552 1.00 69.88 515 ASP A N 1
ATOM 4156 C CA . ASP A 1 515 ? 48.174 18.816 -66.348 1.00 69.88 515 ASP A CA 1
ATOM 4157 C C . ASP A 1 515 ? 46.871 18.010 -66.361 1.00 69.88 515 ASP A C 1
ATOM 4159 O O . ASP A 1 515 ? 45.974 18.262 -65.555 1.00 69.88 515 ASP A O 1
ATOM 4163 N N . THR A 1 516 ? 46.746 17.003 -67.225 1.00 63.41 516 THR A N 1
ATOM 4164 C CA . THR A 1 516 ? 45.536 16.168 -67.274 1.00 63.41 516 THR A CA 1
ATOM 4165 C C . THR A 1 516 ? 45.426 15.224 -66.089 1.00 63.41 516 THR A C 1
ATOM 4167 O O . THR A 1 516 ? 44.337 15.086 -65.535 1.00 63.41 516 THR A O 1
ATOM 4170 N N . ILE A 1 517 ? 46.531 14.633 -65.631 1.00 66.38 517 ILE A N 1
ATOM 4171 C CA . ILE A 1 517 ? 46.543 13.841 -64.392 1.00 66.38 51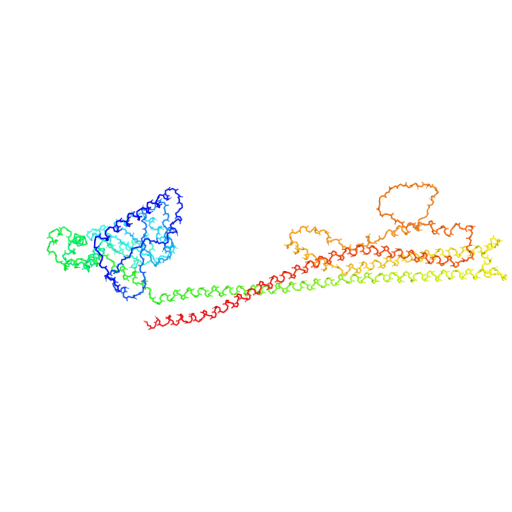7 ILE A CA 1
ATOM 4172 C C . ILE A 1 517 ? 46.219 14.741 -63.190 1.00 66.38 517 ILE A C 1
ATOM 4174 O O . ILE A 1 517 ? 45.450 14.354 -62.308 1.00 66.38 517 ILE A O 1
ATOM 4178 N N . SER A 1 518 ? 46.760 15.961 -63.166 1.00 71.94 518 SER A N 1
ATOM 4179 C CA . SER A 1 518 ? 46.460 16.970 -62.146 1.00 71.94 518 SER A CA 1
ATOM 4180 C C . SER A 1 518 ? 44.974 17.355 -62.144 1.00 71.94 518 SER A C 1
ATOM 4182 O O . SER A 1 518 ? 44.324 17.343 -61.096 1.00 71.94 518 SER A O 1
ATOM 4184 N N . ASN A 1 519 ? 44.393 17.600 -63.321 1.00 67.69 519 ASN A N 1
ATOM 4185 C CA . ASN A 1 519 ? 42.972 17.905 -63.482 1.00 67.69 519 ASN A CA 1
ATOM 4186 C C . ASN A 1 519 ? 42.076 16.716 -63.105 1.00 67.69 519 ASN A C 1
ATOM 4188 O O . ASN A 1 519 ? 41.083 16.913 -62.406 1.00 67.69 519 ASN A O 1
ATOM 4192 N N . PHE A 1 520 ? 42.444 15.489 -63.482 1.00 68.50 520 PHE A N 1
ATOM 4193 C CA . PHE A 1 520 ? 41.745 14.263 -63.088 1.00 68.50 520 PHE A CA 1
ATOM 4194 C C . PHE A 1 520 ? 41.712 14.104 -61.563 1.00 68.50 520 PHE A C 1
ATOM 4196 O O . PHE A 1 520 ? 40.642 13.924 -60.977 1.00 68.50 520 PHE A O 1
ATOM 4203 N N . LYS A 1 521 ? 42.863 14.278 -60.898 1.00 70.19 521 LYS A N 1
ATOM 4204 C CA . LYS A 1 521 ? 42.957 14.274 -59.430 1.00 70.19 521 LYS A CA 1
ATOM 4205 C C . LYS A 1 521 ? 42.100 15.366 -58.801 1.00 70.19 521 LYS A C 1
ATOM 4207 O O . LYS A 1 521 ? 41.384 15.093 -57.844 1.00 70.19 521 LYS A O 1
ATOM 4212 N N . LYS A 1 522 ? 42.125 16.584 -59.347 1.00 70.56 522 LYS A N 1
ATOM 4213 C CA . LYS A 1 522 ? 41.323 17.713 -58.856 1.00 70.56 522 LYS A CA 1
ATOM 4214 C C . LYS A 1 522 ? 39.819 17.449 -58.979 1.00 70.56 522 LYS A C 1
ATOM 4216 O O . LYS A 1 522 ? 39.070 17.743 -58.052 1.00 70.56 522 LYS A O 1
ATOM 4221 N N . ILE A 1 523 ? 39.374 16.870 -60.095 1.00 65.75 523 ILE A N 1
ATOM 4222 C CA . ILE A 1 523 ? 37.973 16.480 -60.306 1.00 65.75 523 ILE A CA 1
ATOM 4223 C C . ILE A 1 523 ? 37.575 15.385 -59.313 1.00 65.75 523 ILE A C 1
ATOM 4225 O O . ILE A 1 523 ? 36.564 15.526 -58.627 1.00 65.75 523 ILE A O 1
ATOM 4229 N N . GLY A 1 524 ? 38.392 14.340 -59.174 1.00 64.62 524 GLY A N 1
ATOM 4230 C CA . GLY A 1 524 ? 38.151 13.275 -58.205 1.00 64.62 524 GLY A CA 1
ATOM 4231 C C . GLY A 1 524 ? 38.095 13.782 -56.761 1.00 64.62 524 GLY A C 1
ATOM 4232 O O . GLY A 1 524 ? 37.188 13.416 -56.019 1.00 64.62 524 GLY A O 1
ATOM 4233 N N . GLN A 1 525 ? 38.994 14.692 -56.376 1.00 74.12 525 GLN A N 1
ATOM 4234 C CA . GLN A 1 525 ? 38.977 15.337 -55.060 1.00 74.12 525 GLN A CA 1
ATOM 4235 C C . GLN A 1 525 ? 37.714 16.173 -54.843 1.00 74.12 525 GLN A C 1
ATOM 4237 O O . GLN A 1 525 ? 37.129 16.103 -53.768 1.00 74.12 525 GLN A O 1
ATOM 4242 N N . ASN A 1 526 ? 37.251 16.921 -55.848 1.00 70.12 526 ASN A N 1
ATOM 4243 C CA . ASN A 1 526 ? 35.997 17.673 -55.747 1.00 70.12 526 ASN A CA 1
ATOM 4244 C C . ASN A 1 526 ? 34.792 16.742 -55.536 1.00 70.12 526 ASN A C 1
ATOM 4246 O O . ASN A 1 526 ? 33.950 17.024 -54.687 1.00 70.12 526 ASN A O 1
ATOM 4250 N N . ILE A 1 527 ? 34.737 15.611 -56.250 1.00 65.38 527 ILE A N 1
ATOM 4251 C CA . ILE A 1 527 ? 33.681 14.600 -56.080 1.00 65.38 527 ILE A CA 1
ATOM 4252 C C . ILE A 1 527 ? 33.723 14.008 -54.666 1.00 65.38 527 ILE A C 1
ATOM 4254 O O . ILE A 1 527 ? 32.685 13.909 -54.013 1.00 65.38 527 ILE A O 1
ATOM 4258 N N . ILE A 1 528 ? 34.911 13.651 -54.168 1.00 68.81 528 ILE A N 1
ATOM 4259 C CA . ILE A 1 528 ? 35.083 13.150 -52.798 1.00 68.81 528 ILE A CA 1
ATOM 4260 C C . ILE A 1 528 ? 34.638 14.207 -51.780 1.00 68.81 528 ILE A C 1
ATOM 4262 O O . ILE A 1 528 ? 33.875 13.879 -50.878 1.00 68.81 528 ILE A O 1
ATOM 4266 N N . CYS A 1 529 ? 35.033 15.473 -51.941 1.00 73.00 529 CYS A N 1
ATOM 4267 C CA . CYS A 1 529 ? 34.617 16.574 -51.069 1.00 73.00 529 CYS A CA 1
ATOM 4268 C C . CYS A 1 529 ? 33.092 16.776 -51.052 1.00 73.00 529 CYS A C 1
ATOM 4270 O O . CYS A 1 529 ? 32.517 16.996 -49.986 1.00 73.00 529 CYS A O 1
ATOM 4272 N N . ASP A 1 530 ? 32.423 16.678 -52.203 1.00 66.00 530 ASP A N 1
ATOM 4273 C CA . ASP A 1 530 ? 30.963 16.794 -52.291 1.00 66.00 530 ASP A CA 1
ATOM 4274 C C . ASP A 1 530 ? 30.246 15.611 -51.622 1.00 66.00 530 ASP A C 1
ATOM 4276 O O . ASP A 1 530 ? 29.241 15.804 -50.930 1.00 66.00 530 ASP A O 1
ATOM 4280 N N . ILE A 1 531 ? 30.773 14.393 -51.790 1.00 66.81 531 ILE A N 1
ATOM 4281 C CA . ILE A 1 531 ? 30.285 13.192 -51.100 1.00 66.81 531 ILE A CA 1
ATOM 4282 C C . ILE A 1 531 ? 30.475 13.341 -49.587 1.00 66.81 531 ILE A C 1
ATOM 4284 O O . ILE A 1 531 ? 29.536 13.115 -48.828 1.00 66.81 531 ILE A O 1
ATOM 4288 N N . GLU A 1 532 ? 31.659 13.768 -49.142 1.00 69.00 532 GLU A N 1
ATOM 4289 C CA . GLU A 1 532 ? 31.960 14.010 -47.730 1.00 69.00 532 GLU A CA 1
ATOM 4290 C C . GLU A 1 532 ? 31.019 15.043 -47.125 1.00 69.00 532 GLU A C 1
ATOM 4292 O O . GLU A 1 532 ? 30.472 14.812 -46.052 1.00 69.00 532 GLU A O 1
ATOM 4297 N N . LYS A 1 533 ? 30.798 16.167 -47.810 1.00 71.31 533 LYS A N 1
ATOM 4298 C CA . LYS A 1 533 ? 29.909 17.223 -47.329 1.00 71.31 533 LYS A CA 1
ATOM 4299 C C . LYS A 1 533 ? 28.489 16.702 -47.103 1.00 71.31 533 LYS A C 1
ATOM 4301 O O . LYS A 1 533 ? 27.917 16.966 -46.052 1.00 71.31 533 LYS A O 1
ATOM 4306 N N . ARG A 1 534 ? 27.945 15.932 -48.048 1.00 65.69 534 ARG A N 1
ATOM 4307 C CA . ARG A 1 534 ? 26.593 15.356 -47.938 1.00 65.69 534 ARG A CA 1
ATOM 4308 C C . ARG A 1 534 ? 26.501 14.291 -46.855 1.00 65.69 534 ARG A C 1
ATOM 4310 O O . ARG A 1 534 ? 25.562 14.300 -46.069 1.00 65.69 534 ARG A O 1
ATOM 4317 N N . LEU A 1 535 ? 27.498 13.407 -46.783 1.00 67.25 535 LEU A N 1
ATOM 4318 C CA . LEU A 1 535 ? 27.586 12.426 -45.706 1.00 67.25 535 LEU A CA 1
ATOM 4319 C C . LEU A 1 535 ? 27.676 13.121 -44.344 1.00 67.25 535 LEU A C 1
ATOM 4321 O O . LEU A 1 535 ? 27.012 12.682 -43.419 1.00 67.25 535 LEU A O 1
ATOM 4325 N N . ASN A 1 536 ? 28.440 14.209 -44.215 1.00 70.69 536 ASN A N 1
ATOM 4326 C CA . ASN A 1 536 ? 28.499 14.998 -42.984 1.00 70.69 536 ASN A CA 1
ATOM 4327 C C . ASN A 1 536 ? 27.127 15.590 -42.641 1.00 70.69 536 ASN A C 1
ATOM 4329 O O . ASN A 1 536 ? 26.639 15.375 -41.543 1.00 70.69 536 ASN A O 1
ATOM 4333 N N . GLU A 1 537 ? 26.476 16.284 -43.574 1.00 70.50 537 GLU A N 1
ATOM 4334 C CA . GLU A 1 537 ? 25.185 16.934 -43.316 1.00 70.50 537 GLU A CA 1
ATOM 4335 C C . GLU A 1 537 ? 24.104 15.936 -42.861 1.00 70.50 537 GLU A C 1
ATOM 4337 O O . GLU A 1 537 ? 23.446 16.175 -41.847 1.00 70.50 537 GLU A O 1
ATOM 4342 N N . ASP A 1 538 ? 23.959 14.800 -43.548 1.00 66.00 538 ASP A N 1
ATOM 4343 C CA . ASP A 1 538 ? 22.901 13.829 -43.246 1.00 66.00 538 ASP A CA 1
ATOM 4344 C C . ASP A 1 538 ? 23.249 12.906 -42.064 1.00 66.00 538 ASP A C 1
ATOM 4346 O O . ASP A 1 538 ? 22.393 12.637 -41.215 1.00 66.00 538 ASP A O 1
ATOM 4350 N N . ILE A 1 539 ? 24.495 12.420 -41.976 1.00 69.50 539 ILE A N 1
ATOM 4351 C CA . ILE A 1 539 ? 24.916 11.498 -40.908 1.00 69.50 539 ILE A CA 1
ATOM 4352 C C . ILE A 1 539 ? 25.137 12.252 -39.599 1.00 69.50 539 ILE A C 1
ATOM 4354 O O . ILE A 1 539 ? 24.735 11.745 -38.556 1.00 69.50 539 ILE A O 1
ATOM 4358 N N . ASP A 1 540 ? 25.713 13.457 -39.612 1.00 73.38 540 ASP A N 1
ATOM 4359 C CA . ASP A 1 540 ? 25.956 14.195 -38.365 1.00 73.38 540 ASP A CA 1
ATOM 4360 C C . ASP A 1 540 ? 24.634 14.673 -37.759 1.00 73.38 540 ASP A C 1
ATOM 4362 O O . ASP A 1 540 ? 24.440 14.556 -36.549 1.00 73.38 540 ASP A O 1
ATOM 4366 N N . ALA A 1 541 ? 23.674 15.106 -38.588 1.00 67.62 541 ALA A N 1
ATOM 4367 C CA . ALA A 1 541 ? 22.321 15.407 -38.124 1.00 67.62 541 ALA A CA 1
ATOM 4368 C C . ALA A 1 541 ? 21.639 14.167 -37.518 1.00 67.62 541 ALA A C 1
ATOM 4370 O O . ALA A 1 541 ? 21.020 14.258 -36.454 1.00 67.62 541 ALA A O 1
ATOM 4371 N N . PHE A 1 542 ? 21.783 13.002 -38.156 1.00 71.31 542 PHE A N 1
ATOM 4372 C CA . PHE A 1 542 ? 21.261 11.730 -37.657 1.00 71.31 542 PHE A CA 1
ATOM 4373 C C . PHE A 1 542 ? 21.893 11.311 -36.321 1.00 71.31 542 PHE A C 1
ATOM 4375 O O . PHE A 1 542 ? 21.169 10.989 -35.373 1.00 71.31 542 PHE A O 1
ATOM 4382 N N . ILE A 1 543 ? 23.226 11.337 -36.232 1.00 74.19 543 ILE A N 1
ATOM 4383 C CA . ILE A 1 543 ? 23.992 10.991 -35.028 1.00 74.19 543 ILE A CA 1
ATOM 4384 C C . ILE A 1 543 ? 23.603 11.931 -33.894 1.00 74.19 543 ILE A C 1
ATOM 4386 O O . ILE A 1 543 ? 23.202 11.463 -32.832 1.00 74.19 543 ILE A O 1
ATOM 4390 N N . GLN A 1 544 ? 23.635 13.244 -34.132 1.00 77.12 544 GLN A N 1
ATOM 4391 C CA . GLN A 1 544 ? 23.341 14.247 -33.114 1.00 77.12 544 GLN A CA 1
ATOM 4392 C C . GLN A 1 544 ? 21.916 14.104 -32.567 1.00 77.12 544 GLN A C 1
ATOM 4394 O O . GLN A 1 544 ? 21.705 14.158 -31.356 1.00 77.12 544 GLN A O 1
ATOM 4399 N N . GLN A 1 545 ? 20.924 13.898 -33.437 1.00 72.38 545 GLN A N 1
ATOM 4400 C CA . GLN A 1 545 ? 19.538 13.714 -33.004 1.00 72.38 545 GLN A CA 1
ATOM 4401 C C . GLN A 1 545 ? 19.358 12.448 -32.159 1.00 72.38 545 GLN A C 1
ATOM 4403 O O . GLN A 1 545 ? 18.676 12.495 -31.132 1.00 72.38 545 GLN A O 1
ATOM 4408 N N . ARG A 1 546 ? 19.954 11.323 -32.571 1.00 74.75 546 ARG A N 1
ATOM 4409 C CA . ARG A 1 546 ? 19.821 10.045 -31.855 1.00 74.75 546 ARG A CA 1
ATOM 4410 C C . ARG A 1 546 ? 20.608 10.018 -30.552 1.00 74.75 546 ARG A C 1
ATOM 4412 O O . ARG A 1 546 ? 20.071 9.557 -29.550 1.00 74.75 546 ARG A O 1
ATOM 4419 N N . ASP A 1 547 ? 21.827 10.540 -30.551 1.00 79.75 547 ASP A N 1
ATOM 4420 C CA . ASP A 1 547 ? 22.674 10.631 -29.363 1.00 79.75 547 ASP A CA 1
ATOM 4421 C C . ASP A 1 547 ? 22.016 11.502 -28.282 1.00 79.75 547 ASP A C 1
ATOM 4423 O O . ASP A 1 547 ? 21.884 11.072 -27.137 1.00 79.75 547 ASP A O 1
ATOM 4427 N N . ASN A 1 548 ? 21.477 12.669 -28.659 1.00 78.12 548 ASN A N 1
ATOM 4428 C CA . ASN A 1 548 ? 20.734 13.527 -27.732 1.00 78.12 548 ASN A CA 1
ATOM 4429 C C . ASN A 1 548 ? 19.516 12.808 -27.132 1.00 78.12 548 ASN A C 1
ATOM 4431 O O . ASN A 1 548 ? 19.344 12.802 -25.914 1.00 78.12 548 ASN A O 1
ATOM 4435 N N . LEU A 1 549 ? 18.695 12.159 -27.967 1.00 75.94 549 LEU A N 1
ATOM 4436 C CA . LEU A 1 549 ? 17.500 11.446 -27.507 1.00 75.94 549 LEU A CA 1
ATOM 4437 C C . LEU A 1 549 ? 17.846 10.293 -26.551 1.00 75.94 549 LEU A C 1
ATOM 4439 O O . LEU A 1 549 ? 17.177 10.113 -25.532 1.00 75.94 549 LEU A O 1
ATOM 4443 N N . LEU A 1 550 ? 18.875 9.502 -26.871 1.00 80.50 550 LEU A N 1
ATOM 4444 C CA . LEU A 1 550 ? 19.291 8.372 -26.040 1.00 80.50 550 LEU A CA 1
ATOM 4445 C C . LEU A 1 550 ? 19.904 8.833 -24.715 1.00 80.50 550 LEU A C 1
ATOM 4447 O O . LEU A 1 550 ? 19.585 8.241 -23.687 1.00 80.50 550 LEU A O 1
ATOM 4451 N N . LYS A 1 551 ? 20.695 9.912 -24.707 1.00 83.12 551 LYS A N 1
ATOM 4452 C CA . LYS A 1 551 ? 21.242 10.512 -23.477 1.00 83.12 551 LYS A CA 1
ATOM 4453 C C . LYS A 1 551 ? 20.150 11.072 -22.572 1.00 83.12 551 LYS A C 1
ATOM 4455 O O . LYS A 1 551 ? 20.151 10.812 -21.370 1.00 83.12 551 LYS A O 1
ATOM 4460 N N . GLU A 1 552 ? 19.184 11.802 -23.129 1.00 78.25 552 GLU A N 1
ATOM 4461 C CA . GLU A 1 552 ? 18.026 12.279 -22.361 1.00 78.25 552 GLU A CA 1
ATOM 4462 C C . GLU A 1 552 ? 17.224 11.112 -21.774 1.00 78.25 552 GLU A C 1
ATOM 4464 O O . GLU A 1 552 ? 16.792 11.157 -20.615 1.00 78.25 552 GLU A O 1
ATOM 4469 N N . TYR A 1 553 ? 17.059 10.038 -22.551 1.00 81.56 553 TYR A N 1
ATOM 4470 C CA . TYR A 1 553 ? 16.373 8.845 -22.084 1.00 81.56 553 TYR A CA 1
ATOM 4471 C C . TYR A 1 553 ? 17.144 8.123 -20.972 1.00 81.56 553 TYR A C 1
ATOM 4473 O O . TYR A 1 553 ? 16.551 7.765 -19.952 1.00 81.56 553 TYR A O 1
ATOM 4481 N N . GLU A 1 554 ? 18.461 7.973 -21.115 1.00 85.38 554 GLU A N 1
ATOM 4482 C CA . GLU A 1 554 ? 19.341 7.398 -20.097 1.00 85.38 554 GLU A CA 1
ATOM 4483 C C . GLU A 1 554 ? 19.233 8.171 -18.774 1.00 85.38 554 GLU A C 1
ATOM 4485 O O . GLU A 1 554 ? 18.960 7.573 -17.731 1.00 85.38 554 GLU A O 1
ATOM 4490 N N . ILE A 1 555 ? 19.347 9.504 -18.815 1.00 83.06 555 ILE A N 1
ATOM 4491 C CA . ILE A 1 555 ? 19.210 10.376 -17.636 1.00 83.06 555 ILE A CA 1
ATOM 4492 C C . ILE A 1 555 ? 17.844 10.168 -16.966 1.00 83.06 555 ILE A C 1
ATOM 4494 O O . ILE A 1 555 ? 17.751 10.035 -15.741 1.00 83.06 555 ILE A O 1
ATOM 4498 N N . SER A 1 556 ? 16.771 10.090 -17.760 1.00 81.31 556 SER A N 1
ATOM 4499 C CA . SER A 1 556 ? 15.413 9.848 -17.260 1.00 81.31 556 SER A CA 1
ATOM 4500 C C . SER A 1 556 ? 15.279 8.492 -16.549 1.00 81.31 556 SER A C 1
ATOM 4502 O O . SER A 1 556 ? 14.672 8.390 -15.471 1.00 81.31 556 SER A O 1
ATOM 4504 N N . LEU A 1 557 ? 15.877 7.439 -17.112 1.00 84.12 557 LEU A N 1
ATOM 4505 C CA . LEU A 1 557 ? 15.889 6.106 -16.511 1.00 84.12 557 LEU A CA 1
ATOM 4506 C C . LEU A 1 557 ? 16.714 6.071 -15.227 1.00 84.12 557 LEU A C 1
ATOM 4508 O O . LEU A 1 557 ? 16.227 5.558 -14.217 1.00 84.12 557 LEU A O 1
ATOM 4512 N N . GLN A 1 558 ? 17.907 6.668 -15.222 1.00 88.38 558 GLN A N 1
ATOM 4513 C CA . GLN A 1 558 ? 18.757 6.767 -14.035 1.00 88.38 558 GLN A CA 1
ATOM 4514 C C . GLN A 1 558 ? 18.030 7.488 -12.891 1.00 88.38 558 GLN A C 1
ATOM 4516 O O . GLN A 1 558 ? 18.001 6.990 -11.762 1.00 88.38 558 GLN A O 1
ATOM 4521 N N . PHE A 1 559 ? 17.364 8.611 -13.179 1.00 84.38 559 PHE A N 1
ATOM 4522 C CA . PHE A 1 559 ? 16.550 9.329 -12.196 1.00 84.38 559 PHE A CA 1
ATOM 4523 C C . PHE A 1 559 ? 15.397 8.470 -11.652 1.00 84.38 559 PHE A C 1
ATOM 4525 O O . PHE A 1 559 ? 15.133 8.444 -10.442 1.00 84.38 559 PHE A O 1
ATOM 4532 N N . THR A 1 560 ? 14.725 7.721 -12.533 1.00 83.50 560 THR A N 1
ATOM 4533 C CA . THR A 1 560 ? 13.639 6.810 -12.148 1.00 83.50 560 THR A CA 1
ATOM 4534 C C . THR A 1 560 ? 14.148 5.700 -11.226 1.00 83.50 560 THR A C 1
ATOM 4536 O O . THR A 1 560 ? 13.532 5.429 -10.192 1.00 83.50 560 THR A O 1
ATOM 4539 N N . ILE A 1 561 ? 15.287 5.086 -11.556 1.00 89.62 561 ILE A N 1
ATOM 4540 C CA . ILE A 1 561 ? 15.934 4.053 -10.737 1.00 89.62 561 ILE A CA 1
ATOM 4541 C C . ILE A 1 561 ? 16.325 4.618 -9.372 1.00 89.62 561 ILE A C 1
ATOM 4543 O O . ILE A 1 561 ? 16.009 4.008 -8.352 1.00 89.62 561 ILE A O 1
ATOM 4547 N N . GLN A 1 562 ? 16.959 5.793 -9.323 1.00 90.44 562 GLN A N 1
ATOM 4548 C CA . GLN A 1 562 ? 17.348 6.426 -8.060 1.00 90.44 562 GLN A CA 1
ATOM 4549 C C . GLN A 1 562 ? 16.137 6.700 -7.164 1.00 90.44 562 GLN A C 1
ATOM 4551 O O . GLN A 1 562 ? 16.168 6.398 -5.969 1.00 90.44 562 GLN A O 1
ATOM 4556 N N . THR A 1 563 ? 15.052 7.227 -7.735 1.00 84.44 563 THR A N 1
ATOM 4557 C CA . THR A 1 563 ? 13.799 7.465 -7.006 1.00 84.44 563 THR A CA 1
ATOM 4558 C C . THR A 1 563 ? 13.218 6.162 -6.456 1.00 84.44 563 THR A C 1
ATOM 4560 O O . THR A 1 563 ? 12.891 6.085 -5.272 1.00 84.44 563 THR A O 1
ATOM 4563 N N . LYS A 1 564 ? 13.150 5.105 -7.275 1.00 90.81 564 LYS A N 1
ATOM 4564 C CA . LYS A 1 564 ? 12.663 3.787 -6.839 1.00 90.81 564 LYS A CA 1
ATOM 4565 C C . LYS A 1 564 ? 13.543 3.174 -5.745 1.00 90.81 564 LYS A C 1
ATOM 4567 O O . LYS A 1 564 ? 12.999 2.677 -4.763 1.00 90.81 564 LYS A O 1
ATOM 4572 N N . LYS A 1 565 ? 14.874 3.277 -5.850 1.00 93.81 565 LYS A N 1
ATOM 4573 C CA . LYS A 1 565 ? 15.823 2.824 -4.814 1.00 93.81 565 LYS A CA 1
ATOM 4574 C C . LYS A 1 565 ? 15.613 3.560 -3.487 1.00 93.81 565 LYS A C 1
ATOM 4576 O O . LYS A 1 565 ? 15.623 2.926 -2.434 1.00 93.81 565 LYS A O 1
ATOM 4581 N N . LYS A 1 566 ? 15.357 4.875 -3.516 1.00 89.56 566 LYS A N 1
ATOM 4582 C CA . LYS A 1 566 ? 15.019 5.653 -2.308 1.00 89.56 566 LYS A CA 1
ATOM 4583 C C .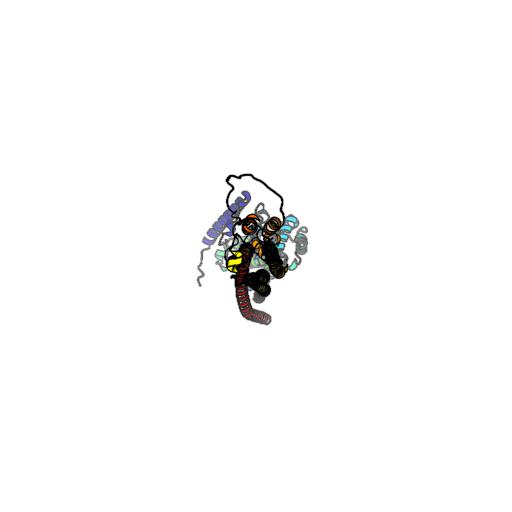 LYS A 1 566 ? 13.737 5.143 -1.645 1.00 89.56 566 LYS A C 1
ATOM 4585 O O . LYS A 1 566 ? 13.754 4.880 -0.447 1.00 89.56 566 LYS A O 1
ATOM 4590 N N . ILE A 1 567 ? 12.666 4.946 -2.421 1.00 85.38 567 ILE A N 1
ATOM 4591 C CA . ILE A 1 567 ? 11.387 4.416 -1.913 1.00 85.38 567 ILE A CA 1
ATOM 4592 C C . ILE A 1 567 ? 11.577 3.014 -1.321 1.00 85.38 567 ILE A C 1
ATOM 4594 O O . ILE A 1 567 ? 11.142 2.752 -0.201 1.00 85.38 567 ILE A O 1
ATOM 4598 N N . GLN A 1 568 ? 12.284 2.134 -2.034 1.00 94.06 568 GLN A N 1
ATOM 4599 C CA . GLN A 1 568 ? 12.581 0.781 -1.569 1.00 94.06 568 GLN A CA 1
ATOM 4600 C C . GLN A 1 568 ? 13.346 0.797 -0.237 1.00 94.06 568 GLN A C 1
ATOM 4602 O O . GLN A 1 568 ? 13.017 0.035 0.672 1.00 94.06 568 GLN A O 1
ATOM 4607 N N . ASN A 1 569 ? 14.333 1.686 -0.086 1.00 91.75 569 ASN A N 1
ATOM 4608 C CA . ASN A 1 569 ? 15.084 1.826 1.159 1.00 91.75 569 ASN A CA 1
ATOM 4609 C C . ASN A 1 569 ? 14.198 2.320 2.315 1.00 91.75 569 ASN A C 1
ATOM 4611 O O . ASN A 1 569 ? 14.259 1.767 3.411 1.00 91.75 569 ASN A O 1
ATOM 4615 N N . SER A 1 570 ? 13.321 3.299 2.070 1.00 87.81 570 SER A N 1
ATOM 4616 C CA . SER A 1 570 ? 12.333 3.737 3.064 1.00 87.81 570 SER A CA 1
ATOM 4617 C C . SER A 1 570 ? 11.429 2.585 3.508 1.00 87.81 570 SER A C 1
ATOM 4619 O O . SER A 1 570 ? 11.223 2.399 4.705 1.00 87.81 570 SER A O 1
ATOM 4621 N N . TYR A 1 571 ? 10.942 1.760 2.576 1.00 92.31 571 TYR A N 1
ATOM 4622 C CA . TYR A 1 571 ? 10.141 0.581 2.920 1.00 92.31 571 TYR A CA 1
ATOM 4623 C C . TYR A 1 571 ? 10.934 -0.442 3.739 1.00 92.31 571 TYR A C 1
ATOM 4625 O O . TYR A 1 571 ? 10.399 -0.971 4.711 1.00 92.31 571 TYR A O 1
ATOM 4633 N N . ARG A 1 572 ? 12.214 -0.683 3.420 1.00 93.56 572 ARG A N 1
ATOM 4634 C CA . ARG A 1 572 ? 13.086 -1.569 4.216 1.00 93.56 572 ARG A CA 1
ATOM 4635 C C . ARG A 1 572 ? 13.249 -1.072 5.656 1.00 93.56 572 ARG A C 1
ATOM 4637 O O . ARG A 1 572 ? 13.173 -1.878 6.582 1.00 93.56 572 ARG A O 1
ATOM 4644 N N . ILE A 1 573 ? 13.402 0.240 5.854 1.00 89.44 573 ILE A N 1
ATOM 4645 C CA . ILE A 1 573 ? 13.454 0.852 7.192 1.00 89.44 573 ILE A CA 1
ATOM 4646 C C . ILE A 1 573 ? 12.151 0.584 7.953 1.00 89.44 573 ILE A C 1
ATOM 4648 O O . ILE A 1 573 ? 12.198 0.091 9.080 1.00 89.44 573 ILE A O 1
ATOM 4652 N N . PHE A 1 574 ? 10.992 0.834 7.333 1.00 84.31 574 PHE A N 1
ATOM 4653 C CA . PHE A 1 574 ? 9.701 0.565 7.969 1.00 84.31 574 PHE A CA 1
ATOM 4654 C C . PHE A 1 574 ? 9.532 -0.916 8.322 1.00 84.31 574 PHE A C 1
ATOM 4656 O O . PHE A 1 574 ? 9.162 -1.231 9.448 1.00 84.31 574 PHE A O 1
ATOM 4663 N N . VAL A 1 575 ? 9.856 -1.843 7.415 1.00 92.25 575 VAL A N 1
ATOM 4664 C CA . VAL A 1 575 ? 9.786 -3.294 7.684 1.00 92.25 575 VAL A CA 1
ATOM 4665 C C . VAL A 1 575 ? 10.669 -3.696 8.871 1.00 92.25 575 VAL A C 1
ATOM 4667 O O . VAL A 1 575 ? 10.252 -4.517 9.696 1.00 92.25 575 VAL A O 1
ATOM 4670 N N . SER A 1 576 ? 11.857 -3.100 9.006 1.00 90.31 576 SER A N 1
ATOM 4671 C CA . SER A 1 576 ? 12.729 -3.308 10.168 1.00 90.31 576 SER A CA 1
ATOM 4672 C C . SER A 1 576 ? 12.070 -2.822 11.461 1.00 90.31 576 SER A C 1
ATOM 4674 O O . SER A 1 576 ? 12.027 -3.564 12.441 1.00 90.31 576 SER A O 1
ATOM 4676 N N . GLN A 1 577 ? 11.495 -1.615 11.456 1.00 85.50 577 GLN A N 1
ATOM 4677 C CA . GLN A 1 577 ? 10.785 -1.052 12.611 1.00 85.50 577 GLN A CA 1
ATOM 4678 C C . GLN A 1 577 ? 9.568 -1.900 13.005 1.00 85.50 577 GLN A C 1
ATOM 4680 O O . GLN A 1 577 ? 9.396 -2.220 14.180 1.00 85.50 577 GLN A O 1
ATOM 4685 N N . TYR A 1 578 ? 8.758 -2.333 12.032 1.00 87.62 578 TYR A N 1
ATOM 4686 C CA . TYR A 1 578 ? 7.642 -3.249 12.276 1.00 87.62 578 TYR A CA 1
ATOM 4687 C C . TYR A 1 578 ? 8.119 -4.573 12.878 1.00 87.62 578 TYR A C 1
ATOM 4689 O O . TYR A 1 578 ? 7.462 -5.110 13.764 1.00 87.62 578 TYR A O 1
ATOM 4697 N N . SER A 1 579 ? 9.259 -5.102 12.431 1.00 89.44 579 SER A N 1
ATOM 4698 C CA . SER A 1 579 ? 9.815 -6.354 12.958 1.00 89.44 579 SER A CA 1
ATOM 4699 C C . SER A 1 579 ? 10.290 -6.214 14.404 1.00 89.44 579 SER A C 1
ATOM 4701 O O . SER A 1 579 ? 9.996 -7.079 15.226 1.00 89.44 579 SER A O 1
ATOM 4703 N N . GLU A 1 580 ? 10.970 -5.114 14.732 1.00 88.94 580 GLU A N 1
ATOM 4704 C CA . GLU A 1 580 ? 11.378 -4.808 16.105 1.00 88.94 580 GLU A CA 1
ATOM 4705 C C . GLU A 1 580 ? 10.158 -4.642 17.021 1.00 88.94 580 GLU A C 1
ATOM 4707 O O . GLU A 1 580 ? 10.105 -5.214 18.112 1.00 88.94 580 GLU A O 1
ATOM 4712 N N . PHE A 1 581 ? 9.152 -3.897 16.556 1.00 84.50 581 PHE A N 1
ATOM 4713 C CA . PHE A 1 581 ? 7.921 -3.675 17.302 1.00 84.50 581 PHE A CA 1
ATOM 4714 C C . PHE A 1 581 ? 7.166 -4.988 17.544 1.00 84.50 581 PHE A C 1
ATOM 4716 O O . PHE A 1 581 ? 6.813 -5.277 18.685 1.00 84.50 581 PHE A O 1
ATOM 4723 N N . LEU A 1 582 ? 7.005 -5.825 16.511 1.00 87.94 582 LEU A N 1
ATOM 4724 C CA . LEU A 1 582 ? 6.390 -7.152 16.629 1.00 87.94 582 LEU A CA 1
ATOM 4725 C C . LEU A 1 582 ? 7.139 -8.045 17.633 1.00 87.94 582 LEU A C 1
ATOM 4727 O O . LEU A 1 582 ? 6.506 -8.732 18.438 1.00 87.94 582 LEU A O 1
ATOM 4731 N N . GLY A 1 583 ? 8.475 -7.992 17.639 1.00 84.62 583 GLY A N 1
ATOM 4732 C CA . GLY A 1 583 ? 9.305 -8.704 18.613 1.00 84.62 583 GLY A CA 1
ATOM 4733 C C . GLY A 1 583 ? 9.057 -8.248 20.054 1.00 84.62 583 GLY A C 1
ATOM 4734 O O . GLY A 1 583 ? 8.861 -9.079 20.938 1.00 84.62 583 GLY A O 1
ATOM 4735 N N . LYS A 1 584 ? 8.988 -6.931 20.293 1.00 83.94 584 LYS A N 1
ATOM 4736 C CA . LYS A 1 584 ? 8.655 -6.365 21.615 1.00 83.94 584 LYS A CA 1
ATOM 4737 C C . LYS A 1 584 ? 7.248 -6.760 22.064 1.00 83.94 584 LYS A C 1
ATOM 4739 O O . LYS A 1 584 ? 7.048 -7.114 23.224 1.00 83.94 584 LYS A O 1
ATOM 4744 N N . THR A 1 585 ? 6.278 -6.745 21.154 1.00 81.19 585 THR A N 1
ATOM 4745 C CA . THR A 1 585 ? 4.891 -7.084 21.482 1.00 81.19 585 THR A CA 1
ATOM 4746 C C . THR A 1 585 ? 4.650 -8.565 21.758 1.00 81.19 585 THR A C 1
ATOM 4748 O O . THR A 1 585 ? 3.726 -8.884 22.499 1.00 81.19 585 THR A O 1
ATOM 4751 N N . ALA A 1 586 ? 5.483 -9.470 21.236 1.00 80.38 586 ALA A N 1
ATOM 4752 C CA . ALA A 1 586 ? 5.379 -10.896 21.546 1.00 80.38 586 ALA A CA 1
ATOM 4753 C C . ALA A 1 586 ? 5.592 -11.181 23.047 1.00 80.38 586 ALA A C 1
ATOM 4755 O O . ALA A 1 586 ? 4.955 -12.072 23.609 1.00 80.38 586 ALA A O 1
ATOM 4756 N N . ASN A 1 587 ? 6.436 -10.386 23.716 1.00 80.38 587 ASN A N 1
ATOM 4757 C CA . ASN A 1 587 ? 6.626 -10.475 25.166 1.00 80.38 587 ASN A CA 1
ATOM 4758 C C . ASN A 1 587 ? 5.374 -10.013 25.925 1.00 80.38 587 ASN A C 1
ATOM 4760 O O . ASN A 1 587 ? 4.909 -10.717 26.813 1.00 80.38 587 ASN A O 1
ATOM 4764 N N . LEU A 1 588 ? 4.770 -8.896 25.505 1.00 79.44 588 LEU A N 1
ATOM 4765 C CA . LEU A 1 588 ? 3.505 -8.408 26.069 1.00 79.44 588 LEU A CA 1
ATOM 4766 C C . LEU A 1 588 ? 2.362 -9.416 25.898 1.00 79.44 588 LEU A C 1
ATOM 4768 O O . LEU A 1 588 ? 1.594 -9.620 26.831 1.00 79.44 588 LEU A O 1
ATOM 4772 N N . GLU A 1 589 ? 2.252 -10.080 24.743 1.00 82.06 589 GLU A N 1
ATOM 4773 C CA . GLU A 1 589 ? 1.242 -11.128 24.534 1.00 82.06 589 GLU A CA 1
ATOM 4774 C C . GLU A 1 589 ? 1.435 -12.300 25.510 1.00 82.06 589 GLU A C 1
ATOM 4776 O O . GLU A 1 589 ? 0.465 -12.851 26.036 1.00 82.06 589 GLU A O 1
ATOM 4781 N N . LYS A 1 590 ? 2.692 -12.673 25.780 1.00 84.38 590 LYS A N 1
ATOM 4782 C CA . LYS A 1 590 ? 3.038 -13.732 26.733 1.00 84.38 590 LYS A CA 1
ATOM 4783 C C . LYS A 1 590 ? 2.681 -13.341 28.168 1.00 84.38 590 LYS A C 1
ATOM 4785 O O . LYS A 1 590 ? 2.080 -14.152 28.872 1.00 84.38 590 LYS A O 1
ATOM 4790 N N . ASP A 1 591 ? 3.000 -12.115 28.572 1.00 82.00 591 ASP A N 1
ATOM 4791 C CA . ASP A 1 591 ? 2.671 -11.589 29.901 1.00 82.00 591 ASP A CA 1
ATOM 4792 C C . ASP A 1 591 ? 1.153 -11.507 30.098 1.00 82.00 591 ASP A C 1
ATOM 4794 O O . ASP A 1 591 ? 0.625 -11.889 31.143 1.00 82.00 591 ASP A O 1
ATOM 4798 N N . LEU A 1 592 ? 0.426 -11.088 29.060 1.00 83.75 592 LEU A N 1
ATOM 4799 C CA . LEU A 1 592 ? -1.026 -11.009 29.102 1.00 83.75 592 LEU A CA 1
ATOM 4800 C C . LEU A 1 592 ? -1.672 -12.397 29.230 1.00 83.75 592 LEU A C 1
ATOM 4802 O O . LEU A 1 592 ? -2.578 -12.576 30.043 1.00 83.75 592 LEU A O 1
ATOM 4806 N N . LYS A 1 593 ? -1.167 -13.401 28.498 1.00 83.94 593 LYS A N 1
ATOM 4807 C CA . LYS A 1 593 ? -1.600 -14.803 28.643 1.00 83.94 593 LYS A CA 1
ATOM 4808 C C . LYS A 1 593 ? -1.298 -15.361 30.031 1.00 83.94 593 LYS A C 1
ATOM 4810 O O . LYS A 1 593 ? -2.127 -16.077 30.587 1.00 83.94 593 LYS A O 1
ATOM 4815 N N . TYR A 1 594 ? -0.140 -15.027 30.601 1.00 84.31 594 TYR A N 1
ATOM 4816 C CA . TYR A 1 594 ? 0.205 -15.417 31.968 1.00 84.31 594 TYR A CA 1
ATOM 4817 C C . TYR A 1 594 ? -0.795 -14.846 32.980 1.00 84.31 594 TYR A C 1
ATOM 4819 O O . TYR A 1 594 ? -1.313 -15.592 33.807 1.00 84.31 594 TYR A O 1
ATOM 4827 N N . LEU A 1 595 ? -1.128 -13.554 32.877 1.00 74.88 595 LEU A N 1
ATOM 4828 C CA . LEU A 1 595 ? -2.133 -12.923 33.738 1.00 74.88 595 LEU A CA 1
ATOM 4829 C C . LEU A 1 595 ? -3.518 -13.562 33.563 1.00 74.88 595 LEU A C 1
ATOM 4831 O O . LEU A 1 595 ? -4.192 -13.836 34.553 1.00 74.88 595 LEU A O 1
ATOM 4835 N N . GLN A 1 596 ? -3.930 -13.851 32.326 1.00 78.56 596 GLN A N 1
ATOM 4836 C CA . GLN A 1 596 ? -5.199 -14.534 32.052 1.00 78.56 596 GLN A CA 1
ATOM 4837 C C . GLN A 1 596 ? -5.275 -15.922 32.707 1.00 78.56 596 GLN A C 1
ATOM 4839 O O . GLN A 1 596 ? -6.318 -16.271 33.256 1.00 78.56 596 GLN A O 1
ATOM 4844 N N . GLU A 1 597 ? -4.197 -16.711 32.669 1.00 79.88 597 GLU A N 1
ATOM 4845 C CA . GLU A 1 597 ? -4.147 -18.027 33.322 1.00 79.88 597 GLU A CA 1
ATOM 4846 C C . GLU A 1 597 ? -4.056 -17.918 34.853 1.00 79.88 597 GLU A C 1
ATOM 4848 O O . GLU A 1 597 ? -4.719 -18.679 35.555 1.00 79.88 597 GLU A O 1
ATOM 4853 N N . TYR A 1 598 ? -3.321 -16.936 35.384 1.00 75.38 598 TYR A N 1
ATOM 4854 C CA . TYR A 1 598 ? -3.249 -16.671 36.825 1.00 75.38 598 TYR A CA 1
ATOM 4855 C C . TYR A 1 598 ? -4.639 -16.396 37.425 1.00 75.38 598 TYR A C 1
ATOM 4857 O O . TYR A 1 598 ? -5.054 -17.080 38.357 1.00 75.38 598 TYR A O 1
ATOM 4865 N N . PHE A 1 599 ? -5.411 -15.480 36.827 1.00 69.06 599 PHE A N 1
ATOM 4866 C CA . PHE A 1 599 ? -6.788 -15.152 37.245 1.00 69.06 599 PHE A CA 1
ATOM 4867 C C . PHE A 1 599 ? -7.846 -16.187 36.818 1.00 69.06 599 PHE A C 1
ATOM 4869 O O . PHE A 1 599 ? -9.050 -15.969 36.952 1.00 69.06 599 PHE A O 1
ATOM 4876 N N . LYS A 1 600 ? -7.428 -17.299 36.214 1.00 70.06 600 LYS A N 1
ATOM 4877 C CA . LYS A 1 600 ? -8.299 -18.447 35.941 1.00 70.06 600 LYS A CA 1
ATOM 4878 C C . LYS A 1 600 ? -8.168 -19.515 37.027 1.00 70.06 600 LYS A C 1
ATOM 4880 O O . LYS A 1 600 ? -9.094 -20.305 37.191 1.00 70.06 600 LYS A O 1
ATOM 4885 N N . GLN A 1 601 ? -7.030 -19.550 37.722 1.00 66.25 601 GLN A N 1
ATOM 4886 C CA . GLN A 1 601 ? -6.714 -20.489 38.804 1.00 66.25 601 GLN A CA 1
ATOM 4887 C C . GLN A 1 601 ? -7.019 -19.923 40.199 1.00 66.25 601 GLN A C 1
ATOM 4889 O O . GLN A 1 601 ? -7.163 -20.693 41.149 1.00 66.25 601 GLN A O 1
ATOM 4894 N N . HIS A 1 602 ? -7.126 -18.599 40.302 1.00 48.41 602 HIS A N 1
ATOM 4895 C CA . HIS A 1 602 ? -7.515 -17.832 41.483 1.00 48.41 602 HIS A CA 1
ATOM 4896 C C . HIS A 1 602 ? -8.768 -17.023 41.169 1.00 48.41 602 HIS A C 1
ATOM 4898 O O . HIS A 1 602 ? -9.583 -16.848 42.101 1.00 48.41 602 HIS A O 1
#

Radius of gyration: 59.55 Å; chains: 1; bounding box: 128×59×162 Å

InterPro domains:
  IPR027417 P-loop containing nucleoside triphosphate hydrolase [G3DSA:3.40.50.300] (14-199)
  IPR027417 P-loop containing nucleoside triphosphate hydrolase [SSF52540] (63-181)

Secondary structure (DSSP, 8-state):
-------TTHHHHHHHHHHHHHHHHHHHHHHHHHHT---GGGGG-SS------PPPGGGHHHHTT------------GGG-SSS-HHHHHHHHHHH-S-EEEEEEGGGTTTS-HHHHHHHHHHHHHHH-GGGEEEEEE-GGG--TT-TTSPPHHHHHHHHHHHH--S-HHHHEEE--HHHHHHHHHHHHHHHHS-HHHHTTSHHHHHHHHHHHGGGHHHHTTT--HHHHHHHHHHHHHTTSHHHHIIIIIGGGS--HHHHHHHHHHHHHHHHHHHHHHHHHHHHHHHHHHHHHHHHHHHHHHHHHHHHHHHHHHHHHHHHHHHHHHHHHHHHHHHHHHHHHHHHHHHHHHHHH--S---HHHHHH-TT---HHHHHHHHHHHHHHHHHHHHHHHHHHHHHHHHHHHHHHHHHHHT-THHHHHHHHHHHHHHHHH-----GGGTT-----HHHH--THHHHHHHHH----------------SS-------HHHHHHHHHS-SS---S-HHHHHHHHHHHHHHHHHHHHHHHHHHHHHHHHHHHHHHHHHHHHHHHHHHHHHHHHHHHHHHHHHHHHHHHHHHHHHHHHHHHHHHHHHHHHH-